Protein 3HTN (pdb70)

CATH classification: 3.30.1330.80

B-factor: mean 21.75, std 10.11, range [6.86, 90.1]

Solvent-accessible surface area: 17130 Å² total

Radius of gyration: 19.81 Å; Cα contacts (8 Å, |Δi|>4): 1306; chains: 3; bounding box: 54×44×51 Å

Structure (mmCIF, N/CA/C/O backbone):
data_3HTN
#
_entry.id   3HTN
#
_cell.length_a   90.688
_cell.length_b   90.688
_cell.length_c   53.888
_cell.angle_alpha   90.00
_cell.angle_beta   90.00
_cell.angle_gamma   120.00
#
_symmetry.space_group_name_H-M   'P 32'
#
loop_
_entity.id
_entity.type
_entity.pdbx_description
1 polymer 'Putative DNA binding protein'
2 non-polymer 'NICKEL (II) ION'
3 non-polymer 'SULFATE ION'
4 non-polymer 'PENTAETHYLENE GLYCOL'
5 non-polymer 'FE (III) ION'
6 water water
#
loop_
_atom_site.group_PDB
_atom_site.id
_atom_site.type_symbol
_atom_site.label_atom_id
_atom_site.label_alt_id
_atom_site.label_comp_id
_atom_site.label_asym_id
_atom_site.label_entity_id
_atom_site.label_seq_id
_atom_site.pdbx_PDB_ins_code
_atom_site.Cartn_x
_atom_site.Cartn_y
_atom_site.Cartn_z
_atom_site.occupancy
_atom_site.B_iso_or_equiv
_atom_site.auth_seq_id
_atom_site.auth_comp_id
_atom_site.auth_asym_id
_atom_site.auth_atom_id
_atom_site.pdbx_PDB_model_num
ATOM 1 N N . ASN A 1 7 ? 33.214 24.542 0.024 1.00 42.24 43 ASN A N 1
ATOM 2 C CA . ASN A 1 7 ? 32.335 23.730 0.916 1.00 39.35 43 ASN A CA 1
ATOM 3 C C . ASN A 1 7 ? 31.423 24.664 1.708 1.00 33.60 43 ASN A C 1
ATOM 4 O O . ASN A 1 7 ? 31.909 25.592 2.367 1.00 37.53 43 ASN A O 1
ATOM 25 N N . TYR A 1 9 ? 28.310 23.252 3.427 1.00 18.51 45 TYR A N 1
ATOM 26 C CA . TYR A 1 9 ? 27.440 22.526 4.340 1.00 19.49 45 TYR A CA 1
ATOM 27 C C . TYR A 1 9 ? 27.897 21.095 4.516 1.00 18.48 45 TYR A C 1
ATOM 28 O O . TYR A 1 9 ? 28.710 20.582 3.728 1.00 18.04 45 TYR A O 1
ATOM 37 N N A SER A 1 10 ? 27.385 20.463 5.570 0.50 18.60 46 SER A N 1
ATOM 38 N N B SER A 1 10 ? 27.358 20.483 5.569 0.50 18.55 46 SER A N 1
ATOM 39 C CA A SER A 1 10 ? 27.505 19.024 5.792 0.50 17.90 46 SER A CA 1
ATOM 40 C CA B SER A 1 10 ? 27.456 19.062 5.854 0.50 18.06 46 SER A CA 1
ATOM 41 C C A SER A 1 10 ? 26.072 18.535 5.975 0.50 17.41 46 SER A C 1
ATOM 42 C C B SER A 1 10 ? 26.019 18.571 5.828 0.50 17.46 46 SER A C 1
ATOM 43 O O A SER A 1 10 ? 25.198 19.297 6.413 0.50 16.06 46 SER A O 1
ATOM 44 O O B SER A 1 10 ? 25.076 19.372 5.948 0.50 17.34 46 SER A O 1
ATOM 49 N N . TYR A 1 11 ? 25.823 17.270 5.660 1.00 18.46 47 TYR A N 1
ATOM 50 C CA . TYR A 1 11 ? 24.475 16.734 5.692 1.00 16.87 47 TYR A CA 1
ATOM 51 C C . TYR A 1 11 ? 24.415 15.260 6.067 1.00 16.83 47 TYR A C 1
ATOM 52 O O . TYR A 1 11 ? 25.4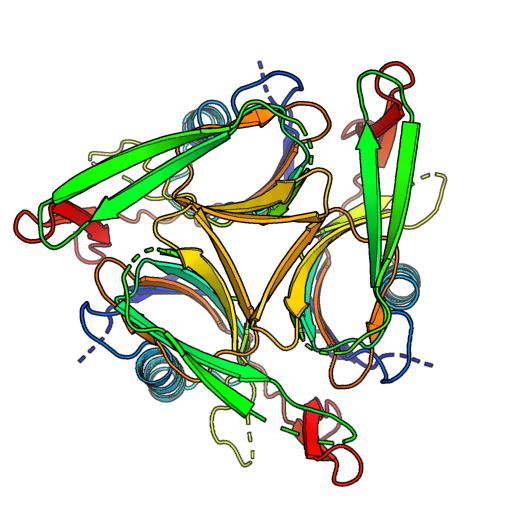24 14.564 6.031 1.00 17.56 47 TYR A O 1
ATOM 61 N N . LYS A 1 12 ? 23.210 14.816 6.423 1.00 17.09 48 LYS A N 1
ATOM 62 C CA . LYS A 1 12 ? 22.918 13.417 6.670 1.00 16.23 48 LYS A CA 1
ATOM 63 C C . LYS A 1 12 ? 21.617 13.049 5.979 1.00 16.18 48 LYS A C 1
ATOM 64 O O . LYS A 1 12 ? 20.601 13.673 6.206 1.00 19.56 48 LYS A O 1
ATOM 70 N N A LYS A 1 13 ? 21.653 12.016 5.150 0.70 15.80 49 LYS A N 1
ATOM 71 N N B LYS A 1 13 ? 21.669 12.024 5.136 0.30 16.72 49 LYS A N 1
ATOM 72 C CA A LYS A 1 13 ? 20.454 11.548 4.479 0.70 18.42 49 LYS A CA 1
ATOM 73 C CA B LYS A 1 13 ? 20.479 11.506 4.484 0.30 17.94 49 LYS A CA 1
ATOM 74 C C A LYS A 1 13 ? 19.695 10.584 5.364 0.70 19.38 49 LYS A C 1
ATOM 75 C C B LYS A 1 13 ? 19.714 10.639 5.464 0.30 19.01 49 LYS A C 1
ATOM 76 O O A LYS A 1 13 ? 20.271 9.605 5.852 0.70 18.93 49 LYS A O 1
ATOM 77 O O B LYS A 1 13 ? 20.312 9.831 6.177 0.30 19.37 49 LYS A O 1
ATOM 88 N N . ILE A 1 14 ? 18.400 10.831 5.533 1.00 19.26 50 ILE A N 1
ATOM 89 C CA . ILE A 1 14 ? 17.526 9.953 6.328 1.00 22.23 50 ILE A CA 1
ATOM 90 C C . ILE A 1 14 ? 16.247 9.744 5.533 1.00 20.15 50 ILE A C 1
ATOM 91 O O . ILE A 1 14 ? 15.350 10.574 5.571 1.00 20.71 50 ILE A O 1
ATOM 96 N N . GLY A 1 15 ? 16.191 8.640 4.801 1.00 21.29 51 GLY A N 1
ATOM 97 C CA . GLY A 1 15 ? 15.052 8.347 3.962 1.00 22.14 51 GLY A CA 1
ATOM 98 C C . GLY A 1 15 ? 14.876 9.411 2.895 1.00 22.04 51 GLY A C 1
ATOM 99 O O . GLY A 1 15 ? 15.823 9.718 2.176 1.00 22.56 51 GLY A O 1
ATOM 100 N N . ASN A 1 16 ? 13.687 10.015 2.867 1.00 23.49 52 ASN A N 1
ATOM 101 C CA . ASN A 1 16 ? 13.332 11.042 1.888 1.00 23.02 52 ASN A CA 1
ATOM 102 C C . ASN A 1 16 ? 13.752 12.455 2.315 1.00 22.14 52 ASN A C 1
ATOM 103 O O . ASN A 1 16 ? 13.433 13.417 1.619 1.00 22.45 52 ASN A O 1
ATOM 108 N N . LYS A 1 17 ? 14.463 12.566 3.440 1.00 19.48 53 LYS A N 1
ATOM 109 C CA . LYS A 1 17 ? 14.902 13.838 3.966 1.00 19.68 53 LYS A CA 1
ATOM 110 C C . LYS A 1 17 ? 16.408 13.903 4.110 1.00 16.98 53 LYS A C 1
ATOM 111 O O . LYS A 1 17 ? 17.103 12.881 4.122 1.00 17.82 53 LYS A O 1
ATOM 117 N N . TYR A 1 18 ? 16.893 15.129 4.225 1.00 16.74 54 TYR A N 1
ATOM 118 C CA . TYR A 1 18 ? 18.272 15.405 4.524 1.00 16.09 54 TYR A CA 1
ATOM 119 C C . TYR A 1 18 ? 18.314 16.400 5.662 1.00 16.69 54 TYR A C 1
ATOM 120 O O . TYR A 1 18 ? 17.581 17.368 5.661 1.00 16.98 54 TYR A O 1
ATOM 129 N N . ILE A 1 19 ? 19.177 16.146 6.628 1.00 16.49 55 ILE A N 1
ATOM 130 C CA . ILE A 1 19 ? 19.447 17.099 7.680 1.00 15.86 55 ILE A CA 1
ATOM 131 C C . ILE A 1 19 ? 20.670 17.847 7.193 1.00 16.35 55 ILE A C 1
ATOM 132 O O . ILE A 1 19 ? 21.727 17.234 7.007 1.00 17.96 55 ILE A O 1
ATOM 137 N N . VAL A 1 20 ? 20.525 19.155 6.997 1.00 17.05 56 VAL A N 1
ATOM 138 C CA . VAL A 1 20 ? 21.598 19.975 6.455 1.00 16.23 56 VAL A CA 1
ATOM 139 C C . VAL A 1 20 ? 22.087 20.945 7.509 1.00 16.33 56 VAL A C 1
ATOM 140 O O . VAL A 1 20 ? 21.292 21.686 8.082 1.00 20.65 56 VAL A O 1
ATOM 144 N N . SER A 1 21 ? 23.392 20.890 7.776 1.00 16.01 57 SER A N 1
ATOM 145 C CA . SER A 1 21 ? 24.069 21.788 8.683 1.00 16.63 57 SER A CA 1
ATOM 146 C C . SER A 1 21 ? 24.929 22.726 7.864 1.00 17.46 57 SER A C 1
ATOM 147 O O . SER A 1 21 ? 25.945 22.326 7.315 1.00 17.12 57 SER A O 1
ATOM 150 N N . ILE A 1 22 ? 24.502 23.974 7.760 1.00 16.82 58 ILE A N 1
ATOM 151 C CA . ILE A 1 22 ? 25.206 24.933 6.926 1.00 18.13 58 ILE A CA 1
ATOM 152 C C . ILE A 1 22 ? 26.442 25.413 7.686 1.00 17.09 58 ILE A C 1
ATOM 153 O O . ILE A 1 22 ? 26.431 25.508 8.925 1.00 17.09 58 ILE A O 1
ATOM 158 N N . ASN A 1 23 ? 27.540 25.651 6.951 1.00 16.70 59 ASN A N 1
ATOM 159 C CA . ASN A 1 23 ? 28.777 26.128 7.548 1.00 18.64 59 ASN A CA 1
ATOM 160 C C . ASN A 1 23 ? 28.579 27.517 8.116 1.00 16.54 59 ASN A C 1
ATOM 161 O O . ASN A 1 23 ? 27.811 28.317 7.581 1.00 16.23 59 ASN A O 1
ATOM 166 N N . ASN A 1 24 ? 29.302 27.840 9.171 1.00 15.84 60 ASN A N 1
ATOM 167 C CA . ASN A 1 24 ? 29.205 29.155 9.743 1.00 16.08 60 ASN A CA 1
ATOM 168 C C . ASN A 1 24 ? 29.717 30.191 8.738 1.00 16.65 60 ASN A C 1
ATOM 169 O O . ASN A 1 24 ? 30.517 29.882 7.831 1.00 18.07 60 ASN A O 1
ATOM 174 N N . HIS A 1 25 ? 29.242 31.421 8.881 1.00 17.09 61 HIS A N 1
ATOM 175 C CA . HIS A 1 25 ? 29.664 32.546 8.043 1.00 17.18 61 HIS A CA 1
ATOM 176 C C . HIS A 1 25 ? 29.355 32.363 6.565 1.00 18.35 61 HIS A C 1
ATOM 177 O O . HIS A 1 25 ? 30.011 32.958 5.706 1.00 22.68 61 HIS A O 1
ATOM 184 N N . THR A 1 26 ? 28.344 31.559 6.270 1.00 16.79 62 THR A N 1
ATOM 185 C CA . THR A 1 26 ? 27.961 31.228 4.919 1.00 16.51 62 THR A CA 1
ATOM 186 C C . THR A 1 26 ? 26.578 31.783 4.647 1.00 16.22 62 THR A C 1
ATOM 187 O O . THR A 1 26 ? 25.744 31.810 5.558 1.00 15.50 62 THR A O 1
ATOM 191 N N . GLU A 1 27 ? 26.339 32.234 3.417 1.00 15.75 63 GLU A N 1
ATOM 192 C CA . GLU A 1 27 ? 25.045 32.754 3.019 1.00 15.98 63 GLU A CA 1
ATOM 193 C C . GLU A 1 27 ? 24.122 31.546 2.804 1.00 16.48 63 GLU A C 1
ATOM 194 O O . GLU A 1 27 ? 24.369 30.693 1.939 1.00 15.80 63 GLU A O 1
ATOM 200 N N A ILE A 1 28 ? 23.059 31.513 3.596 0.70 15.01 64 ILE A N 1
ATOM 201 N N B ILE A 1 28 ? 23.077 31.449 3.627 0.30 14.59 64 ILE A N 1
ATOM 202 C CA A ILE A 1 28 ? 22.195 30.323 3.716 0.70 17.55 64 ILE A CA 1
ATOM 203 C CA B ILE A 1 28 ? 22.246 30.222 3.657 0.30 14.58 64 ILE A CA 1
ATOM 204 C C A ILE A 1 28 ? 21.406 29.975 2.452 0.70 16.34 64 ILE A C 1
ATOM 205 C C B ILE A 1 28 ? 21.412 29.950 2.413 0.30 14.89 64 ILE A C 1
ATOM 206 O O A ILE A 1 28 ? 21.218 28.794 2.121 0.70 16.76 64 ILE A O 1
ATOM 207 O O B ILE A 1 28 ? 21.180 28.785 2.074 0.30 15.19 64 ILE A O 1
ATOM 216 N N . VAL A 1 29 ? 20.937 30.998 1.743 1.00 15.54 65 VAL A N 1
ATOM 217 C CA . VAL A 1 29 ? 20.118 30.779 0.557 1.00 15.42 65 VAL A CA 1
ATOM 218 C C . VAL A 1 29 ? 20.966 30.183 -0.565 1.00 15.67 65 VAL A C 1
ATOM 219 O O . VAL A 1 29 ? 20.578 29.185 -1.169 1.00 17.64 65 VAL A O 1
ATOM 223 N N . LYS A 1 30 ? 22.158 30.744 -0.774 1.00 15.10 66 LYS A N 1
ATOM 224 C CA . LYS A 1 30 ? 23.129 30.213 -1.718 1.00 17.66 66 LYS A CA 1
ATOM 225 C C . LYS A 1 30 ? 23.456 28.752 -1.377 1.00 15.01 66 LYS A C 1
ATOM 226 O O . LYS A 1 30 ? 23.503 27.897 -2.254 1.00 17.56 66 LYS A O 1
ATOM 232 N N . ALA A 1 31 ? 23.697 28.483 -0.101 1.00 15.34 67 ALA A N 1
ATOM 233 C CA . ALA A 1 31 ? 24.033 27.139 0.336 1.00 14.05 67 ALA A CA 1
ATOM 234 C C . ALA A 1 31 ? 22.894 26.159 0.097 1.00 16.55 67 ALA A C 1
ATOM 235 O O . ALA A 1 31 ? 23.103 25.047 -0.387 1.00 15.77 67 ALA A O 1
ATOM 237 N N . LEU A 1 32 ? 21.684 26.555 0.448 1.00 15.88 68 LEU A N 1
ATOM 238 C CA . LEU A 1 32 ? 20.533 25.663 0.223 1.00 15.76 68 LEU A CA 1
ATOM 239 C C . LEU A 1 32 ? 20.307 25.401 -1.247 1.00 16.09 68 LEU A C 1
ATOM 240 O O . LEU A 1 32 ? 19.975 24.267 -1.631 1.00 16.92 68 LEU A O 1
ATOM 245 N N A ASN A 1 33 ? 20.465 26.427 -2.080 0.50 16.84 69 ASN A N 1
ATOM 246 N N B ASN A 1 33 ? 20.507 26.414 -2.075 0.50 17.26 69 ASN A N 1
ATOM 247 C CA A ASN A 1 33 ? 20.359 26.246 -3.530 0.50 16.88 69 ASN A CA 1
ATOM 248 C CA B ASN A 1 33 ? 20.333 26.252 -3.508 0.50 17.92 69 ASN A CA 1
ATOM 249 C C A ASN A 1 33 ? 21.366 25.212 -3.994 0.50 15.54 69 ASN A C 1
ATOM 250 C C B ASN A 1 33 ? 21.387 25.290 -4.073 0.50 17.20 69 ASN A C 1
ATOM 251 O O A ASN A 1 33 ? 21.011 24.241 -4.669 0.50 13.86 69 ASN A O 1
ATOM 252 O O B ASN A 1 33 ? 21.090 24.473 -4.944 0.50 19.34 69 ASN A O 1
ATOM 261 N N . ALA A 1 34 ? 22.611 25.395 -3.566 1.00 15.36 70 ALA A N 1
ATOM 262 C CA . ALA A 1 34 ? 23.712 24.508 -3.950 1.00 15.35 70 ALA A CA 1
ATOM 263 C C . ALA A 1 34 ? 23.462 23.061 -3.500 1.00 17.53 70 ALA A C 1
ATOM 264 O O . ALA A 1 34 ? 23.746 22.111 -4.250 1.00 17.04 70 ALA A O 1
ATOM 266 N N . PHE A 1 35 ? 22.910 22.902 -2.297 1.00 15.37 71 PHE A N 1
ATOM 267 C CA . PHE A 1 35 ? 22.563 21.593 -1.799 1.00 14.74 71 PHE A CA 1
ATOM 268 C C . PHE A 1 35 ? 21.537 20.887 -2.680 1.00 14.01 71 PHE A C 1
ATOM 269 O O . PHE A 1 35 ? 21.714 19.748 -3.055 1.00 16.39 71 PHE A O 1
ATOM 277 N N . CYS A 1 36 ? 20.449 21.581 -2.976 1.00 15.03 72 CYS A N 1
ATOM 278 C CA . CYS A 1 36 ? 19.390 21.028 -3.797 1.00 16.30 72 CYS A CA 1
ATOM 279 C C . CYS A 1 36 ? 19.899 20.693 -5.189 1.00 16.11 72 CYS A C 1
ATOM 280 O O . CYS A 1 36 ? 19.514 19.677 -5.770 1.00 16.78 72 CYS A O 1
ATOM 283 N N . LYS A 1 37 ? 20.748 21.560 -5.724 1.00 18.26 73 LYS A N 1
ATOM 284 C CA . LYS A 1 37 ? 21.346 21.306 -7.026 1.00 19.53 73 LYS A CA 1
ATOM 285 C C . LYS A 1 37 ? 22.215 20.046 -6.962 1.00 20.80 73 LYS A C 1
ATOM 286 O O . LYS A 1 37 ? 22.095 19.154 -7.810 1.00 21.26 73 LYS A O 1
ATOM 292 N N . GLU A 1 38 ? 23.085 19.962 -5.955 1.00 19.88 74 GLU A N 1
ATOM 293 C CA . GLU A 1 38 ? 23.964 18.799 -5.791 1.00 18.54 74 GLU A CA 1
ATOM 294 C C . GLU A 1 38 ? 23.170 17.493 -5.721 1.00 19.43 74 GLU A C 1
ATOM 295 O O . GLU A 1 38 ? 23.573 16.479 -6.313 1.00 20.52 74 GLU A O 1
ATOM 301 N N . LYS A 1 39 ? 22.060 17.514 -4.994 1.00 18.33 75 LYS A N 1
ATOM 302 C CA . LYS A 1 39 ? 21.249 16.319 -4.778 1.00 16.82 75 LYS A CA 1
ATOM 303 C C . LYS A 1 39 ? 20.158 16.124 -5.823 1.00 18.43 75 LYS A C 1
ATOM 304 O O . LYS A 1 39 ? 19.435 15.131 -5.765 1.00 20.90 75 LYS A O 1
ATOM 310 N N . GLY A 1 40 ? 20.091 17.006 -6.814 1.00 17.44 76 GLY A N 1
ATOM 311 C CA . GLY A 1 40 ? 19.120 16.884 -7.897 1.00 18.94 76 GLY A CA 1
ATOM 312 C C . GLY A 1 40 ? 17.684 16.936 -7.422 1.00 20.05 76 GLY A C 1
ATOM 313 O O . GLY A 1 40 ? 16.829 16.252 -7.978 1.00 20.22 76 GLY A O 1
ATOM 314 N N . ILE A 1 41 ? 17.409 17.758 -6.406 1.00 17.31 77 ILE A N 1
ATOM 315 C CA . ILE A 1 41 ? 16.076 17.799 -5.819 1.00 17.56 77 ILE A CA 1
ATOM 316 C C . ILE A 1 41 ? 15.185 18.642 -6.725 1.00 18.93 77 ILE A C 1
ATOM 317 O O . ILE A 1 41 ? 15.463 19.804 -6.975 1.00 19.72 77 ILE A O 1
ATOM 322 N N . LEU A 1 42 ? 14.130 18.020 -7.226 1.00 19.66 78 LEU A N 1
ATOM 323 C CA . LEU A 1 42 ? 13.230 18.666 -8.177 1.00 18.22 78 LEU A CA 1
ATOM 324 C C . LEU A 1 42 ? 12.146 19.480 -7.490 1.00 16.61 78 LEU A C 1
ATOM 325 O O . LEU A 1 42 ? 11.713 20.508 -8.012 1.00 16.88 78 LEU A O 1
ATOM 330 N N . SER A 1 43 ? 11.675 18.967 -6.355 1.00 16.89 79 SER A N 1
ATOM 331 C CA . SER A 1 43 ? 10.702 19.648 -5.525 1.00 18.11 79 SER A CA 1
ATOM 332 C C . SER A 1 43 ? 10.813 19.097 -4.120 1.00 18.45 79 SER A C 1
ATOM 333 O O . SER A 1 43 ? 11.403 18.024 -3.898 1.00 16.56 79 SER A O 1
ATOM 336 N N . GLY A 1 44 ? 10.272 19.855 -3.169 1.00 17.31 80 GLY A N 1
ATOM 337 C CA . GLY A 1 44 ? 10.426 19.489 -1.779 1.00 16.63 80 GLY A CA 1
ATOM 338 C C . GLY A 1 44 ? 10.148 20.640 -0.859 1.00 16.01 80 GLY A C 1
ATOM 339 O O . GLY A 1 44 ? 9.610 21.654 -1.263 1.00 15.19 80 GLY A O 1
ATOM 340 N N . SER A 1 45 ? 10.568 20.491 0.388 1.00 15.07 81 SER A N 1
ATOM 341 C CA . SER A 1 45 ? 10.360 21.512 1.397 1.00 16.47 81 SER A CA 1
ATOM 342 C C . SER A 1 45 ? 11.623 21.727 2.176 1.00 18.00 81 SER A C 1
ATOM 343 O O . SER A 1 45 ? 12.495 20.863 2.216 1.00 16.77 81 SER A O 1
ATOM 346 N N . ILE A 1 46 ? 11.731 22.910 2.780 1.00 16.48 82 ILE A N 1
ATOM 347 C CA . ILE A 1 46 ? 12.870 23.255 3.611 1.00 15.34 82 ILE A CA 1
ATOM 348 C C . ILE A 1 46 ? 12.317 23.931 4.847 1.00 17.15 82 ILE A C 1
ATOM 349 O O . ILE A 1 46 ? 11.450 24.785 4.738 1.00 16.94 82 ILE A O 1
ATOM 354 N N . ASN A 1 47 ? 12.828 23.545 6.006 1.00 16.81 83 ASN A N 1
ATOM 355 C CA . ASN A 1 47 ? 12.414 24.085 7.284 1.00 17.31 83 ASN A CA 1
ATOM 356 C C . ASN A 1 47 ? 13.596 24.050 8.215 1.00 17.58 83 ASN A C 1
ATOM 357 O O . ASN A 1 47 ? 14.332 23.085 8.232 1.00 21.12 83 ASN A O 1
ATOM 362 N N . GLY A 1 48 ? 13.791 25.092 9.005 1.00 17.09 84 GLY A N 1
ATOM 363 C CA . GLY A 1 48 ? 14.794 25.034 10.031 1.00 17.23 84 GLY A CA 1
ATOM 364 C C . GLY A 1 48 ? 15.006 26.264 10.864 1.00 17.43 84 GLY A C 1
ATOM 365 O O . GLY A 1 48 ? 14.173 27.185 10.864 1.00 16.11 84 GLY A O 1
ATOM 366 N N . ILE A 1 49 ? 16.116 26.241 11.602 1.00 15.94 85 ILE A N 1
ATOM 367 C CA . ILE A 1 49 ? 16.442 27.239 12.613 1.00 16.31 85 ILE A CA 1
ATOM 368 C C . ILE A 1 49 ? 17.943 27.471 12.606 1.00 15.97 85 ILE A C 1
ATOM 369 O O . ILE A 1 49 ? 18.727 26.694 12.023 1.00 17.03 85 ILE A O 1
ATOM 374 N N . GLY A 1 50 ? 18.375 28.537 13.278 1.00 14.98 86 GLY A N 1
ATOM 375 C CA . GLY A 1 50 ? 19.770 28.880 13.324 1.00 17.29 86 GLY A CA 1
ATOM 376 C C . GLY A 1 50 ? 19.909 30.327 13.769 1.00 15.98 86 GLY A C 1
ATOM 377 O O . GLY A 1 50 ? 18.954 30.914 14.274 1.00 17.95 86 GLY A O 1
ATOM 378 N N . ALA A 1 51 ? 21.111 30.859 13.619 1.00 15.32 87 ALA A N 1
ATOM 379 C CA . ALA A 1 51 ? 21.428 32.235 13.980 1.00 15.47 87 ALA A CA 1
ATOM 380 C C . ALA A 1 51 ? 22.243 32.860 12.870 1.00 15.22 87 ALA A C 1
ATOM 381 O O . ALA A 1 51 ? 22.997 32.177 12.145 1.00 15.75 87 ALA A O 1
ATOM 383 N N . ILE A 1 52 ? 22.032 34.166 12.707 1.00 14.90 88 ILE A N 1
ATOM 384 C CA . ILE A 1 52 ? 22.566 34.929 11.589 1.00 14.26 88 ILE A CA 1
ATOM 385 C C . ILE A 1 52 ? 23.057 36.299 12.038 1.00 14.65 88 ILE A C 1
ATOM 386 O O . ILE A 1 52 ? 22.672 36.810 13.080 1.00 15.88 88 ILE A O 1
ATOM 391 N N . GLY A 1 53 ? 23.951 36.857 11.234 1.00 13.72 8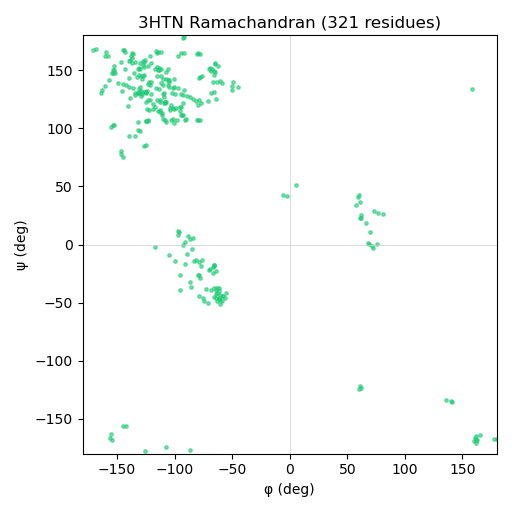9 GLY A N 1
ATOM 392 C CA . GLY A 1 53 ? 24.496 38.203 11.428 1.00 15.55 89 GLY A CA 1
ATOM 393 C C . GLY A 1 53 ? 24.120 39.228 10.386 1.00 14.70 89 GLY A C 1
ATOM 394 O O . GLY A 1 53 ? 24.479 40.417 10.516 1.00 16.70 89 GLY A O 1
ATOM 395 N N A GLU A 1 54 ? 23.375 38.789 9.370 0.70 16.88 90 GLU A N 1
ATOM 396 N N B GLU A 1 54 ? 23.430 38.778 9.334 0.30 15.15 90 GLU A N 1
ATOM 397 C CA A GLU A 1 54 ? 22.900 39.670 8.312 0.70 17.31 90 GLU A CA 1
ATOM 398 C CA B GLU A 1 54 ? 22.925 39.644 8.271 0.30 14.80 90 GLU A CA 1
ATOM 399 C C A GLU A 1 54 ? 21.694 38.999 7.669 0.70 15.81 90 GLU A C 1
ATOM 400 C C B GLU A 1 54 ? 21.665 38.982 7.714 0.30 14.40 90 GLU A C 1
ATOM 401 O O A GLU A 1 54 ? 21.671 37.782 7.520 0.70 15.99 90 GLU A O 1
ATOM 402 O O B GLU A 1 54 ? 21.576 37.753 7.674 0.30 14.55 90 GLU A O 1
ATOM 413 N N . LEU A 1 55 ? 20.689 39.796 7.315 1.00 13.74 91 LEU A N 1
ATOM 414 C CA . LEU A 1 55 ? 19.454 39.310 6.719 1.00 13.89 91 LEU A CA 1
ATOM 415 C C . LEU A 1 55 ? 18.968 40.267 5.677 1.00 15.62 91 LEU A C 1
ATOM 416 O O . LEU A 1 55 ? 18.971 41.465 5.929 1.00 15.67 91 LEU A O 1
ATOM 421 N N . THR A 1 56 ? 18.522 39.747 4.540 1.00 13.57 92 THR A N 1
ATOM 422 C CA . THR A 1 56 ? 17.866 40.584 3.547 1.00 12.67 92 THR A CA 1
ATOM 423 C C . THR A 1 56 ? 16.484 39.996 3.276 1.00 13.89 92 THR A C 1
ATOM 424 O O . THR A 1 56 ? 16.360 38.828 2.885 1.00 14.88 92 THR A O 1
ATOM 428 N N . LEU A 1 57 ? 15.464 40.839 3.455 1.00 15.47 93 LEU A N 1
ATOM 429 C CA . LEU A 1 57 ? 14.071 40.525 3.151 1.00 14.90 93 LEU A CA 1
ATOM 430 C C . LEU A 1 57 ? 13.582 41.377 2.019 1.00 15.85 93 LEU A C 1
ATOM 431 O O . LEU A 1 57 ? 14.086 42.481 1.823 1.00 15.77 93 LEU A O 1
ATOM 436 N N . ARG A 1 58 ? 12.609 40.875 1.264 1.00 13.95 94 ARG A N 1
ATOM 437 C CA . ARG A 1 58 ? 11.953 41.633 0.203 1.00 14.90 94 ARG A CA 1
ATOM 438 C C . ARG A 1 58 ? 10.493 41.841 0.523 1.00 14.58 94 ARG A C 1
ATOM 439 O O . ARG A 1 58 ? 9.796 40.883 0.873 1.00 15.79 94 ARG A O 1
ATOM 447 N N . PHE A 1 59 ? 10.021 43.071 0.329 1.00 14.92 95 PHE A N 1
ATOM 448 C CA . PHE A 1 59 ? 8.587 43.374 0.397 1.00 15.37 95 PHE A CA 1
ATOM 449 C C . PHE A 1 59 ? 8.143 43.870 -0.977 1.00 14.31 95 PHE A C 1
ATOM 450 O O . PHE A 1 59 ? 8.615 44.857 -1.478 1.00 16.17 95 PHE A O 1
ATOM 458 N N . PHE A 1 60 ? 7.216 43.126 -1.572 1.00 15.76 96 PHE A N 1
ATOM 459 C CA . PHE A 1 60 ? 6.664 43.425 -2.889 1.00 15.80 96 PHE A CA 1
ATOM 460 C C . PHE A 1 60 ? 5.314 44.115 -2.771 1.00 19.49 96 PHE A C 1
ATOM 461 O O . PHE A 1 60 ? 4.455 43.642 -2.046 1.00 18.80 96 PHE A O 1
ATOM 469 N N . ASN A 1 61 ? 5.155 45.241 -3.477 1.00 17.08 97 ASN A N 1
ATOM 470 C CA . ASN A 1 61 ? 3.910 45.977 -3.488 1.00 18.45 97 ASN A CA 1
ATOM 471 C C . ASN A 1 61 ? 3.156 45.571 -4.734 1.00 19.03 97 ASN A C 1
ATOM 472 O O . ASN A 1 61 ? 3.537 45.970 -5.835 1.00 18.91 97 ASN A O 1
ATOM 477 N N . PRO A 1 62 ? 2.080 44.788 -4.591 1.00 17.60 98 PRO A N 1
ATOM 478 C CA . PRO A 1 62 ? 1.330 44.331 -5.770 1.00 19.66 98 PRO A CA 1
ATOM 479 C C . PRO A 1 62 ? 0.625 45.414 -6.533 1.00 21.49 98 PRO A C 1
ATOM 480 O O . PRO A 1 62 ? 0.340 45.209 -7.699 1.00 25.14 98 PRO A O 1
ATOM 484 N N . LYS A 1 63 ? 0.313 46.521 -5.888 1.00 20.61 99 LYS A N 1
ATOM 485 C CA . LYS A 1 63 ? -0.416 47.595 -6.539 1.00 24.02 99 LYS A CA 1
ATOM 486 C C . LYS A 1 63 ? 0.483 48.357 -7.502 1.00 24.15 99 LYS A C 1
ATOM 487 O O . LYS A 1 63 ? 0.126 48.541 -8.662 1.00 26.26 99 LYS A O 1
ATOM 490 N N . THR A 1 64 ? 1.670 48.739 -7.054 1.00 21.15 100 THR A N 1
ATOM 491 C CA . THR A 1 64 ? 2.568 49.541 -7.903 1.00 19.46 100 THR A CA 1
ATOM 492 C C . THR A 1 64 ? 3.698 48.753 -8.574 1.00 17.93 100 THR A C 1
ATOM 493 O O . THR A 1 64 ? 4.407 49.289 -9.430 1.00 18.89 100 THR A O 1
ATOM 497 N N A LYS A 1 65 ? 3.848 47.498 -8.174 0.50 19.22 101 LYS A N 1
ATOM 498 N N B LYS A 1 65 ? 3.862 47.495 -8.167 0.50 18.60 101 LYS A N 1
ATOM 499 C CA A LYS A 1 65 ? 4.936 46.653 -8.616 0.50 19.92 101 LYS A CA 1
ATOM 500 C CA B LYS A 1 65 ? 4.967 46.625 -8.583 0.50 18.81 101 LYS A CA 1
ATOM 501 C C A LYS A 1 65 ? 6.303 47.180 -8.182 0.50 17.47 101 LYS A C 1
ATOM 502 C C B LYS A 1 65 ? 6.324 47.065 -8.045 0.50 15.80 101 LYS A C 1
ATOM 503 O O A LYS A 1 65 ? 7.290 46.789 -8.763 0.50 16.66 101 LYS A O 1
ATOM 504 O O B LYS A 1 65 ? 7.340 46.451 -8.344 0.50 11.73 101 LYS A O 1
ATOM 515 N N . ALA A 1 66 ? 6.351 48.094 -7.206 1.00 16.10 102 ALA A N 1
ATOM 516 C CA . ALA A 1 66 ? 7.586 48.440 -6.518 1.00 14.38 102 ALA A CA 1
ATOM 517 C C . ALA A 1 66 ? 7.942 47.293 -5.581 1.00 15.59 102 ALA A C 1
ATOM 518 O O . ALA A 1 66 ? 7.066 46.528 -5.153 1.00 16.21 102 ALA A O 1
ATOM 520 N N . TYR A 1 67 ? 9.222 47.152 -5.278 1.00 14.37 103 TYR A N 1
ATOM 521 C CA . TYR A 1 67 ? 9.654 46.200 -4.285 1.00 14.66 103 TYR A CA 1
ATOM 522 C C . TYR A 1 67 ? 10.801 46.797 -3.525 1.00 14.87 103 TYR A C 1
ATOM 523 O O . TYR A 1 67 ? 11.534 47.621 -4.051 1.00 15.55 103 TYR A O 1
ATOM 532 N N . ASP A 1 68 ? 10.959 46.410 -2.272 1.00 14.23 104 ASP A N 1
ATOM 533 C CA . ASP A 1 68 ? 12.113 46.861 -1.540 1.00 14.91 104 ASP A CA 1
ATOM 534 C C . ASP A 1 68 ? 12.772 45.725 -0.832 1.00 14.05 104 ASP A C 1
ATOM 535 O O . ASP A 1 68 ? 12.118 44.805 -0.342 1.00 15.24 104 ASP A O 1
ATOM 540 N N . ASP A 1 69 ? 14.089 45.830 -0.792 1.00 12.95 105 ASP A N 1
ATOM 541 C CA . ASP A 1 69 ? 14.938 44.856 -0.174 1.00 13.54 105 ASP A CA 1
ATOM 542 C C . ASP A 1 69 ? 15.607 45.501 1.021 1.00 14.08 105 ASP A C 1
ATOM 543 O O . ASP A 1 69 ? 16.394 46.442 0.866 1.00 14.66 105 ASP A O 1
ATOM 548 N N . LYS A 1 70 ? 15.284 45.003 2.213 1.00 14.61 106 LYS A N 1
ATOM 549 C CA . LYS A 1 70 ? 15.861 45.567 3.426 1.00 14.68 106 LYS A CA 1
ATOM 550 C C . LYS A 1 70 ? 16.869 44.613 4.053 1.00 13.46 106 LYS A C 1
ATOM 551 O O . LYS A 1 70 ? 16.546 43.448 4.310 1.00 14.26 106 LYS A O 1
ATOM 557 N N . THR A 1 71 ? 18.065 45.133 4.305 1.00 13.84 107 THR A N 1
ATOM 558 C CA . THR A 1 71 ? 19.156 44.374 4.877 1.00 14.36 107 THR A CA 1
ATOM 559 C C . THR A 1 71 ? 19.374 44.835 6.293 1.00 16.58 107 THR A C 1
ATOM 560 O O . THR A 1 71 ? 19.611 45.999 6.550 1.00 16.10 107 THR A O 1
ATOM 564 N N . PHE A 1 72 ? 19.280 43.883 7.216 1.00 15.77 108 PHE A N 1
ATOM 565 C CA . PHE A 1 72 ? 19.568 44.103 8.629 1.00 16.52 108 PHE A CA 1
ATOM 566 C C . PHE A 1 72 ? 20.941 43.577 8.927 1.00 17.25 108 PHE A C 1
ATOM 567 O O . PHE A 1 72 ? 21.295 42.502 8.469 1.00 17.07 108 PHE A O 1
ATOM 575 N N . ARG A 1 73 ? 21.732 44.343 9.675 1.00 14.37 109 ARG A N 1
ATOM 576 C CA . ARG A 1 73 ? 23.101 44.004 9.998 1.00 15.72 109 ARG A CA 1
ATOM 577 C C . ARG A 1 73 ? 23.267 44.010 11.502 1.00 15.87 109 ARG A C 1
ATOM 578 O O . ARG A 1 73 ? 23.637 45.003 12.111 1.00 16.50 109 ARG A O 1
ATOM 586 N N . GLU A 1 74 ? 22.930 42.868 12.081 1.00 16.10 110 GLU A N 1
ATOM 587 C CA . GLU A 1 74 ? 22.874 42.657 13.519 1.00 14.18 110 GLU A CA 1
ATOM 588 C C . GLU A 1 74 ? 22.728 41.170 13.781 1.00 15.12 110 GLU A C 1
ATOM 589 O O . GLU A 1 74 ? 22.391 40.413 12.868 1.00 15.36 110 GLU A O 1
ATOM 595 N N . GLN A 1 75 ? 22.894 40.764 15.024 1.00 15.84 111 GLN A N 1
ATOM 596 C CA . GLN A 1 75 ? 22.746 39.372 15.384 1.00 14.56 111 GLN A CA 1
ATOM 597 C C . GLN A 1 75 ? 21.251 39.065 15.507 1.00 14.06 111 GLN A C 1
ATOM 598 O O . GLN A 1 75 ? 20.492 39.838 16.110 1.00 16.22 111 GLN A O 1
ATOM 612 N N . GLU A 1 77 ? 18.271 35.597 15.724 1.00 15.47 113 GLU A N 1
ATOM 613 C CA . GLU A 1 77 ? 17.936 34.179 15.767 1.00 16.67 113 GLU A CA 1
ATOM 614 C C . GLU A 1 77 ? 16.886 33.884 14.722 1.00 16.78 113 GLU A C 1
ATOM 615 O O . GLU A 1 77 ? 15.908 34.639 14.626 1.00 17.61 113 GLU A O 1
ATOM 621 N N . ILE A 1 78 ? 17.064 32.850 13.914 1.00 15.27 114 ILE A N 1
ATOM 622 C CA . ILE A 1 78 ? 16.029 32.414 13.013 1.00 15.55 114 ILE A CA 1
ATOM 623 C C . ILE A 1 78 ? 15.050 31.565 13.813 1.00 14.99 114 ILE A C 1
ATOM 624 O O . ILE A 1 78 ? 15.376 30.414 14.197 1.00 14.63 114 ILE A O 1
ATOM 629 N N . SER A 1 79 ? 13.861 32.079 14.111 1.00 16.10 115 SER A N 1
ATOM 630 C CA . SER A 1 79 ? 12.890 31.272 14.858 1.00 14.58 115 SER A CA 1
ATOM 631 C C . SER A 1 79 ? 12.208 30.275 13.944 1.00 14.22 115 SER A C 1
ATOM 632 O O . SER A 1 79 ? 11.843 29.182 14.395 1.00 15.48 115 SER A O 1
ATOM 635 N N . ASN A 1 80 ? 12.133 30.579 12.653 1.00 14.56 116 ASN A N 1
ATOM 636 C CA . ASN A 1 80 ? 11.591 29.659 11.687 1.00 13.88 116 ASN A CA 1
ATOM 637 C C . ASN A 1 80 ? 11.981 30.104 10.306 1.00 14.67 116 ASN A C 1
ATOM 638 O O . ASN A 1 80 ? 11.833 31.267 9.978 1.00 16.39 116 ASN A O 1
ATOM 643 N N . LEU A 1 81 ? 12.513 29.190 9.525 1.00 15.92 117 LEU A N 1
ATOM 644 C CA . LEU A 1 81 ? 12.695 29.391 8.096 1.00 15.31 117 LEU A CA 1
ATOM 645 C C . LEU A 1 81 ? 11.802 28.321 7.487 1.00 17.25 117 LEU A C 1
ATOM 646 O O . LEU A 1 81 ? 11.895 27.139 7.870 1.00 18.47 117 LEU A O 1
ATOM 651 N N A THR A 1 82 ? 10.879 28.731 6.602 0.34 16.62 118 THR A N 1
ATOM 652 N N B THR A 1 82 ? 10.903 28.725 6.585 0.33 18.94 118 THR A N 1
ATOM 653 N N C THR A 1 82 ? 11.032 28.681 6.485 0.33 14.67 118 THR A N 1
ATOM 654 C CA A THR A 1 82 ? 9.894 27.864 5.930 0.34 16.45 118 THR A CA 1
ATOM 655 C CA B THR A 1 82 ? 9.955 27.835 5.909 0.33 20.30 118 THR A CA 1
ATOM 656 C CA C THR A 1 82 ? 10.215 27.689 5.872 0.33 13.36 118 THR A CA 1
ATOM 657 C C A THR A 1 82 ? 9.963 28.093 4.425 0.34 15.82 118 THR A C 1
ATOM 658 C C B THR A 1 82 ? 9.972 28.091 4.420 0.33 17.82 118 THR A C 1
ATOM 659 C C C THR A 1 82 ? 9.912 28.059 4.442 0.33 13.54 118 THR A C 1
ATOM 660 O O A THR A 1 82 ? 10.029 29.236 3.981 0.34 18.19 118 THR A O 1
ATOM 661 O O B THR A 1 82 ? 10.001 29.240 3.984 0.33 19.57 118 THR A O 1
ATOM 662 O O C THR A 1 82 ? 9.660 29.212 4.086 0.33 14.25 118 THR A O 1
ATOM 672 N N . GLY A 1 83 ? 9.909 27.032 3.629 1.00 15.46 119 GLY A N 1
ATOM 673 C CA . GLY A 1 83 ? 9.825 27.228 2.231 1.00 18.29 119 GLY A CA 1
ATOM 674 C C . GLY A 1 83 ? 9.735 25.980 1.439 1.00 16.42 119 GLY A C 1
ATOM 675 O O . GLY A 1 83 ? 9.613 24.878 1.971 1.00 16.91 119 GLY A O 1
ATOM 676 N N . ASN A 1 84 ? 9.784 26.196 0.135 1.00 16.03 120 ASN A N 1
ATOM 677 C CA . ASN A 1 84 ? 9.602 25.101 -0.785 1.00 15.30 120 ASN A CA 1
ATOM 678 C C . ASN A 1 84 ? 10.598 25.115 -1.932 1.00 17.32 120 ASN A C 1
ATOM 679 O O . ASN A 1 84 ? 11.261 26.117 -2.177 1.00 16.26 120 ASN A O 1
ATOM 684 N N . ILE A 1 85 ? 10.693 23.971 -2.609 1.00 15.59 121 ILE A N 1
ATOM 685 C CA . ILE A 1 85 ? 11.625 23.746 -3.674 1.00 15.62 121 ILE A CA 1
ATOM 686 C C . ILE A 1 85 ? 10.796 23.364 -4.869 1.00 15.57 121 ILE A C 1
ATOM 687 O O . ILE A 1 85 ? 9.819 22.603 -4.761 1.00 16.86 121 ILE A O 1
ATOM 692 N N . SER A 1 86 ? 11.200 23.888 -6.022 1.00 14.18 122 SER A N 1
ATOM 693 C CA . SER A 1 86 ? 10.573 23.576 -7.297 1.00 17.01 122 SER A CA 1
ATOM 694 C C . SER A 1 86 ? 11.645 23.814 -8.350 1.00 16.54 122 SER A C 1
ATOM 695 O O . SER A 1 86 ? 12.820 23.977 -8.000 1.00 17.39 122 SER A O 1
ATOM 698 N N . SER A 1 87 ? 11.275 23.827 -9.630 1.00 19.57 123 SER A N 1
ATOM 699 C CA . SER A 1 87 ? 12.225 24.193 -10.676 1.00 18.45 123 SER A CA 1
ATOM 700 C C . SER A 1 87 ? 11.666 25.318 -11.536 1.00 20.49 123 SER A C 1
ATOM 701 O O . SER A 1 87 ? 10.450 25.484 -11.668 1.00 19.51 123 SER A O 1
ATOM 712 N N . ASN A 1 89 ? 13.190 27.532 -15.248 1.00 30.91 125 ASN A N 1
ATOM 713 C CA . ASN A 1 89 ? 14.237 27.847 -16.241 1.00 33.86 125 ASN A CA 1
ATOM 714 C C . ASN A 1 89 ? 15.496 26.995 -16.075 1.00 34.60 125 ASN A C 1
ATOM 715 O O . ASN A 1 89 ? 16.608 27.531 -15.953 1.00 36.48 125 ASN A O 1
ATOM 717 N N . GLU A 1 90 ? 15.288 25.676 -16.009 1.00 31.58 126 GLU A N 1
ATOM 718 C CA . GLU A 1 90 ? 16.347 24.688 -15.860 1.00 31.40 126 GLU A CA 1
ATOM 719 C C . GLU A 1 90 ? 17.197 24.804 -14.565 1.00 30.20 126 GLU A C 1
ATOM 720 O O . GLU A 1 90 ? 18.330 24.314 -14.521 1.00 31.08 126 GLU A O 1
ATOM 722 N N . GLN A 1 91 ? 16.663 25.424 -13.511 1.00 26.08 127 GLN A N 1
ATOM 723 C CA . GLN A 1 91 ? 17.437 25.621 -12.307 1.00 22.64 127 GLN A CA 1
ATOM 724 C C . GLN A 1 91 ? 16.548 25.345 -11.106 1.00 22.37 127 GLN A C 1
ATOM 725 O O . GLN A 1 91 ? 15.314 25.359 -11.223 1.00 19.49 127 GLN A O 1
ATOM 728 N N . VAL A 1 92 ? 17.189 25.051 -9.981 1.00 20.73 128 VAL A N 1
ATOM 729 C CA . VAL A 1 92 ? 16.481 24.951 -8.713 1.00 19.33 128 VAL A CA 1
ATOM 730 C C . VAL A 1 92 ? 15.816 26.302 -8.454 1.00 20.72 128 VAL A C 1
ATOM 731 O O . VAL A 1 92 ? 16.422 27.352 -8.681 1.00 21.00 128 VAL A O 1
ATOM 735 N N . TYR A 1 93 ? 14.576 26.280 -7.948 1.00 18.44 129 TYR A N 1
ATOM 736 C CA . TYR A 1 93 ? 13.871 27.487 -7.546 1.00 17.66 129 TYR A CA 1
ATOM 737 C C . TYR A 1 93 ? 13.465 27.311 -6.090 1.00 16.73 129 TYR A C 1
ATOM 738 O O . TYR A 1 93 ? 12.733 26.385 -5.765 1.00 16.21 129 TYR A O 1
ATOM 747 N N . LEU A 1 94 ? 14.000 28.163 -5.220 1.00 17.87 130 LEU A N 1
ATOM 748 C CA . LEU A 1 94 ? 13.645 28.157 -3.819 1.00 17.79 130 LEU A CA 1
ATOM 749 C C . LEU A 1 94 ? 12.733 29.333 -3.516 1.00 16.25 130 LEU A C 1
ATOM 750 O O . LEU A 1 94 ? 12.976 30.430 -3.971 1.00 17.92 130 LEU A O 1
ATOM 755 N N . HIS A 1 95 ? 11.667 29.093 -2.752 1.00 17.16 131 HIS A N 1
ATOM 756 C CA . HIS A 1 95 ? 10.799 30.130 -2.245 1.00 16.67 131 HIS A CA 1
ATOM 757 C C . HIS A 1 95 ? 10.795 29.969 -0.736 1.00 15.63 131 HIS A C 1
ATOM 758 O O . HIS A 1 95 ? 10.234 29.016 -0.234 1.00 16.66 131 HIS A O 1
ATOM 765 N N . LEU A 1 96 ? 11.470 30.891 -0.059 1.00 14.80 132 LEU A N 1
ATOM 766 C CA . LEU A 1 96 ? 11.733 30.798 1.362 1.00 16.46 132 LEU A CA 1
ATOM 767 C C . LEU A 1 96 ? 11.261 32.046 2.055 1.00 15.42 132 LEU A C 1
ATOM 768 O O . LEU A 1 96 ? 11.549 33.151 1.614 1.00 14.37 132 LEU A O 1
ATOM 773 N N . HIS A 1 97 ? 10.511 31.867 3.132 1.00 15.55 133 HIS A N 1
ATOM 774 C CA . HIS A 1 97 ? 10.166 32.932 4.032 1.00 14.96 133 HIS A CA 1
ATOM 775 C C . HIS A 1 97 ? 10.812 32.670 5.392 1.00 15.19 133 HIS A C 1
ATOM 776 O O . HIS A 1 97 ? 11.295 31.568 5.671 1.00 14.96 133 HIS A O 1
ATOM 783 N N . ILE A 1 98 ? 10.845 33.677 6.245 1.00 14.46 134 ILE A N 1
ATOM 784 C CA . ILE A 1 98 ? 11.577 33.557 7.474 1.00 13.96 134 ILE A CA 1
ATOM 785 C C . ILE A 1 98 ? 10.982 34.457 8.527 1.00 14.46 134 ILE A C 1
ATOM 786 O O . ILE A 1 98 ? 10.392 35.494 8.211 1.00 14.75 134 ILE A O 1
ATOM 791 N N . THR A 1 99 ? 11.193 34.049 9.785 1.00 14.27 135 THR A N 1
ATOM 792 C CA . THR A 1 99 ? 10.863 34.777 10.965 1.00 13.95 135 THR A CA 1
ATOM 793 C C . THR A 1 99 ? 12.114 34.787 11.802 1.00 14.50 135 THR A C 1
ATOM 794 O O . THR A 1 99 ? 12.732 33.716 12.023 1.00 14.47 135 THR A O 1
ATOM 798 N N . VAL A 1 100 ? 12.516 35.972 12.221 1.00 14.88 136 VAL A N 1
ATOM 799 C CA . VAL A 1 100 ? 13.691 36.144 13.049 1.00 14.12 136 VAL A CA 1
ATOM 800 C C . VAL A 1 100 ? 13.388 36.936 14.320 1.00 13.47 136 VAL A C 1
ATOM 801 O O . VAL A 1 100 ? 12.452 37.716 14.352 1.00 14.36 136 VAL A O 1
ATOM 805 N N . GLY A 1 101 ? 14.180 36.682 15.366 1.00 14.25 137 GLY A N 1
ATOM 806 C CA . GLY A 1 101 ? 14.196 37.454 16.600 1.00 14.38 137 GLY A CA 1
ATOM 807 C C . GLY A 1 101 ? 15.411 38.325 16.685 1.00 14.03 137 GLY A C 1
ATOM 808 O O . GLY A 1 101 ? 16.531 37.894 16.389 1.00 15.02 137 GLY A O 1
ATOM 809 N N . ARG A 1 102 ? 15.195 39.552 17.123 1.00 14.62 138 ARG A N 1
ATOM 810 C CA . ARG A 1 102 ? 16.284 40.505 17.356 1.00 14.72 138 ARG A CA 1
ATOM 811 C C . ARG A 1 102 ? 16.738 40.395 18.796 1.00 14.90 138 ARG A C 1
ATOM 812 O O . ARG A 1 102 ? 16.188 39.613 19.574 1.00 15.50 138 ARG A O 1
ATOM 820 N N . SER A 1 103 ? 17.750 41.173 19.170 1.00 14.54 139 SER A N 1
ATOM 821 C CA . SER A 1 103 ? 18.303 41.092 20.520 1.00 15.54 139 SER A CA 1
ATOM 822 C C . SER A 1 103 ? 17.318 41.538 21.596 1.00 16.07 139 SER A C 1
ATOM 823 O O . SER A 1 103 ? 17.509 41.217 22.762 1.00 17.71 139 SER A O 1
ATOM 826 N N . ASP A 1 104 ? 16.271 42.265 21.209 1.00 16.33 140 ASP A N 1
ATOM 827 C CA . ASP A 1 104 ? 15.204 42.661 22.143 1.00 15.80 140 ASP A CA 1
ATOM 828 C C .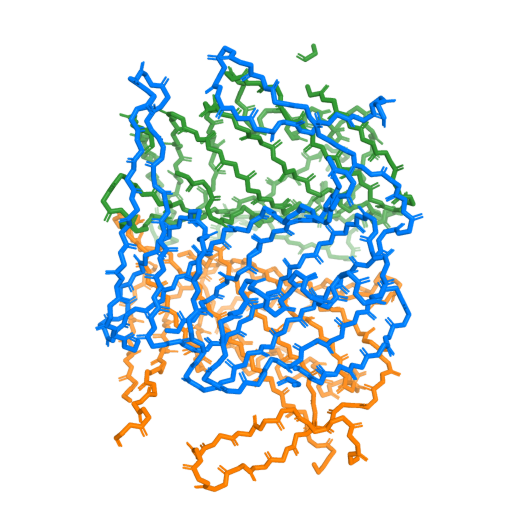 ASP A 1 104 ? 14.000 41.729 22.090 1.00 15.60 140 ASP A C 1
ATOM 829 O O . ASP A 1 104 ? 12.952 42.034 22.659 1.00 17.85 140 ASP A O 1
ATOM 834 N N . TYR A 1 105 ? 14.165 40.626 21.354 1.00 14.89 141 TYR A N 1
ATOM 835 C CA . TYR A 1 105 ? 13.182 39.533 21.207 1.00 16.15 141 TYR A CA 1
ATOM 836 C C . TYR A 1 105 ? 12.038 39.919 20.288 1.00 15.81 141 TYR A C 1
ATOM 837 O O . TYR A 1 105 ? 11.194 39.071 19.988 1.00 15.71 141 TYR A O 1
ATOM 846 N N . SER A 1 106 ? 12.057 41.132 19.731 1.00 16.28 142 SER A N 1
ATOM 847 C CA . SER A 1 106 ? 11.058 41.495 18.746 1.00 14.76 142 SER A CA 1
ATOM 848 C C . SER A 1 106 ? 11.289 40.678 17.488 1.00 14.99 142 SER A C 1
ATOM 849 O O . SER A 1 106 ? 12.418 40.275 17.210 1.00 15.12 142 SER A O 1
ATOM 852 N N . ALA A 1 107 ? 10.215 40.382 16.764 1.00 15.14 143 ALA A N 1
ATOM 853 C CA . ALA A 1 107 ? 10.289 39.570 15.593 1.00 14.64 143 ALA A CA 1
ATOM 854 C C . ALA A 1 107 ? 10.155 40.365 14.305 1.00 16.58 143 ALA A C 1
ATOM 855 O O . ALA A 1 107 ? 9.329 41.278 14.231 1.00 16.29 143 ALA A O 1
ATOM 857 N N . LEU A 1 108 ? 10.930 39.958 13.299 1.00 15.36 144 LEU A N 1
ATOM 858 C CA . LEU A 1 108 ? 10.796 40.433 11.922 1.00 14.94 144 LEU A CA 1
ATOM 859 C C . LEU A 1 108 ? 10.394 39.234 11.068 1.00 15.20 144 LEU A C 1
ATOM 860 O O . LEU A 1 108 ? 10.746 38.085 11.380 1.00 15.37 144 LEU A O 1
ATOM 865 N N . ALA A 1 109 ? 9.704 39.478 9.976 1.00 13.77 145 ALA A N 1
ATOM 866 C CA . ALA A 1 109 ? 9.205 38.402 9.145 1.00 14.88 145 ALA A CA 1
ATOM 867 C C . ALA A 1 109 ? 9.041 38.861 7.719 1.00 13.70 145 ALA A C 1
ATOM 868 O O . ALA A 1 109 ? 8.673 40.014 7.456 1.00 15.65 145 ALA A O 1
ATOM 870 N N . GLY A 1 110 ? 9.261 37.928 6.796 1.00 14.32 146 GLY A N 1
ATOM 871 C CA . GLY A 1 110 ? 9.048 38.207 5.408 1.00 14.28 146 GLY A CA 1
ATOM 872 C C . GLY A 1 110 ? 9.653 37.226 4.447 1.00 15.89 146 GLY A C 1
ATOM 873 O O . GLY A 1 110 ? 10.087 36.161 4.824 1.00 16.02 146 GLY A O 1
ATOM 874 N N A HIS A 1 111 ? 9.696 37.633 3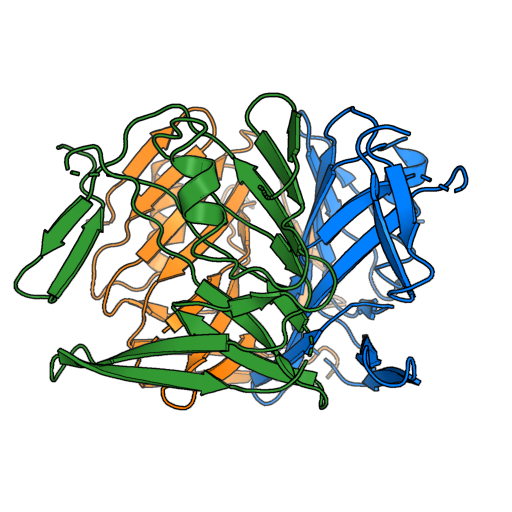.181 0.50 14.27 147 HIS A N 1
ATOM 875 N N B HIS A 1 111 ? 9.683 37.637 3.186 0.50 14.53 147 HIS A N 1
ATOM 876 C CA A HIS A 1 111 ? 10.267 36.845 2.098 0.50 13.76 147 HIS A CA 1
ATOM 877 C CA B HIS A 1 111 ? 10.246 36.862 2.106 0.50 14.07 147 HIS A CA 1
ATOM 878 C C A HIS A 1 111 ? 11.775 36.980 2.140 0.50 14.49 147 HIS A C 1
ATOM 879 C C B HIS A 1 111 ? 11.765 36.982 2.164 0.50 14.69 147 HIS A C 1
ATOM 880 O O A HIS A 1 111 ? 12.304 38.072 2.075 0.50 15.86 147 HIS A O 1
ATOM 881 O O B HIS A 1 111 ? 12.292 38.075 2.126 0.50 15.48 147 HIS A O 1
ATOM 894 N N . LEU A 1 112 ? 12.452 35.845 2.290 1.00 14.36 148 LEU A N 1
ATOM 895 C CA . LEU A 1 112 ? 13.887 35.797 2.441 1.00 15.35 148 LEU A CA 1
ATOM 896 C C . LEU A 1 112 ? 14.637 35.853 1.128 1.00 14.42 148 LEU A C 1
ATOM 897 O O . LEU A 1 112 ? 14.395 35.031 0.237 1.00 15.13 148 LEU A O 1
ATOM 902 N N . LEU A 1 113 ? 15.561 36.802 1.007 1.00 13.11 149 LEU A N 1
ATOM 903 C CA . LEU A 1 113 ? 16.510 36.836 -0.120 1.00 14.15 149 LEU A CA 1
ATOM 904 C C . LEU A 1 113 ? 17.870 36.265 0.221 1.00 15.37 149 LEU A C 1
ATOM 905 O O . LEU A 1 113 ? 18.474 35.570 -0.591 1.00 16.30 149 LEU A O 1
ATOM 910 N N A SER A 1 114 ? 18.350 36.572 1.415 0.50 14.75 150 SER A N 1
ATOM 911 N N B SER A 1 114 ? 18.357 36.569 1.419 0.50 14.27 150 SER A N 1
ATOM 912 C CA A SER A 1 114 ? 19.646 36.095 1.854 0.50 15.13 150 SER A CA 1
ATOM 913 C CA B SER A 1 114 ? 19.730 36.260 1.808 0.50 14.42 150 SER A CA 1
ATOM 914 C C A SER A 1 114 ? 19.805 36.256 3.343 0.50 15.66 150 SER A C 1
ATOM 915 C C B SER A 1 114 ? 19.898 36.353 3.314 0.50 14.98 150 SER A C 1
ATOM 916 O O A SER A 1 114 ? 19.095 37.032 3.976 0.50 15.76 150 SER A O 1
ATOM 917 O O B SER A 1 114 ? 19.266 37.194 3.939 0.50 14.45 150 SER A O 1
ATOM 922 N N . ALA A 1 115 ? 20.733 35.493 3.901 1.00 15.47 151 ALA A N 1
ATOM 923 C CA . ALA A 1 115 ? 21.056 35.582 5.313 1.00 15.25 151 ALA A CA 1
ATOM 924 C C . ALA A 1 115 ? 22.422 34.960 5.520 1.00 15.89 151 ALA A C 1
ATOM 925 O O . ALA A 1 115 ? 22.664 33.882 5.008 1.00 17.66 151 ALA A O 1
ATOM 927 N N . ILE A 1 116 ? 23.284 35.620 6.283 1.00 17.75 152 ILE A N 1
ATOM 928 C CA . ILE A 1 116 ? 24.629 35.115 6.568 1.00 16.60 152 ILE A CA 1
ATOM 929 C C . ILE A 1 116 ? 24.649 34.503 7.959 1.00 15.59 152 ILE A C 1
ATOM 930 O O . ILE A 1 116 ? 24.431 35.203 8.952 1.00 14.60 152 ILE A O 1
ATOM 935 N N . GLN A 1 117 ? 24.917 33.201 8.027 1.00 14.68 153 GLN A N 1
ATOM 936 C CA . GLN A 1 117 ? 24.981 32.509 9.289 1.00 15.06 153 GLN A CA 1
ATOM 937 C C . GLN A 1 117 ? 26.061 33.050 10.215 1.00 16.02 153 GLN A C 1
ATOM 938 O O . GLN A 1 117 ? 27.154 33.402 9.789 1.00 15.35 153 GLN A O 1
ATOM 944 N N . ASN A 1 118 ? 25.720 33.105 11.489 1.00 16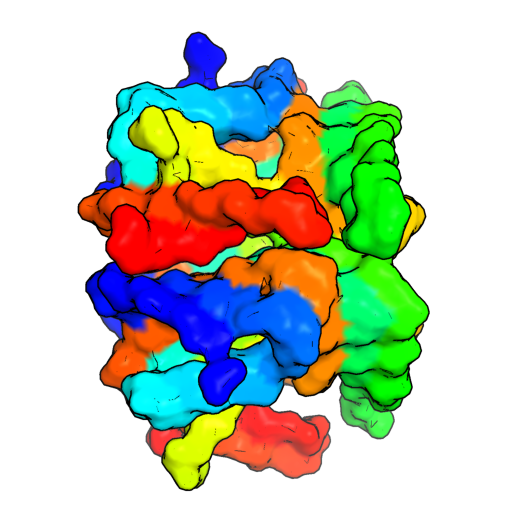.99 154 ASN A N 1
ATOM 945 C CA . ASN A 1 118 ? 26.650 33.470 12.552 1.00 15.01 154 ASN A CA 1
ATOM 946 C C . ASN A 1 118 ? 26.245 32.674 13.790 1.00 15.43 154 ASN A C 1
ATOM 947 O O . ASN A 1 118 ? 25.571 33.170 14.699 1.00 16.91 154 ASN A O 1
ATOM 952 N N . GLY A 1 119 ? 26.673 31.414 13.799 1.00 16.05 155 GLY A N 1
ATOM 953 C CA . GLY A 1 119 ? 26.267 30.426 14.801 1.00 16.41 155 GLY A CA 1
ATOM 954 C C . GLY A 1 119 ? 25.950 29.146 14.046 1.00 16.88 155 GLY A C 1
ATOM 955 O O . GLY A 1 119 ? 26.705 28.751 13.148 1.00 18.49 155 GLY A O 1
ATOM 956 N N . ALA A 1 120 ? 24.825 28.521 14.382 1.00 16.48 156 ALA A N 1
ATOM 957 C CA . ALA A 1 120 ? 24.374 27.266 13.804 1.00 17.78 156 ALA A CA 1
ATOM 958 C C . ALA A 1 120 ? 23.386 27.506 12.701 1.00 16.68 156 ALA A C 1
ATOM 959 O O . ALA A 1 120 ? 22.774 28.585 12.609 1.00 17.70 156 ALA A O 1
ATOM 961 N N . GLY A 1 121 ? 23.191 26.486 11.880 1.00 16.69 157 GLY A N 1
ATOM 962 C CA . GLY A 1 121 ? 22.237 26.523 10.784 1.00 15.51 157 GLY A CA 1
ATOM 963 C C . GLY A 1 121 ? 21.767 25.115 10.497 1.00 16.14 157 GLY A C 1
ATOM 964 O O . GLY A 1 121 ? 22.505 24.325 9.894 1.00 16.29 157 GLY A O 1
ATOM 965 N N . GLU A 1 122 ? 20.563 24.796 10.958 1.00 16.07 158 GLU A N 1
ATOM 966 C CA . GLU A 1 122 ? 20.076 23.411 11.067 1.00 16.24 158 GLU A CA 1
ATOM 967 C C . GLU A 1 122 ? 18.776 23.299 10.319 1.00 14.33 158 GLU A C 1
ATOM 968 O O . GLU A 1 122 ? 17.769 23.824 10.763 1.00 14.56 158 GLU A O 1
ATOM 974 N N . PHE A 1 123 ? 18.809 22.656 9.155 1.00 16.80 159 PHE A N 1
ATOM 975 C CA . PHE A 1 123 ? 17.682 22.633 8.238 1.00 16.41 159 PHE A CA 1
ATOM 976 C C . PHE A 1 123 ? 17.320 21.230 7.837 1.00 20.02 159 PHE A C 1
ATOM 977 O O . PHE A 1 123 ? 18.196 20.366 7.773 1.00 23.54 159 PHE A O 1
ATOM 985 N N . VAL A 1 124 ? 16.030 20.988 7.659 1.00 15.74 160 VAL A N 1
ATOM 986 C CA . VAL A 1 124 ? 15.533 19.711 7.174 1.00 17.18 160 VAL A CA 1
ATOM 987 C C . VAL A 1 124 ? 15.037 19.956 5.748 1.00 17.15 160 VAL A C 1
ATOM 988 O O . VAL A 1 124 ? 14.176 20.831 5.523 1.00 16.62 160 VAL A O 1
ATOM 992 N N . VAL A 1 125 ? 15.595 19.217 4.798 1.00 15.66 161 VAL A N 1
ATOM 993 C CA . VAL A 1 125 ? 15.218 19.329 3.374 1.00 15.95 161 VAL A CA 1
ATOM 994 C C . VAL A 1 125 ? 14.545 18.029 2.990 1.00 16.56 161 VAL A C 1
ATOM 995 O O . VAL A 1 125 ? 15.184 16.976 3.093 1.00 17.61 161 VAL A O 1
ATOM 999 N N . GLU A 1 126 ? 13.267 18.083 2.632 1.00 16.70 162 GLU A N 1
ATOM 1000 C CA . GLU A 1 126 ? 12.549 16.911 2.164 1.00 18.22 162 GLU A CA 1
ATOM 1001 C C . GLU A 1 126 ? 12.557 16.920 0.650 1.00 18.22 162 GLU A C 1
ATOM 1002 O O . GLU A 1 126 ? 12.278 17.941 0.038 1.00 16.81 162 GLU A O 1
ATOM 1008 N N . ASP A 1 127 ? 12.839 15.761 0.080 1.00 16.86 163 ASP A N 1
ATOM 1009 C CA . ASP A 1 127 ? 12.871 15.550 -1.360 1.00 16.61 163 ASP A CA 1
ATOM 1010 C C . ASP A 1 127 ? 11.593 14.809 -1.762 1.00 16.96 163 ASP A C 1
ATOM 1011 O O . ASP A 1 127 ? 11.354 13.694 -1.308 1.00 18.80 163 ASP A O 1
ATOM 1016 N N . TYR A 1 128 ? 10.755 15.462 -2.569 1.00 16.23 164 TYR A N 1
ATOM 1017 C CA . TYR A 1 128 ? 9.530 14.846 -3.060 1.00 16.42 164 TYR A CA 1
ATOM 1018 C C . TYR A 1 128 ? 9.743 13.888 -4.224 1.00 18.31 164 TYR A C 1
ATOM 1019 O O . TYR A 1 128 ? 8.834 13.144 -4.535 1.00 19.75 164 TYR A O 1
ATOM 1028 N N . SER A 1 129 ? 10.907 13.922 -4.871 1.00 19.14 165 SER A N 1
ATOM 1029 C CA . SER A 1 129 ? 11.182 13.060 -6.023 1.00 18.13 165 SER A CA 1
ATOM 1030 C C . SER A 1 129 ? 10.168 13.226 -7.154 1.00 19.42 165 SER A C 1
ATOM 1031 O O . SER A 1 129 ? 9.860 12.262 -7.859 1.00 20.41 165 SER A O 1
ATOM 1034 N N A GLU A 1 130 ? 9.652 14.433 -7.328 0.80 20.37 166 GLU A N 1
ATOM 1035 N N B GLU A 1 130 ? 9.677 14.448 -7.336 0.20 19.88 166 GLU A N 1
ATOM 1036 C CA A GLU A 1 130 ? 8.672 14.733 -8.374 0.80 21.91 166 GLU A CA 1
ATOM 1037 C CA B GLU A 1 130 ? 8.660 14.767 -8.334 0.20 20.46 166 GLU A CA 1
ATOM 1038 C C A GLU A 1 130 ? 8.924 16.137 -8.895 0.80 21.83 166 GLU A C 1
ATOM 1039 C C B GLU A 1 130 ? 8.909 16.162 -8.885 0.20 20.31 166 GLU A C 1
ATOM 1040 O O A GLU A 1 130 ? 9.360 17.006 -8.157 0.80 21.19 166 GLU A O 1
ATOM 1041 O O B GLU A 1 130 ? 9.370 17.041 -8.160 0.20 20.18 166 GLU A O 1
ATOM 1052 N N . ARG A 1 131 ? 8.596 16.366 -10.161 1.00 19.35 167 ARG A N 1
ATOM 1053 C CA . ARG A 1 131 ? 8.750 17.685 -10.778 1.00 19.21 167 ARG A CA 1
ATOM 1054 C C . ARG A 1 131 ? 7.633 18.619 -10.338 1.00 19.72 167 ARG A C 1
ATOM 1055 O O . ARG A 1 131 ? 6.482 18.214 -10.297 1.00 19.63 167 ARG A O 1
ATOM 1063 N N . ILE A 1 132 ? 7.987 19.849 -9.971 1.00 19.54 168 ILE A N 1
ATOM 1064 C CA . ILE A 1 132 ? 7.008 20.940 -9.768 1.00 18.72 168 ILE A CA 1
ATOM 1065 C C . ILE A 1 132 ? 7.681 22.166 -10.343 1.00 19.17 168 ILE A C 1
ATOM 1066 O O . ILE A 1 132 ? 8.767 22.537 -9.909 1.00 17.83 168 ILE A O 1
ATOM 1071 N N . SER A 1 133 ? 7.066 22.765 -11.353 1.00 18.92 169 SER A N 1
ATOM 1072 C CA . SER A 1 133 ? 7.611 23.932 -12.029 1.00 19.92 169 SER A CA 1
ATOM 1073 C C . SER A 1 133 ? 6.811 25.164 -11.659 1.00 20.00 169 SER A C 1
ATOM 1074 O O . SER A 1 133 ? 5.953 25.146 -10.759 1.00 20.70 169 SER A O 1
ATOM 1077 N N . ARG A 1 134 ? 7.152 26.256 -12.326 1.00 19.86 170 ARG A N 1
ATOM 1078 C CA . ARG A 1 134 ? 6.529 27.530 -12.104 1.00 21.62 170 ARG A CA 1
ATOM 1079 C C . ARG A 1 134 ? 6.460 28.315 -13.373 1.00 19.90 170 ARG A C 1
ATOM 1080 O O . ARG A 1 134 ? 7.261 28.123 -14.284 1.00 18.98 170 ARG A O 1
ATOM 1088 N N . THR A 1 135 ? 5.520 29.249 -13.395 1.00 18.43 171 THR A N 1
ATOM 1089 C CA . THR A 1 135 ? 5.336 30.127 -14.531 1.00 17.60 171 THR A CA 1
ATOM 1090 C C . THR A 1 135 ? 5.178 31.530 -14.016 1.00 16.42 171 THR A C 1
ATOM 1091 O O . THR A 1 135 ? 4.371 31.779 -13.099 1.00 17.75 171 THR A O 1
ATOM 1095 N N . TYR A 1 136 ? 5.938 32.456 -14.583 1.00 15.98 172 TYR A N 1
ATOM 1096 C CA . TYR A 1 136 ? 5.832 33.863 -14.220 1.00 15.90 172 TYR A CA 1
ATOM 1097 C C . TYR A 1 136 ? 4.514 34.395 -14.762 1.00 17.77 172 TYR A C 1
ATOM 1098 O O . TYR A 1 136 ? 4.227 34.284 -15.948 1.00 18.38 172 TYR A O 1
ATOM 1107 N N . ASN A 1 137 ? 3.699 34.928 -13.872 1.00 18.08 173 ASN A N 1
ATOM 1108 C CA . ASN A 1 137 ? 2.439 35.568 -14.195 1.00 19.54 173 ASN A CA 1
ATOM 1109 C C . ASN A 1 137 ? 2.742 37.044 -14.406 1.00 20.03 173 ASN A C 1
ATOM 1110 O O . ASN A 1 137 ? 3.010 37.748 -13.438 1.00 19.80 173 ASN A O 1
ATOM 1115 N N . PRO A 1 138 ? 2.710 37.536 -15.659 1.00 20.12 174 PRO A N 1
ATOM 1116 C CA . PRO A 1 138 ? 3.109 38.907 -15.902 1.00 22.21 174 PRO A CA 1
ATOM 1117 C C . PRO A 1 138 ? 2.143 39.937 -15.346 1.00 23.91 174 PRO A C 1
ATOM 1118 O O . PRO A 1 138 ? 2.552 41.081 -15.110 1.00 28.78 174 PRO A O 1
ATOM 1122 N N . ASP A 1 139 ? 0.903 39.542 -15.107 1.00 22.03 175 ASP A N 1
ATOM 1123 C CA . ASP A 1 139 ? -0.067 40.456 -14.498 1.00 25.63 175 ASP A CA 1
ATOM 1124 C C . ASP A 1 139 ? 0.223 40.684 -13.020 1.00 25.58 175 ASP A C 1
ATOM 1125 O O . ASP A 1 139 ? 0.063 41.791 -12.547 1.00 27.40 175 ASP A O 1
ATOM 1130 N N . LEU A 1 140 ? 0.635 39.646 -12.300 1.00 21.87 176 LEU A N 1
ATOM 1131 C CA . LEU A 1 140 ? 1.017 39.793 -10.904 1.00 20.94 176 LEU A CA 1
ATOM 1132 C C . LEU A 1 140 ? 2.477 40.179 -10.699 1.00 21.96 176 LEU A C 1
ATOM 1133 O O . LEU A 1 140 ? 2.820 40.828 -9.710 1.00 22.60 176 LEU A O 1
ATOM 1138 N N . GLY A 1 141 ? 3.350 39.735 -11.580 1.00 19.53 177 GLY A N 1
ATOM 1139 C CA . GLY A 1 141 ? 4.778 39.908 -11.386 1.00 19.91 177 GLY A CA 1
ATOM 1140 C C . GLY A 1 141 ? 5.386 38.887 -10.453 1.00 19.94 177 GLY A C 1
ATOM 1141 O O . GLY A 1 141 ? 6.390 39.183 -9.801 1.00 21.72 177 GLY A O 1
ATOM 1142 N N . LEU A 1 142 ? 4.761 37.704 -10.364 1.00 17.23 178 LEU A N 1
ATOM 1143 C CA . LEU A 1 142 ? 5.180 36.637 -9.471 1.00 17.70 178 LEU A CA 1
ATOM 1144 C C . LEU A 1 142 ? 5.310 35.297 -10.188 1.00 17.38 178 LEU A C 1
ATOM 1145 O O . LEU A 1 142 ? 4.615 35.020 -11.164 1.00 16.99 178 LEU A O 1
ATOM 1150 N N . ASN A 1 143 ? 6.200 34.467 -9.671 1.00 17.31 179 ASN A N 1
ATOM 1151 C CA . ASN A 1 143 ? 6.408 33.123 -10.169 1.00 16.55 179 ASN A CA 1
ATOM 1152 C C . ASN A 1 143 ? 5.482 32.175 -9.414 1.00 17.93 179 ASN A C 1
ATOM 1153 O O . ASN A 1 143 ? 5.711 31.854 -8.258 1.00 17.99 179 ASN A O 1
ATOM 1158 N N . ILE A 1 144 ? 4.456 31.701 -10.102 1.00 15.50 180 ILE A N 1
ATOM 1159 C CA . ILE A 1 144 ? 3.380 30.921 -9.488 1.00 17.44 180 ILE A CA 1
ATOM 1160 C C . ILE A 1 144 ? 3.513 29.445 -9.820 1.00 17.38 180 ILE A C 1
ATOM 1161 O O . ILE A 1 144 ? 3.884 29.085 -10.933 1.00 17.86 180 ILE A O 1
ATOM 1166 N N . TYR A 1 145 ? 3.254 28.576 -8.852 1.00 16.46 181 TYR A N 1
ATOM 1167 C CA . TYR A 1 145 ? 3.273 27.150 -9.100 1.00 18.37 181 TYR A CA 1
ATOM 1168 C C . TYR A 1 145 ? 2.540 26.811 -10.401 1.00 18.58 181 TYR A C 1
ATOM 1169 O O . TYR A 1 145 ? 1.446 27.315 -10.663 1.00 16.74 181 TYR A O 1
ATOM 1178 N N . ASP A 1 146 ? 3.149 25.939 -11.195 1.00 19.09 182 ASP A N 1
ATOM 1179 C CA . ASP A 1 146 ? 2.552 25.446 -12.430 1.00 21.01 182 ASP A CA 1
ATOM 1180 C C . ASP A 1 146 ? 2.706 23.933 -12.402 1.00 21.86 182 ASP A C 1
ATOM 1181 O O . ASP A 1 146 ? 3.825 23.416 -12.559 1.00 23.54 182 ASP A O 1
ATOM 1186 N N . PHE A 1 147 ? 1.601 23.238 -12.137 1.00 20.57 183 PHE A N 1
ATOM 1187 C CA . PHE A 1 147 ? 1.626 21.792 -12.000 1.00 20.93 183 PHE A CA 1
ATOM 1188 C C . PHE A 1 147 ? 1.516 21.089 -13.361 1.00 20.48 183 PHE A C 1
ATOM 1189 O O . PHE A 1 147 ? 1.614 19.875 -13.428 1.00 21.18 183 PHE A O 1
ATOM 1197 N N . GLU A 1 148 ? 1.342 21.844 -14.441 1.00 20.44 184 GLU A N 1
ATOM 1198 C CA . GLU A 1 148 ? 1.231 21.285 -15.793 1.00 19.71 184 GLU A CA 1
ATOM 1199 C C . GLU A 1 148 ? 2.520 21.244 -16.587 1.00 23.26 184 GLU A C 1
ATOM 1200 O O . GLU A 1 148 ? 2.745 20.290 -17.351 1.00 23.92 184 GLU A O 1
ATOM 1206 N N . ARG A 1 149 ? 3.349 22.276 -16.470 1.00 21.79 185 ARG A N 1
ATOM 1207 C CA . ARG A 1 149 ? 4.506 22.374 -17.351 1.00 24.30 185 ARG A CA 1
ATOM 1208 C C . ARG A 1 149 ? 5.650 21.456 -16.906 1.00 24.90 185 ARG A C 1
ATOM 1209 O O . ARG A 1 149 ? 5.729 20.937 -15.787 1.00 25.76 185 ARG A O 1
ATOM 1218 N N . ASN B 1 7 ? 2.782 12.515 34.985 1.00 40.49 43 ASN B N 1
ATOM 1219 C CA . ASN B 1 7 ? 2.078 12.657 33.671 1.00 38.72 43 ASN B CA 1
ATOM 1220 C C . ASN B 1 7 ? 2.102 14.094 33.133 1.00 33.44 43 ASN B C 1
ATOM 1221 O O . ASN B 1 7 ? 1.606 15.019 33.790 1.00 36.87 43 ASN B O 1
ATOM 1242 N N . TYR B 1 9 ? 1.704 14.598 29.366 1.00 16.95 45 TYR B N 1
ATOM 1243 C CA . TYR B 1 9 ? 1.167 14.615 28.016 1.00 16.60 45 TYR B CA 1
ATOM 1244 C C . TYR B 1 9 ? 0.389 13.362 27.685 1.00 16.80 45 TYR B C 1
ATOM 1245 O O . TYR B 1 9 ? 0.409 12.371 28.434 1.00 16.58 45 TYR B O 1
ATOM 1254 N N A SER B 1 10 ? -0.307 13.421 26.555 0.50 16.87 46 SER B N 1
ATOM 1255 N N B SER B 1 10 ? -0.287 13.441 26.543 0.50 17.36 46 SER B N 1
ATOM 1256 C CA A SER B 1 10 ? -0.942 12.265 25.932 0.50 17.61 46 SER B CA 1
ATOM 1257 C CA B SER B 1 10 ? -0.949 12.325 25.893 0.50 18.54 46 SER B CA 1
ATOM 1258 C C A SER B 1 10 ? -0.507 12.318 24.475 0.50 17.44 46 SER B C 1
ATOM 1259 C C B SER B 1 10 ? -0.385 12.304 24.481 0.50 17.66 46 SER B C 1
ATOM 1260 O O A SER B 1 10 ? -0.177 13.386 23.957 0.50 16.66 46 SER B O 1
ATOM 1261 O O B SER B 1 10 ? 0.183 13.301 23.993 0.50 16.26 46 SER B O 1
ATOM 1266 N N . TYR B 1 11 ? -0.525 11.172 23.807 1.00 17.00 47 TYR B N 1
ATOM 1267 C CA . TYR B 1 11 ? -0.030 11.078 22.443 1.00 16.51 47 TYR B CA 1
ATOM 1268 C C . TYR B 1 11 ? -0.715 9.996 21.635 1.00 19.65 47 TYR B C 1
ATOM 1269 O O . TYR B 1 11 ? -1.401 9.097 22.163 1.00 19.00 47 TYR B O 1
ATOM 1278 N N . LYS B 1 12 ? -0.502 10.106 20.332 1.00 19.56 48 LYS B N 1
ATOM 1279 C CA . LYS B 1 12 ? -0.994 9.160 19.369 1.00 17.25 48 LYS B CA 1
ATOM 1280 C C . LYS B 1 12 ? 0.121 8.952 18.359 1.00 17.08 48 LYS B C 1
ATOM 1281 O O . LYS B 1 12 ? 0.636 9.906 17.784 1.00 17.99 48 LYS B O 1
ATOM 1287 N N . LYS B 1 13 ? 0.491 7.698 18.165 1.00 16.73 49 LYS B N 1
ATOM 1288 C CA . LYS B 1 13 ? 1.517 7.324 17.203 1.00 17.98 49 LYS B CA 1
ATOM 1289 C C . LYS B 1 13 ? 0.879 7.130 15.837 1.00 19.52 49 LYS B C 1
ATOM 1290 O O . LYS B 1 13 ? -0.108 6.377 15.708 1.00 21.15 49 LYS B O 1
ATOM 1296 N N . ILE B 1 14 ? 1.417 7.799 14.826 1.00 19.01 50 ILE B N 1
ATOM 1297 C CA . ILE B 1 14 ? 0.988 7.607 13.451 1.00 20.82 50 ILE B CA 1
ATOM 1298 C C . ILE B 1 14 ? 2.236 7.379 12.614 1.00 19.48 50 ILE B C 1
ATOM 1299 O O . ILE B 1 14 ? 2.910 8.320 12.216 1.00 20.48 50 ILE B O 1
ATOM 1304 N N . GLY B 1 15 ? 2.535 6.114 12.352 1.00 21.42 51 GLY B N 1
ATOM 1305 C CA . GLY B 1 15 ? 3.708 5.761 11.588 1.00 21.47 51 GLY B CA 1
ATOM 1306 C C . GLY B 1 15 ? 4.949 6.268 12.288 1.00 21.08 51 GLY B C 1
ATOM 1307 O O . GLY B 1 15 ? 5.148 5.970 13.462 1.00 22.03 51 GLY B O 1
ATOM 1308 N N . ASN B 1 16 ? 5.743 7.058 11.566 1.00 22.58 52 ASN B N 1
ATOM 1309 C CA . ASN B 1 16 ? 6.993 7.640 12.072 1.00 24.09 52 ASN B CA 1
ATOM 1310 C C . ASN B 1 16 ? 6.807 8.927 12.869 1.00 22.83 52 ASN B C 1
ATOM 1311 O O . ASN B 1 16 ? 7.786 9.549 13.240 1.00 22.09 52 ASN B O 1
ATOM 1316 N N . LYS B 1 17 ? 5.567 9.319 13.126 1.00 19.33 53 LYS B N 1
ATOM 1317 C CA . LYS B 1 17 ? 5.271 10.553 13.831 1.00 20.45 53 LYS B CA 1
ATOM 1318 C C . LYS B 1 17 ? 4.488 10.269 15.091 1.00 19.77 53 LYS B C 1
ATOM 1319 O O . LYS B 1 17 ? 3.841 9.231 15.218 1.00 18.86 53 LYS B O 1
ATOM 1325 N N . TYR B 1 18 ? 4.577 11.194 16.031 1.00 15.55 54 TYR B N 1
ATOM 1326 C CA . TYR B 1 18 ? 3.749 11.197 17.220 1.00 16.12 54 TYR B CA 1
ATOM 1327 C C . TYR B 1 18 ? 3.034 12.530 17.296 1.00 16.51 54 TYR B C 1
ATOM 1328 O O . TYR B 1 18 ? 3.660 13.578 17.143 1.00 18.40 54 TYR B O 1
ATOM 1337 N N . ILE B 1 19 ? 1.736 12.489 17.530 1.00 16.56 55 ILE B N 1
ATOM 1338 C CA . ILE B 1 19 ? 0.974 13.686 17.776 1.00 16.24 55 ILE B CA 1
ATOM 1339 C C . ILE B 1 19 ? 0.935 13.778 19.306 1.00 16.92 55 ILE B C 1
ATOM 1340 O O . ILE B 1 19 ? 0.429 12.863 19.969 1.00 18.12 55 ILE B O 1
ATOM 1345 N N . VAL B 1 20 ? 1.500 14.856 19.855 1.00 17.55 56 VAL B N 1
ATOM 1346 C CA . VAL B 1 20 ? 1.662 15.010 21.290 1.00 16.27 56 VAL B CA 1
ATOM 1347 C C . VAL B 1 20 ? 0.825 16.170 21.791 1.00 16.24 56 VAL B C 1
ATOM 1348 O O . VAL B 1 20 ? 0.979 17.289 21.311 1.00 18.18 56 VAL B O 1
ATOM 1352 N N . SER B 1 21 ? -0.042 15.905 22.752 1.00 14.89 57 SER B N 1
ATOM 1353 C CA . SER B 1 21 ? -0.873 16.892 23.360 1.00 16.02 57 SER B CA 1
ATOM 1354 C C . SER B 1 21 ? -0.362 17.074 24.770 1.00 15.92 57 SER B C 1
ATOM 1355 O O . SER B 1 21 ? -0.493 16.214 25.616 1.00 16.40 57 SER B O 1
ATOM 1358 N N . ILE B 1 22 ? 0.280 18.200 25.016 1.00 14.81 58 ILE B N 1
ATOM 1359 C CA . ILE B 1 22 ? 0.880 18.447 26.322 1.00 16.70 58 ILE B CA 1
ATOM 1360 C C . ILE B 1 22 ? -0.213 18.860 27.280 1.00 15.02 58 ILE B C 1
ATOM 1361 O O . ILE B 1 22 ? -1.192 19.503 26.862 1.00 15.89 58 ILE B O 1
ATOM 1366 N N . ASN B 1 23 ? -0.107 18.421 28.536 1.00 15.97 59 ASN B N 1
ATOM 1367 C CA . ASN B 1 23 ? -1.093 18.773 29.537 1.00 16.33 59 ASN B CA 1
ATOM 1368 C C . ASN B 1 23 ? -1.092 20.240 29.808 1.00 16.11 59 ASN B C 1
ATOM 1369 O O . ASN B 1 23 ? -0.058 20.886 29.759 1.00 14.71 59 ASN B O 1
ATOM 1374 N N . ASN B 1 24 ? -2.246 20.792 30.149 1.00 15.36 60 ASN B N 1
ATOM 1375 C CA . ASN B 1 24 ? -2.300 22.189 30.511 1.00 15.02 60 ASN B CA 1
ATOM 1376 C C . ASN B 1 24 ? -1.453 22.447 31.753 1.00 14.17 60 ASN B C 1
ATOM 1377 O O . ASN B 1 24 ? -1.192 21.545 32.551 1.00 15.58 60 ASN B O 1
ATOM 1382 N N . HIS B 1 25 ? -0.976 23.690 31.866 1.00 15.49 61 HIS B N 1
ATOM 1383 C CA . HIS B 1 25 ? -0.205 24.163 33.028 1.00 14.26 61 HIS B CA 1
ATOM 1384 C C . HIS B 1 25 ? 1.159 23.509 33.215 1.00 17.31 61 HIS B C 1
ATOM 1385 O O . HIS B 1 25 ? 1.754 23.597 34.270 1.00 19.96 61 HIS B O 1
ATOM 1392 N N . THR B 1 26 ? 1.664 22.894 32.167 1.00 15.27 62 THR B N 1
ATOM 1393 C CA . THR B 1 26 ? 2.908 22.161 32.147 1.00 15.23 62 THR B CA 1
ATOM 1394 C C . THR B 1 26 ? 3.963 22.958 31.417 1.00 14.79 62 THR B C 1
ATOM 1395 O O . THR B 1 26 ? 3.645 23.691 30.491 1.00 16.07 62 THR B O 1
ATOM 1399 N N . GLU B 1 27 ? 5.222 22.749 31.796 1.00 14.49 63 GLU B N 1
ATOM 1400 C CA . GLU B 1 27 ? 6.328 23.386 31.129 1.00 16.05 63 GLU B CA 1
ATOM 1401 C C . GLU B 1 27 ? 6.633 22.527 29.907 1.00 15.86 63 GLU B C 1
ATOM 1402 O O . GLU B 1 27 ? 7.020 21.362 30.009 1.00 17.19 63 GLU B O 1
ATOM 1408 N N A ILE B 1 28 ? 6.487 23.143 28.748 0.70 15.13 64 ILE B N 1
ATOM 1409 N N B ILE B 1 28 ? 6.457 23.117 28.730 0.30 14.58 64 ILE B N 1
ATOM 1410 C CA A ILE B 1 28 ? 6.537 22.456 27.470 0.70 15.44 64 ILE B CA 1
ATOM 1411 C CA B ILE B 1 28 ? 6.521 22.352 27.480 0.30 13.63 64 ILE B CA 1
ATOM 1412 C C A ILE B 1 28 ? 7.886 21.860 27.112 0.70 15.84 64 ILE B C 1
ATOM 1413 C C B ILE B 1 28 ? 7.903 21.825 27.105 0.30 14.87 64 ILE B C 1
ATOM 1414 O O A ILE B 1 28 ? 7.935 20.781 26.536 0.70 16.14 64 ILE B O 1
ATOM 1415 O O B ILE B 1 28 ? 7.987 20.762 26.500 0.30 15.16 64 ILE B O 1
ATOM 1424 N N . VAL B 1 29 ? 8.972 22.564 27.409 1.00 15.79 65 VAL B N 1
ATOM 1425 C CA . VAL B 1 29 ? 10.331 22.052 27.099 1.00 15.20 65 VAL B CA 1
ATOM 1426 C C . VAL B 1 29 ? 10.625 20.812 27.945 1.00 16.32 65 VAL B C 1
ATOM 1427 O O . VAL B 1 29 ? 11.037 19.801 27.417 1.00 15.76 65 VAL B O 1
ATOM 1431 N N . LYS B 1 30 ? 10.340 20.891 29.237 1.00 14.81 66 LYS B N 1
ATOM 1432 C CA . LYS B 1 30 ? 10.478 19.727 30.102 1.00 15.20 66 LYS B CA 1
ATOM 1433 C C . LYS B 1 30 ? 9.606 18.560 29.591 1.00 16.32 66 LYS B C 1
ATOM 1434 O O . LYS B 1 30 ? 10.043 17.423 29.570 1.00 16.20 66 LYS B O 1
ATOM 1440 N N . ALA B 1 31 ? 8.357 18.838 29.201 1.00 14.90 67 ALA B N 1
ATOM 1441 C CA . ALA B 1 31 ? 7.474 17.803 28.679 1.00 14.38 67 ALA B CA 1
ATOM 1442 C C . ALA B 1 31 ? 8.007 17.150 27.394 1.00 15.06 67 ALA B C 1
ATOM 1443 O O . ALA B 1 31 ? 7.943 15.937 27.249 1.00 15.81 67 ALA B O 1
ATOM 1445 N N . LEU B 1 32 ? 8.458 17.971 26.457 1.00 14.50 68 LEU B N 1
ATOM 1446 C CA . LEU B 1 32 ? 8.994 17.464 25.202 1.00 13.97 68 LEU B CA 1
ATOM 1447 C C . LEU B 1 32 ? 10.257 16.626 25.433 1.00 17.20 68 LEU B C 1
ATOM 1448 O O . LEU B 1 32 ? 10.397 15.565 24.845 1.00 16.15 68 LEU B O 1
ATOM 1453 N N . ASN B 1 33 ? 11.140 17.084 26.319 1.00 16.29 69 ASN B N 1
ATOM 1454 C CA . ASN B 1 33 ? 12.318 16.305 26.685 1.00 18.66 69 ASN B CA 1
ATOM 1455 C C . ASN B 1 33 ? 11.877 14.983 27.295 1.00 16.88 69 ASN B C 1
ATOM 1456 O O . ASN B 1 33 ? 12.395 13.932 26.947 1.00 17.12 69 ASN B O 1
ATOM 1461 N N . ALA B 1 34 ? 10.870 15.015 28.171 1.00 16.78 70 ALA B N 1
ATOM 1462 C CA . ALA B 1 34 ? 10.393 13.793 28.833 1.00 15.56 70 ALA B CA 1
ATOM 1463 C C . ALA B 1 34 ? 9.809 12.831 27.802 1.00 16.42 70 ALA B C 1
ATOM 1464 O O . ALA B 1 34 ? 10.026 11.623 27.871 1.00 17.14 70 ALA B O 1
ATOM 1466 N N . PHE B 1 35 ? 9.039 13.358 26.856 1.00 15.65 71 PHE B N 1
ATOM 1467 C CA . PHE B 1 35 ? 8.472 12.540 25.793 1.00 15.57 71 PHE B CA 1
ATOM 1468 C C . PHE B 1 35 ? 9.555 11.837 24.994 1.00 15.06 71 PHE B C 1
ATOM 1469 O O . PHE B 1 35 ? 9.465 10.634 24.756 1.00 15.66 71 PHE B O 1
ATOM 1477 N N . CYS B 1 36 ? 10.562 12.589 24.581 1.00 16.28 72 CYS B N 1
ATOM 1478 C CA . CYS B 1 36 ? 11.655 12.021 23.781 1.00 17.56 72 CYS B CA 1
ATOM 1479 C C . CYS B 1 36 ? 12.452 10.963 24.547 1.00 18.26 72 CYS B C 1
ATOM 1480 O O . CYS B 1 36 ? 12.855 9.946 23.973 1.00 19.91 72 CYS B O 1
ATOM 1483 N N . LYS B 1 37 ? 12.682 11.190 25.831 1.00 17.14 73 LYS B N 1
ATOM 1484 C CA . LYS B 1 37 ? 13.321 10.172 26.664 1.00 17.23 73 LYS B CA 1
ATOM 1485 C C . LYS B 1 37 ? 12.420 8.941 26.816 1.00 18.34 73 LYS B C 1
ATOM 1486 O O . LYS B 1 37 ? 12.914 7.798 26.794 1.00 18.74 73 LYS B O 1
ATOM 1492 N N . GLU B 1 38 ? 11.120 9.119 27.079 1.00 17.29 74 GLU B N 1
ATOM 1493 C CA . GLU B 1 38 ? 10.215 7.969 27.269 1.00 17.42 74 GLU B CA 1
ATOM 1494 C C . GLU B 1 38 ? 10.121 7.074 26.041 1.00 15.24 74 GLU B C 1
ATOM 1495 O O . GLU B 1 38 ? 9.966 5.837 26.172 1.00 15.99 74 GLU B O 1
ATOM 1501 N N . LYS B 1 39 ? 10.133 7.704 24.869 1.00 14.98 75 LYS B N 1
ATOM 1502 C CA . LYS B 1 39 ? 9.987 7.002 23.593 1.00 16.56 75 LYS B CA 1
ATOM 1503 C C . LYS B 1 39 ? 11.320 6.634 22.988 1.00 18.65 75 LYS B C 1
ATOM 1504 O O . LYS B 1 39 ? 11.368 6.006 21.938 1.00 20.56 75 LYS B O 1
ATOM 1510 N N . GLY B 1 40 ? 12.397 6.991 23.662 1.00 16.95 76 GLY B N 1
ATOM 1511 C CA . GLY B 1 40 ? 13.725 6.660 23.164 1.00 18.37 76 GLY B CA 1
ATOM 1512 C C . GLY B 1 40 ? 14.025 7.223 21.802 1.00 17.88 76 GLY B C 1
ATOM 1513 O O . GLY B 1 40 ? 14.647 6.572 20.989 1.00 18.30 76 GLY B O 1
ATOM 1514 N N . ILE B 1 41 ? 13.622 8.462 21.543 1.00 15.89 77 ILE B N 1
ATOM 1515 C CA . ILE B 1 41 ? 13.808 9.043 20.222 1.00 16.72 77 ILE B CA 1
ATOM 1516 C C . ILE B 1 41 ? 15.250 9.502 20.080 1.00 17.57 77 ILE B C 1
ATOM 1517 O O . ILE B 1 41 ? 15.732 10.286 20.885 1.00 19.82 77 ILE B O 1
ATOM 1522 N N . LEU B 1 42 ? 15.928 9.002 19.044 1.00 16.45 78 LEU B N 1
ATOM 1523 C CA . LEU B 1 42 ? 17.311 9.335 18.776 1.00 15.58 78 LEU B CA 1
ATOM 1524 C C . LEU B 1 42 ? 17.490 10.700 18.113 1.00 16.73 78 LEU B C 1
ATOM 1525 O O . LEU B 1 42 ? 18.371 11.503 18.497 1.00 15.81 78 LEU B O 1
ATOM 1530 N N . SER B 1 43 ? 16.642 10.955 17.121 1.00 15.18 79 SER B N 1
ATOM 1531 C CA . SER B 1 43 ? 16.637 12.206 16.407 1.00 15.58 79 SER B CA 1
ATOM 1532 C C . SER B 1 43 ? 15.304 12.373 15.728 1.00 15.26 79 SER B C 1
ATOM 1533 O O . SER B 1 43 ? 14.512 11.428 15.609 1.00 15.27 79 SER B O 1
ATOM 1536 N N . GLY B 1 44 ? 15.060 13.590 15.298 1.00 14.93 80 GLY B N 1
ATOM 1537 C CA . GLY B 1 44 ? 13.768 13.946 14.764 1.00 15.29 80 GLY B CA 1
ATOM 1538 C C . GLY B 1 44 ? 13.514 15.430 14.775 1.00 15.86 80 GLY B C 1
ATOM 1539 O O . GLY B 1 44 ? 14.418 16.233 15.000 1.00 15.33 80 GLY B O 1
ATOM 1540 N N . SER B 1 45 ? 12.257 15.755 14.515 1.00 17.10 81 SER B N 1
ATOM 1541 C CA . SER B 1 45 ? 11.817 17.130 14.476 1.00 15.37 81 SER B CA 1
ATOM 1542 C C . SER B 1 45 ? 10.620 17.323 15.370 1.00 16.64 81 SER B C 1
ATOM 1543 O O . SER B 1 45 ? 9.888 16.380 15.651 1.00 15.73 81 SER B O 1
ATOM 1546 N N . ILE B 1 46 ? 10.452 18.551 15.834 1.00 15.86 82 ILE B N 1
ATOM 1547 C CA . ILE B 1 46 ? 9.314 18.921 16.650 1.00 15.21 82 ILE B CA 1
ATOM 1548 C C . ILE B 1 46 ? 8.733 20.193 16.054 1.00 16.33 82 ILE B C 1
ATOM 1549 O O . ILE B 1 46 ? 9.454 21.147 15.785 1.00 16.62 82 ILE B O 1
ATOM 1554 N N . ASN B 1 47 ? 7.422 20.196 15.855 1.00 17.27 83 ASN B N 1
ATOM 1555 C CA . ASN B 1 47 ? 6.724 21.375 15.342 1.00 16.47 83 ASN B CA 1
ATOM 1556 C C . ASN B 1 47 ? 5.371 21.463 15.984 1.00 19.04 83 ASN B C 1
ATOM 1557 O O . ASN B 1 47 ? 4.697 20.469 16.109 1.00 21.51 83 ASN B O 1
ATOM 1562 N N . GLY B 1 48 ? 4.941 22.650 16.371 1.00 15.83 84 GLY B N 1
ATOM 1563 C CA . GLY B 1 48 ? 3.553 22.770 16.814 1.00 16.76 84 GLY B CA 1
ATOM 1564 C C . GLY B 1 48 ? 3.124 24.127 17.244 1.00 16.73 84 GLY B C 1
ATOM 1565 O O . GLY B 1 48 ? 3.829 25.106 17.044 1.00 16.71 84 GLY B O 1
ATOM 1566 N N . ILE B 1 49 ? 1.965 24.160 17.889 1.00 15.83 85 ILE B N 1
ATOM 1567 C CA . ILE B 1 49 ? 1.264 25.389 18.241 1.00 16.43 85 ILE B CA 1
ATOM 1568 C C . ILE B 1 49 ? 0.575 25.176 19.598 1.00 16.69 85 ILE B C 1
ATOM 1569 O O . ILE B 1 49 ? 0.440 24.033 20.080 1.00 16.08 85 ILE B O 1
ATOM 1574 N N . GLY B 1 50 ? 0.100 26.252 20.201 1.00 15.00 86 GLY B N 1
ATOM 1575 C CA . GLY B 1 50 ? -0.573 26.187 21.492 1.00 15.44 86 GLY B CA 1
ATOM 1576 C C . GLY B 1 50 ? -0.592 27.550 22.119 1.00 15.76 86 GLY B C 1
ATOM 1577 O O . GLY B 1 50 ? -0.252 28.506 21.460 1.00 16.95 86 GLY B O 1
ATOM 1578 N N . ALA B 1 51 ? -1.001 27.618 23.376 1.00 14.27 87 ALA B N 1
ATOM 1579 C CA . ALA B 1 51 ? -1.113 28.857 24.108 1.00 14.27 87 ALA B CA 1
ATOM 1580 C C . ALA B 1 51 ? -0.392 28.699 25.422 1.00 15.07 87 ALA B C 1
ATOM 1581 O O . ALA B 1 51 ? -0.380 27.609 26.021 1.00 14.69 87 ALA B O 1
ATOM 1583 N N . ILE B 1 52 ? 0.231 29.799 25.860 1.00 14.36 88 ILE B N 1
ATOM 1584 C CA . ILE B 1 52 ? 1.092 29.824 27.024 1.00 13.46 88 ILE B CA 1
ATOM 1585 C C . ILE B 1 52 ? 0.864 31.035 27.898 1.00 14.66 88 ILE B C 1
ATOM 1586 O O . ILE B 1 52 ? 0.288 32.028 27.440 1.00 15.43 88 ILE B O 1
ATOM 1591 N N . GLY B 1 53 ? 1.302 30.941 29.166 1.00 14.80 89 GLY B N 1
ATOM 1592 C CA . GLY B 1 53 ? 1.213 32.041 30.137 1.00 14.46 89 GLY B CA 1
ATOM 1593 C C . GLY B 1 53 ? 2.538 32.574 30.663 1.00 15.69 89 GLY B C 1
ATOM 1594 O O . GLY B 1 53 ? 2.564 33.528 31.443 1.00 14.64 89 GLY B O 1
ATOM 1595 N N . GLU B 1 54 ? 3.630 31.949 30.221 1.00 14.08 90 GLU B N 1
ATOM 1596 C CA . GLU B 1 54 ? 4.998 32.303 30.607 1.00 14.89 90 GLU B CA 1
ATOM 1597 C C . GLU B 1 54 ? 5.920 31.780 29.509 1.00 15.13 90 GLU B C 1
ATOM 1598 O O . GLU B 1 54 ? 5.688 30.695 28.971 1.00 14.67 90 GLU B O 1
ATOM 1604 N N . LEU B 1 55 ? 6.949 32.559 29.182 1.00 13.79 91 LEU B N 1
ATOM 1605 C CA . LEU B 1 55 ? 7.903 32.233 28.142 1.00 14.82 91 LEU B CA 1
ATOM 1606 C C . LEU B 1 55 ? 9.253 32.754 28.543 1.00 13.61 91 LEU B C 1
ATOM 1607 O O . LEU B 1 55 ? 9.382 33.917 28.937 1.00 14.22 91 LEU B O 1
ATOM 1612 N N . THR B 1 56 ? 10.284 31.920 28.430 1.00 14.75 92 THR B N 1
ATOM 1613 C CA . THR B 1 56 ? 11.674 32.351 28.614 1.00 13.84 92 THR B CA 1
ATOM 1614 C C . THR B 1 56 ? 12.437 32.114 27.316 1.00 15.22 92 THR B C 1
ATOM 1615 O O . THR B 1 56 ? 12.477 30.991 26.799 1.00 14.54 92 THR B O 1
ATOM 1619 N N . LEU B 1 57 ? 12.986 33.205 26.784 1.00 15.99 93 LEU B N 1
ATOM 1620 C CA . LEU B 1 57 ? 13.783 33.202 25.552 1.00 16.31 93 LEU B CA 1
ATOM 1621 C C . LEU B 1 57 ? 15.218 33.529 25.890 1.00 17.86 93 LEU B C 1
ATOM 1622 O O . LEU B 1 57 ? 15.469 34.245 26.845 1.00 17.11 93 LEU B O 1
ATOM 1627 N N . ARG B 1 58 ? 16.155 33.019 25.083 1.00 19.25 94 ARG B N 1
ATOM 1628 C CA . ARG B 1 58 ? 17.572 33.300 25.251 1.00 21.20 94 ARG B CA 1
ATOM 1629 C C . ARG B 1 58 ? 18.107 33.961 23.994 1.00 20.70 94 ARG B C 1
ATOM 1630 O O . ARG B 1 58 ? 17.712 33.611 22.915 1.00 23.25 94 ARG B O 1
ATOM 1638 N N . PHE B 1 59 ? 18.963 34.954 24.191 1.00 21.39 95 PHE B N 1
ATOM 1639 C CA . PHE B 1 59 ? 19.658 35.592 23.089 1.00 22.37 95 PHE B CA 1
ATOM 1640 C C . PHE B 1 59 ? 21.154 35.472 23.339 1.00 17.54 95 PHE B C 1
ATOM 1641 O O . PHE B 1 59 ? 21.692 36.057 24.291 1.00 25.48 95 PHE B O 1
ATOM 1649 N N . PHE B 1 60 ? 21.782 34.735 22.442 1.00 25.12 96 PHE B N 1
ATOM 1650 C CA . PHE B 1 60 ? 23.201 34.427 22.500 1.00 25.95 96 PHE B CA 1
ATOM 1651 C C . PHE B 1 60 ? 23.956 35.453 21.712 1.00 23.41 96 PHE B C 1
ATOM 1652 O O . PHE B 1 60 ? 23.677 35.653 20.513 1.00 21.87 96 PHE B O 1
ATOM 1660 N N . ASN B 1 61 ? 24.872 36.112 22.408 1.00 27.17 97 ASN B N 1
ATOM 1661 C CA . ASN B 1 61 ? 25.792 37.078 21.858 1.00 30.70 97 ASN B CA 1
ATOM 1662 C C . ASN B 1 61 ? 27.082 36.328 21.476 1.00 30.10 97 ASN B C 1
ATOM 1663 O O . ASN B 1 61 ? 27.785 35.822 22.353 1.00 29.62 97 ASN B O 1
ATOM 1668 N N . PRO B 1 62 ? 27.383 36.207 20.173 1.00 29.88 98 PRO B N 1
ATOM 1669 C CA . PRO B 1 62 ? 28.613 35.517 19.790 1.00 33.47 98 PRO B CA 1
ATOM 1670 C C . PRO B 1 62 ? 29.912 36.227 20.212 1.00 36.45 98 PRO B C 1
ATOM 1671 O O . PRO B 1 62 ? 30.953 35.584 20.220 1.00 38.23 98 PRO B O 1
ATOM 1675 N N . LYS B 1 63 ? 29.844 37.521 20.524 1.00 38.34 99 LYS B N 1
ATOM 1676 C CA . LYS B 1 63 ? 30.982 38.271 21.080 1.00 38.77 99 LYS B CA 1
ATOM 1677 C C . LYS B 1 63 ? 30.757 38.517 22.576 1.00 39.58 99 LYS B C 1
ATOM 1678 O O . LYS B 1 63 ? 31.150 37.703 23.424 1.00 39.92 99 LYS B O 1
ATOM 1680 N N . ASP B 1 68 ? 21.772 36.406 27.090 1.00 31.31 104 ASP B N 1
ATOM 1681 C CA . ASP B 1 68 ? 20.797 37.066 27.910 1.00 29.76 104 ASP B CA 1
ATOM 1682 C C . ASP B 1 68 ? 19.476 36.323 27.759 1.00 25.72 104 ASP B C 1
ATOM 1683 O O . ASP B 1 68 ? 19.052 36.026 26.643 1.00 26.43 104 ASP B O 1
ATOM 1685 N N . ASP B 1 69 ? 18.849 36.066 28.899 1.00 24.38 105 ASP B N 1
ATOM 1686 C CA . ASP B 1 69 ? 17.542 35.445 28.978 1.00 23.32 105 ASP B CA 1
ATOM 1687 C C . ASP B 1 69 ? 16.534 36.484 29.387 1.00 23.18 105 ASP B C 1
ATOM 1688 O O . ASP B 1 69 ? 16.860 37.438 30.097 1.00 24.27 105 ASP B O 1
ATOM 1693 N N . LYS B 1 70 ? 15.307 36.324 28.915 1.00 18.65 106 LYS B N 1
ATOM 1694 C CA . LYS B 1 70 ? 14.222 37.174 29.337 1.00 17.07 106 LYS B CA 1
ATOM 1695 C C . LYS B 1 70 ? 12.968 36.344 29.456 1.00 16.24 106 LYS B C 1
ATOM 1696 O O . LYS B 1 70 ? 12.665 35.540 28.561 1.00 15.48 106 LYS B O 1
ATOM 1702 N N . THR B 1 71 ? 12.223 36.595 30.529 1.00 16.58 107 THR B N 1
ATOM 1703 C CA . THR B 1 71 ? 10.978 35.921 30.774 1.00 14.68 107 THR B CA 1
ATOM 1704 C C . THR B 1 71 ? 9.810 36.893 30.609 1.00 16.93 107 THR B C 1
ATOM 1705 O O . THR B 1 71 ? 9.813 37.989 31.184 1.00 19.25 107 THR B O 1
ATOM 1709 N N . PHE B 1 72 ? 8.840 36.469 29.814 1.00 14.79 108 PHE B N 1
ATOM 1710 C CA . PHE B 1 72 ? 7.593 37.185 29.560 1.00 14.75 108 PHE B CA 1
ATOM 1711 C C . PHE B 1 72 ? 6.498 36.453 30.343 1.00 15.88 108 PHE B C 1
ATOM 1712 O O . PHE B 1 72 ? 6.414 35.229 30.314 1.00 16.11 108 PHE B O 1
ATOM 1720 N N A ARG B 1 73 ? 5.660 37.239 31.019 0.50 17.53 109 ARG B N 1
ATOM 1721 N N B ARG B 1 73 ? 5.685 37.209 31.076 0.50 17.47 109 ARG B N 1
ATOM 1722 C CA A ARG B 1 73 ? 4.696 36.749 31.996 0.50 17.22 109 ARG B CA 1
ATOM 1723 C CA B ARG B 1 73 ? 4.660 36.640 31.954 0.50 16.91 109 ARG B CA 1
ATOM 1724 C C A ARG B 1 73 ? 3.313 37.320 31.633 0.50 16.97 109 ARG B C 1
ATOM 1725 C C B ARG B 1 73 ? 3.332 37.300 31.618 0.50 17.03 109 ARG B C 1
ATOM 1726 O O A ARG B 1 73 ? 2.880 38.342 32.169 0.50 17.33 109 ARG B O 1
ATOM 1727 O O B ARG B 1 73 ? 2.971 38.356 32.138 0.50 17.53 109 ARG B O 1
ATOM 1742 N N . GLU B 1 74 ? 2.637 36.651 30.690 1.00 17.25 110 GLU B N 1
ATOM 1743 C CA . GLU B 1 74 ? 1.422 37.157 30.086 1.00 16.58 110 GLU B CA 1
ATOM 1744 C C . GLU B 1 74 ? 0.863 36.079 29.183 1.00 14.81 110 GLU B C 1
ATOM 1745 O O . GLU B 1 74 ? 1.545 35.113 28.873 1.00 16.17 110 GLU B O 1
ATOM 1751 N N . GLN B 1 75 ? -0.365 36.234 28.741 1.00 16.35 111 GLN B N 1
ATOM 1752 C CA . GLN B 1 75 ? -0.937 35.244 27.859 1.00 14.59 111 GLN B CA 1
ATOM 1753 C C . GLN B 1 75 ? -0.384 35.445 26.443 1.00 15.39 111 GLN B C 1
ATOM 1754 O O . GLN B 1 75 ? -0.355 36.564 25.938 1.00 14.41 111 GLN B O 1
ATOM 1768 N N . GLU B 1 77 ? 0.055 33.353 22.364 1.00 15.59 113 GLU B N 1
ATOM 1769 C CA . GLU B 1 77 ? -0.191 32.235 21.457 1.00 15.25 113 GLU B CA 1
ATOM 1770 C C . GLU B 1 77 ? 1.101 31.817 20.791 1.00 14.44 113 GLU B C 1
ATOM 1771 O O . GLU B 1 77 ? 1.827 32.672 20.244 1.00 16.47 113 GLU B O 1
ATOM 1777 N N . ILE B 1 78 ? 1.408 30.534 20.799 1.00 14.91 114 ILE B N 1
ATOM 1778 C CA . ILE B 1 78 ? 2.579 30.043 20.098 1.00 13.56 114 ILE B CA 1
ATOM 1779 C C . ILE B 1 78 ? 2.193 29.932 18.629 1.00 13.64 114 ILE B C 1
ATOM 1780 O O . ILE B 1 78 ? 1.410 29.052 18.257 1.00 15.20 114 ILE B O 1
ATOM 1785 N N . SER B 1 79 ? 2.686 30.828 17.787 1.00 13.97 115 SER B N 1
ATOM 1786 C CA . SER B 1 79 ? 2.352 30.745 16.373 1.00 13.89 115 SER B CA 1
ATOM 1787 C C . SER B 1 79 ? 3.151 29.667 15.664 1.00 14.97 115 SER B C 1
ATOM 1788 O O . SER B 1 79 ? 2.686 29.077 14.694 1.00 15.11 115 SER B O 1
ATOM 1791 N N . ASN B 1 80 ? 4.346 29.395 16.149 1.00 13.47 116 ASN B N 1
ATOM 1792 C CA . ASN B 1 80 ? 5.138 28.313 15.684 1.00 15.09 116 ASN B CA 1
ATOM 1793 C C . ASN B 1 80 ? 6.203 27.962 16.705 1.00 15.25 116 ASN B C 1
ATOM 1794 O O . ASN B 1 80 ? 6.887 28.843 17.225 1.00 15.45 116 ASN B O 1
ATOM 1799 N N . LEU B 1 81 ? 6.381 26.670 16.931 1.00 16.58 117 LEU B N 1
ATOM 1800 C CA . LEU B 1 81 ? 7.506 26.131 17.697 1.00 16.74 117 LEU B CA 1
ATOM 1801 C C . LEU B 1 81 ? 8.168 25.193 16.753 1.00 17.83 117 LEU B C 1
ATOM 1802 O O . LEU B 1 81 ? 7.491 24.311 16.218 1.00 19.02 117 LEU B O 1
ATOM 1807 N N A THR B 1 82 ? 9.458 25.430 16.443 0.50 15.80 118 THR B N 1
ATOM 1808 N N B THR B 1 82 ? 9.460 25.348 16.532 0.50 19.22 118 THR B N 1
ATOM 1809 C CA A THR B 1 82 ? 10.259 24.660 15.457 0.50 14.32 118 THR B CA 1
ATOM 1810 C CA B THR B 1 82 ? 10.116 24.437 15.631 0.50 19.57 118 THR B CA 1
ATOM 1811 C C A THR B 1 82 ? 11.519 24.143 16.153 0.50 15.29 118 THR B C 1
ATOM 1812 C C B THR B 1 82 ? 11.510 24.129 16.128 0.50 18.25 118 THR B C 1
ATOM 1813 O O A THR B 1 82 ? 12.205 24.917 16.799 0.50 14.59 118 THR B O 1
ATOM 1814 O O B THR B 1 82 ? 12.255 24.997 16.586 0.50 17.69 118 THR B O 1
ATOM 1821 N N . GLY B 1 83 ? 11.836 22.866 16.036 1.00 15.76 119 GLY B N 1
ATOM 1822 C CA . GLY B 1 83 ? 13.068 22.411 16.558 1.00 18.13 119 GLY B CA 1
ATOM 1823 C C . GLY B 1 83 ? 13.433 21.029 16.129 1.00 15.25 119 GLY B C 1
ATOM 1824 O O . GLY B 1 83 ? 12.762 20.397 15.311 1.00 15.74 119 GLY B O 1
ATOM 1825 N N . ASN B 1 84 ? 14.534 20.588 16.688 1.00 15.80 120 ASN B N 1
ATOM 1826 C CA . ASN B 1 84 ? 15.028 19.287 16.345 1.00 15.58 120 ASN B CA 1
ATOM 1827 C C . ASN B 1 84 ? 15.498 18.542 17.562 1.00 15.84 120 ASN B C 1
ATOM 1828 O O . ASN B 1 84 ? 15.664 19.083 18.652 1.00 16.19 120 ASN B O 1
ATOM 1833 N N . ILE B 1 85 ? 15.673 17.234 17.363 1.00 13.87 121 ILE B N 1
ATOM 1834 C CA . ILE B 1 85 ? 16.077 16.285 18.394 1.00 14.10 121 ILE B CA 1
ATOM 1835 C C . ILE B 1 85 ? 17.353 15.605 17.905 1.00 14.66 121 ILE B C 1
ATOM 1836 O O . ILE B 1 85 ? 17.442 15.218 16.736 1.00 15.44 121 ILE B O 1
ATOM 1841 N N . SER B 1 86 ? 18.304 15.432 18.814 1.00 14.67 122 SER B N 1
ATOM 1842 C CA . SER B 1 86 ? 19.578 14.753 18.568 1.00 14.96 122 SER B CA 1
ATOM 1843 C C . SER B 1 86 ? 20.055 14.231 19.921 1.00 13.54 122 SER B C 1
ATOM 1844 O O . SER B 1 86 ? 19.260 14.107 20.843 1.00 16.24 122 SER B O 1
ATOM 1847 N N . SER B 1 87 ? 21.327 13.879 20.050 1.00 15.30 123 SER B N 1
ATOM 1848 C CA . SER B 1 87 ? 21.842 13.424 21.330 1.00 14.26 123 SER B CA 1
ATOM 1849 C C . SER B 1 87 ? 23.256 13.882 21.511 1.00 15.00 123 SER B C 1
ATOM 1850 O O . SER B 1 87 ? 23.950 14.199 20.528 1.00 17.21 123 SER B O 1
ATOM 1861 N N . ASN B 1 89 ? 26.351 12.202 23.995 1.00 18.15 125 ASN B N 1
ATOM 1862 C CA . ASN B 1 89 ? 26.645 11.171 24.987 1.00 19.40 125 ASN B CA 1
ATOM 1863 C C . ASN B 1 89 ? 25.380 10.368 25.350 1.00 18.60 125 ASN B C 1
ATOM 1864 O O . ASN B 1 89 ? 25.134 10.045 26.525 1.00 18.94 125 ASN B O 1
ATOM 1869 N N . GLU B 1 90 ? 24.607 10.063 24.313 1.00 17.12 126 GLU B N 1
ATOM 1870 C CA . GLU B 1 90 ? 23.328 9.330 24.383 1.00 17.94 126 GLU B CA 1
ATOM 1871 C C . GLU B 1 90 ? 22.164 10.051 25.053 1.00 19.48 126 GLU B C 1
ATOM 1872 O O . GLU B 1 90 ? 21.057 9.488 25.129 1.00 19.24 126 GLU B O 1
ATOM 1878 N N . GLN B 1 91 ? 22.377 11.278 25.511 1.00 17.20 127 GLN B N 1
ATOM 1879 C CA . GLN B 1 91 ? 21.347 12.036 26.199 1.00 16.26 127 GLN B CA 1
ATOM 1880 C C . GLN B 1 91 ? 20.579 12.872 25.211 1.00 14.90 127 GLN B C 1
ATOM 1881 O O . GLN B 1 91 ? 21.173 13.549 24.400 1.00 15.83 127 GLN B O 1
ATOM 1887 N N . VAL B 1 92 ? 19.253 12.816 25.317 1.00 15.21 128 VAL B N 1
ATOM 1888 C CA . VAL B 1 92 ? 18.379 13.595 24.463 1.00 16.39 128 VAL B CA 1
ATOM 1889 C C . VAL B 1 92 ? 18.806 15.064 24.455 1.00 14.96 128 VAL B C 1
ATOM 1890 O O . VAL B 1 92 ? 19.095 15.636 25.519 1.00 18.43 128 VAL B O 1
ATOM 1894 N N . TYR B 1 93 ? 18.879 15.646 23.256 1.00 14.93 129 TYR B N 1
ATOM 1895 C CA . TYR B 1 93 ? 19.247 17.050 23.077 1.00 15.54 129 TYR B CA 1
ATOM 1896 C C . TYR B 1 93 ? 18.216 17.704 22.207 1.00 16.32 129 TYR B C 1
ATOM 1897 O O . TYR B 1 93 ? 18.090 17.347 21.059 1.00 16.47 129 TYR B O 1
ATOM 1906 N N A LEU B 1 94 ? 17.442 18.640 22.765 0.60 17.28 130 LEU B N 1
ATOM 1907 N N B LEU B 1 94 ? 17.495 18.665 22.783 0.40 15.48 130 LEU B N 1
ATOM 1908 C CA A LEU B 1 94 ? 16.388 19.333 22.015 0.60 16.91 130 LEU B CA 1
ATOM 1909 C CA B LEU B 1 94 ? 16.525 19.429 22.038 0.40 14.15 130 LEU B CA 1
ATOM 1910 C C A LEU B 1 94 ? 16.821 20.775 21.769 0.60 17.12 130 LEU B C 1
ATOM 1911 C C B LEU B 1 94 ? 17.114 20.774 21.715 0.40 14.41 130 LEU B C 1
ATOM 1912 O O A LEU B 1 94 ? 17.128 21.480 22.716 0.60 20.32 130 LEU B O 1
ATOM 1913 O O B LEU B 1 94 ? 17.858 21.385 22.497 0.40 12.74 130 LEU B O 1
ATOM 1922 N N . HIS B 1 95 ? 16.837 21.195 20.499 1.00 15.67 131 HIS B N 1
ATOM 1923 C CA . HIS B 1 95 ? 17.130 22.554 20.100 1.00 16.11 131 HIS B CA 1
ATOM 1924 C C . HIS B 1 95 ? 15.822 23.134 19.557 1.00 15.33 131 HIS B C 1
ATOM 1925 O O . HIS B 1 95 ? 15.372 22.718 18.498 1.00 15.12 131 HIS B O 1
ATOM 1932 N N . LEU B 1 96 ? 15.199 24.031 20.307 1.00 15.56 132 LEU B N 1
ATOM 1933 C CA . LEU B 1 96 ? 13.878 24.542 20.003 1.00 14.94 132 LEU B CA 1
ATOM 1934 C C . LEU B 1 96 ? 13.876 26.060 19.928 1.00 13.48 132 LEU B C 1
ATOM 1935 O O . LEU B 1 96 ? 14.426 26.749 20.800 1.00 14.38 132 LEU B O 1
ATOM 1940 N N . HIS B 1 97 ? 13.298 26.572 18.855 1.00 13.70 133 HIS B N 1
ATOM 1941 C CA . HIS B 1 97 ? 13.039 28.010 18.683 1.00 15.03 133 HIS B CA 1
ATOM 1942 C C . HIS B 1 97 ? 11.525 28.191 18.646 1.00 14.87 133 HIS B C 1
ATOM 1943 O O . HIS B 1 97 ? 10.767 27.233 18.481 1.00 14.59 133 HIS B O 1
ATOM 1950 N N . ILE B 1 98 ? 11.084 29.427 18.805 1.00 13.11 134 ILE B N 1
ATOM 1951 C CA . ILE B 1 98 ? 9.679 29.716 18.947 1.00 13.46 134 ILE B CA 1
ATOM 1952 C C . ILE B 1 98 ? 9.353 31.104 18.464 1.00 14.10 134 ILE B C 1
ATOM 1953 O O . ILE B 1 98 ? 10.189 32.016 18.536 1.00 13.43 134 ILE B O 1
ATOM 1958 N N . THR B 1 99 ? 8.128 31.250 17.986 1.00 14.56 135 THR B N 1
ATOM 1959 C CA . THR B 1 99 ? 7.538 32.539 17.649 1.00 12.85 135 THR B CA 1
ATOM 1960 C C . THR B 1 99 ? 6.195 32.589 18.375 1.00 13.84 135 THR B C 1
ATOM 1961 O O . THR B 1 99 ? 5.423 31.646 18.313 1.00 13.18 135 THR B O 1
ATOM 1965 N N . VAL B 1 100 ? 5.941 33.663 19.108 1.00 13.63 136 VAL B N 1
ATOM 1966 C CA . VAL B 1 100 ? 4.705 33.829 19.827 1.00 12.55 136 VAL B CA 1
ATOM 1967 C C . VAL B 1 100 ? 4.040 35.161 19.472 1.00 13.87 136 VAL B C 1
ATOM 1968 O O . VAL B 1 100 ? 4.727 36.114 19.053 1.00 15.05 136 VAL B O 1
ATOM 1972 N N . GLY B 1 101 ? 2.721 35.220 19.672 1.00 14.07 137 GLY B N 1
ATOM 1973 C CA . GLY B 1 101 ? 1.946 36.449 19.557 1.00 14.01 137 GLY B CA 1
ATOM 1974 C C . GLY B 1 101 ? 1.432 36.876 20.917 1.00 14.48 137 GLY B C 1
ATOM 1975 O O . GLY B 1 101 ? 1.015 36.062 21.731 1.00 15.21 137 GLY B O 1
ATOM 1976 N N . ARG B 1 102 ? 1.499 38.179 21.159 1.00 14.24 138 ARG B N 1
ATOM 1977 C CA . ARG B 1 102 ? 1.052 38.793 22.394 1.00 13.66 138 ARG B CA 1
ATOM 1978 C C . ARG B 1 102 ? -0.389 39.249 22.241 1.00 14.88 138 ARG B C 1
ATOM 1979 O O . ARG B 1 102 ? -0.994 39.120 21.162 1.00 14.66 138 ARG B O 1
ATOM 1987 N N . SER B 1 103 ? -0.972 39.806 23.313 1.00 15.02 139 SER B N 1
ATOM 1988 C CA . SER B 1 103 ? -2.337 40.257 23.269 1.00 14.81 139 SER B CA 1
ATOM 1989 C C . SER B 1 103 ? -2.559 41.424 22.320 1.00 14.53 139 SER B C 1
ATOM 1990 O O . SER B 1 103 ? -3.720 41.688 21.973 1.00 17.29 139 SER B O 1
ATOM 1993 N N . ASP B 1 104 ? -1.491 42.122 21.922 1.00 15.54 140 ASP B N 1
ATOM 1994 C CA . ASP B 1 104 ? -1.577 43.155 20.879 1.00 15.07 140 ASP B CA 1
ATOM 1995 C C . ASP B 1 104 ? -1.176 42.645 19.500 1.00 15.13 140 ASP B C 1
ATOM 1996 O O . ASP B 1 104 ? -1.027 43.421 18.563 1.00 15.64 140 ASP B O 1
ATOM 2001 N N . TYR B 1 105 ? -1.050 41.336 19.410 1.00 14.68 141 TYR B N 1
ATOM 2002 C CA . TYR B 1 105 ? -0.751 40.623 18.170 1.00 14.65 141 TYR B CA 1
ATOM 2003 C C . TYR B 1 105 ? 0.677 40.786 17.688 1.00 15.45 141 TYR B C 1
ATOM 2004 O O . TYR B 1 105 ? 1.035 40.204 16.686 1.00 15.77 141 TYR B O 1
ATOM 2013 N N . SER B 1 106 ? 1.496 41.579 18.373 1.00 14.87 142 SER B N 1
ATOM 2014 C CA . SER B 1 106 ? 2.902 41.648 18.032 1.00 13.18 142 SER B CA 1
ATOM 2015 C C . SER B 1 106 ? 3.574 40.334 18.337 1.00 14.94 142 SER B C 1
ATOM 2016 O O . SER B 1 106 ? 3.119 39.582 19.209 1.00 15.48 142 SER B O 1
ATOM 2019 N N . ALA B 1 107 ? 4.624 40.029 17.580 1.00 14.71 143 ALA B N 1
ATOM 2020 C CA . ALA B 1 107 ? 5.332 38.772 17.707 1.00 13.69 143 ALA B CA 1
ATOM 2021 C C . ALA B 1 107 ? 6.653 38.939 18.420 1.00 14.69 143 ALA B C 1
ATOM 2022 O O . ALA B 1 107 ? 7.376 39.941 18.202 1.00 16.29 143 ALA B O 1
ATOM 2024 N N . LEU B 1 108 ? 6.971 37.946 19.252 1.00 14.01 144 LEU B N 1
ATOM 2025 C CA . LEU B 1 108 ? 8.283 37.760 19.847 1.00 13.84 144 LEU B CA 1
ATOM 2026 C C . LEU B 1 108 ? 8.865 36.478 19.284 1.00 13.49 144 LEU B C 1
ATOM 2027 O O . LEU B 1 108 ? 8.140 35.569 18.929 1.00 14.59 144 LEU B O 1
ATOM 2032 N N . ALA B 1 109 ? 10.178 36.397 19.168 1.00 13.63 145 ALA B N 1
ATOM 2033 C CA . ALA B 1 109 ? 10.811 35.222 18.590 1.00 14.59 145 ALA B CA 1
ATOM 2034 C C . ALA B 1 109 ? 12.190 35.014 19.145 1.00 14.78 145 ALA B C 1
ATOM 2035 O O . ALA B 1 109 ? 12.918 35.975 19.443 1.00 14.48 145 ALA B O 1
ATOM 2037 N N . GLY B 1 110 ? 12.580 33.762 19.250 1.00 14.13 146 GLY B N 1
ATOM 2038 C CA . GLY B 1 110 ? 13.920 33.448 19.661 1.00 15.74 146 GLY B CA 1
ATOM 2039 C C . GLY B 1 110 ? 14.157 32.022 20.028 1.00 14.10 146 GLY B C 1
ATOM 2040 O O . GLY B 1 110 ? 13.371 31.145 19.712 1.00 14.38 146 GLY B O 1
ATOM 2041 N N A HIS B 1 111 ? 15.295 31.793 20.665 0.50 14.20 147 HIS B N 1
ATOM 2042 N N B HIS B 1 111 ? 15.269 31.792 20.709 0.50 15.33 147 HIS B N 1
ATOM 2043 C CA A HIS B 1 111 ? 15.654 30.485 21.188 0.50 13.97 147 HIS B CA 1
ATOM 2044 C CA B HIS B 1 111 ? 15.641 30.454 21.166 0.50 15.89 147 HIS B CA 1
ATOM 2045 C C A HIS B 1 111 ? 14.788 30.250 22.416 0.50 12.01 147 HIS B C 1
ATOM 2046 C C B HIS B 1 111 ? 14.930 30.153 22.480 0.50 15.63 147 HIS B C 1
ATOM 2047 O O A HIS B 1 111 ? 14.723 31.112 23.304 0.50 11.73 147 HIS B O 1
ATOM 2048 O O B HIS B 1 111 ? 15.151 30.830 23.490 0.50 17.39 147 HIS B O 1
ATOM 2061 N N . LEU B 1 112 ? 14.118 29.098 22.452 1.00 15.43 148 LEU B N 1
ATOM 2062 C CA . LEU B 1 112 ? 13.243 28.719 23.576 1.00 14.69 148 LEU B CA 1
ATOM 2063 C C . LEU B 1 112 ? 13.953 28.000 24.695 1.00 15.48 148 LEU B C 1
ATOM 2064 O O . LEU B 1 112 ? 14.580 26.968 24.466 1.00 16.11 148 LEU B O 1
ATOM 2069 N N A LEU B 1 113 ? 13.924 28.559 25.893 0.60 16.24 149 LEU B N 1
ATOM 2070 N N B LEU B 1 113 ? 13.767 28.539 25.909 0.40 13.52 149 LEU B N 1
ATOM 2071 C CA A LEU B 1 113 ? 14.462 27.854 27.060 0.60 15.72 149 LEU B CA 1
ATOM 2072 C CA B LEU B 1 113 ? 14.206 27.897 27.159 0.40 11.88 149 LEU B CA 1
ATOM 2073 C C A LEU B 1 113 ? 13.345 27.014 27.698 0.60 16.27 149 LEU B C 1
ATOM 2074 C C B LEU B 1 113 ? 13.029 27.311 27.958 0.40 13.28 149 LEU B C 1
ATOM 2075 O O A LEU B 1 113 ? 13.517 25.858 28.070 0.60 18.65 149 LEU B O 1
ATOM 2076 O O B LEU B 1 113 ? 13.165 26.206 28.473 0.40 10.75 149 LEU B O 1
ATOM 2085 N N A SER B 1 114 ? 12.191 27.691 27.888 0.50 14.72 150 SER B N 1
ATOM 2086 N N B SER B 1 114 ? 11.912 28.028 28.127 0.50 13.88 150 SER B N 1
ATOM 2087 C CA A SER B 1 114 ? 10.984 27.181 28.591 0.50 15.11 150 SER B CA 1
ATOM 2088 C CA B SER B 1 114 ? 10.855 27.476 28.915 0.50 13.36 150 SER B CA 1
ATOM 2089 C C A SER B 1 114 ? 9.679 27.980 28.315 0.50 14.38 150 SER B C 1
ATOM 2090 C C B SER B 1 114 ? 9.596 28.107 28.450 0.50 13.13 150 SER B C 1
ATOM 2091 O O A SER B 1 114 ? 9.730 29.131 27.918 0.50 15.26 150 SER B O 1
ATOM 2092 O O B SER B 1 114 ? 9.590 29.245 27.985 0.50 13.63 150 SER B O 1
ATOM 2097 N N . ALA B 1 115 ? 8.516 27.357 28.541 1.00 15.54 151 ALA B N 1
ATOM 2098 C CA . ALA B 1 115 ? 7.228 27.993 28.350 1.00 15.72 151 ALA B CA 1
ATOM 2099 C C . ALA B 1 115 ? 6.191 27.196 29.098 1.00 16.26 151 ALA B C 1
ATOM 2100 O O . ALA B 1 115 ? 6.206 25.974 29.054 1.00 16.47 151 ALA B O 1
ATOM 2102 N N . ILE B 1 116 ? 5.267 27.877 29.757 1.00 15.90 152 ILE B N 1
ATOM 2103 C CA . ILE B 1 116 ? 4.198 27.226 30.528 1.00 14.70 152 ILE B CA 1
ATOM 2104 C C . ILE B 1 116 ? 2.895 27.276 29.764 1.00 15.07 152 ILE B C 1
ATOM 2105 O O . ILE B 1 116 ? 2.407 28.364 29.471 1.00 15.26 152 ILE B O 1
ATOM 2110 N N . GLN B 1 117 ? 2.326 26.108 29.450 1.00 14.63 153 GLN B N 1
ATOM 2111 C CA . GLN B 1 117 ? 1.102 26.032 28.699 1.00 14.84 153 GLN B CA 1
ATOM 2112 C C . GLN B 1 117 ? -0.061 26.596 29.503 1.00 14.21 153 GLN B C 1
ATOM 2113 O O . GLN B 1 117 ? -0.126 26.393 30.715 1.00 14.40 153 GLN B O 1
ATOM 2119 N N . ASN B 1 118 ? -0.937 27.336 28.826 1.00 13.95 154 ASN B N 1
ATOM 2120 C CA . ASN B 1 118 ? -2.184 27.882 29.374 1.00 14.53 154 ASN B CA 1
ATOM 2121 C C . ASN B 1 118 ? -3.223 27.854 28.251 1.00 15.10 154 ASN B C 1
ATOM 2122 O O . ASN B 1 118 ? -3.542 28.855 27.635 1.00 16.07 154 ASN B O 1
ATOM 2127 N N . GLY B 1 119 ? -3.702 26.652 27.986 1.00 14.12 155 GLY B N 1
ATOM 2128 C CA . GLY B 1 119 ? -4.592 26.332 26.885 1.00 15.23 155 GLY B CA 1
ATOM 2129 C C . GLY B 1 119 ? -4.171 24.997 26.309 1.00 16.30 155 GLY B C 1
ATOM 2130 O O . GLY B 1 119 ? -3.927 24.032 27.065 1.00 17.05 155 GLY B O 1
ATOM 2131 N N . ALA B 1 120 ? -4.099 24.929 24.985 1.00 17.00 156 ALA B N 1
ATOM 2132 C CA . ALA B 1 120 ? -3.720 23.718 24.272 1.00 15.22 156 ALA B CA 1
ATOM 2133 C C . ALA B 1 120 ? -2.230 23.718 23.975 1.00 16.20 156 ALA B C 1
ATOM 2134 O O . ALA B 1 120 ? -1.537 24.740 24.045 1.00 16.52 156 ALA B O 1
ATOM 2136 N N . GLY B 1 121 ? -1.718 22.551 23.625 1.00 16.81 157 GLY B N 1
ATOM 2137 C CA . GLY B 1 121 ? -0.313 22.335 23.278 1.00 17.24 157 GLY B CA 1
ATOM 2138 C C . GLY B 1 121 ? -0.302 21.149 22.365 1.00 16.97 157 GLY B C 1
ATOM 2139 O O . GLY B 1 121 ? -0.429 20.015 22.807 1.00 17.04 157 GLY B O 1
ATOM 2140 N N . GLU B 1 122 ? -0.159 21.426 21.080 1.00 14.77 158 GLU B N 1
ATOM 2141 C CA . GLU B 1 122 ? -0.371 20.451 20.014 1.00 14.88 158 GLU B CA 1
ATOM 2142 C C . GLU B 1 122 ? 0.875 20.387 19.176 1.00 14.85 158 GLU B C 1
ATOM 2143 O O . GLU B 1 122 ? 1.154 21.295 18.392 1.00 15.65 158 GLU B O 1
ATOM 2149 N N . PHE B 1 123 ? 1.632 19.305 19.328 1.00 16.66 159 PHE B N 1
ATOM 2150 C CA . PHE B 1 123 ? 2.935 19.157 18.690 1.00 15.89 159 PHE B CA 1
ATOM 2151 C C . PHE B 1 123 ? 3.083 17.869 17.914 1.00 20.10 159 PHE B C 1
ATOM 2152 O O . PHE B 1 123 ? 2.593 16.838 18.340 1.00 22.04 159 PHE B O 1
ATOM 2160 N N . VAL B 1 124 ? 3.767 17.945 16.785 1.00 16.89 160 VAL B N 1
ATOM 2161 C CA . VAL B 1 124 ? 4.069 16.788 15.969 1.00 16.46 160 VAL B CA 1
ATOM 2162 C C . VAL B 1 124 ? 5.548 16.499 16.138 1.00 16.66 160 VAL B C 1
ATOM 2163 O O . VAL B 1 124 ? 6.369 17.376 15.928 1.00 16.18 160 VAL B O 1
ATOM 2167 N N . VAL B 1 125 ? 5.859 15.290 16.578 1.00 16.80 161 VAL B N 1
ATOM 2168 C CA . VAL B 1 125 ? 7.228 14.860 16.784 1.00 17.25 161 VAL B CA 1
ATOM 2169 C C . VAL B 1 125 ? 7.500 13.780 15.753 1.00 18.90 161 VAL B C 1
ATOM 2170 O O . VAL B 1 125 ? 6.865 12.708 15.789 1.00 22.06 161 VAL B O 1
ATOM 2174 N N . GLU B 1 126 ? 8.402 14.045 14.816 1.00 18.66 162 GLU B N 1
ATOM 2175 C CA . GLU B 1 126 ? 8.805 13.046 13.835 1.00 19.69 162 GLU B CA 1
ATOM 2176 C C . GLU B 1 126 ? 10.024 12.338 14.369 1.00 16.38 162 GLU B C 1
ATOM 2177 O O . GLU B 1 126 ? 10.962 12.986 14.768 1.00 18.57 162 GLU B O 1
ATOM 2183 N N . ASP B 1 127 ? 9.980 11.017 14.380 1.00 16.89 163 ASP B N 1
ATOM 2184 C CA . ASP B 1 127 ? 11.081 10.162 14.826 1.00 16.75 163 ASP B CA 1
ATOM 2185 C C . ASP B 1 127 ? 11.838 9.682 13.606 1.00 16.81 163 ASP B C 1
ATOM 2186 O O . ASP B 1 127 ? 11.261 8.977 12.769 1.00 18.28 163 ASP B O 1
ATOM 2191 N N . TYR B 1 128 ? 13.112 10.059 13.502 1.00 15.83 164 TYR B N 1
ATOM 2192 C CA . TYR B 1 128 ? 13.944 9.619 12.383 1.00 15.89 164 TYR B CA 1
ATOM 2193 C C . TYR B 1 128 ? 14.569 8.233 12.568 1.00 17.65 164 TYR B C 1
ATOM 2194 O O . TYR B 1 128 ? 15.119 7.704 11.605 1.00 18.39 164 TYR B O 1
ATOM 2203 N N . SER B 1 129 ? 14.554 7.686 13.793 1.00 16.77 165 SER B N 1
ATOM 2204 C CA . SER B 1 129 ? 15.128 6.357 14.075 1.00 15.85 165 SER B CA 1
ATOM 2205 C C . SER B 1 129 ? 16.617 6.251 13.699 1.00 17.67 165 SER B C 1
ATOM 2206 O O . SER B 1 129 ? 17.094 5.189 13.293 1.00 18.62 165 SER B O 1
ATOM 2209 N N . GLU B 1 130 ? 17.342 7.341 13.851 1.00 15.37 166 GLU B N 1
ATOM 2210 C CA . GLU B 1 130 ? 18.761 7.434 13.520 1.00 19.37 166 GLU B CA 1
ATOM 2211 C C . GLU B 1 130 ? 19.498 8.242 14.557 1.00 16.55 166 GLU B C 1
ATOM 2212 O O . GLU B 1 130 ? 19.064 9.322 14.950 1.00 16.97 166 GLU B O 1
ATOM 2218 N N . ARG B 1 131 ? 20.646 7.759 14.969 1.00 16.02 167 ARG B N 1
ATOM 2219 C CA . ARG B 1 131 ? 21.519 8.502 15.841 1.00 20.01 167 ARG B CA 1
ATOM 2220 C C . ARG B 1 131 ? 22.098 9.725 15.102 1.00 21.76 167 ARG B C 1
ATOM 2221 O O . ARG B 1 131 ? 22.606 9.607 13.964 1.00 22.32 167 ARG B O 1
ATOM 2229 N N . ILE B 1 132 ? 21.997 10.898 15.735 1.00 18.85 168 ILE B N 1
ATOM 2230 C CA . ILE B 1 132 ? 22.584 12.152 15.249 1.00 19.51 168 ILE B CA 1
ATOM 2231 C C . ILE B 1 132 ? 23.190 12.819 16.475 1.00 20.99 168 ILE B C 1
ATOM 2232 O O . ILE B 1 132 ? 22.483 13.111 17.427 1.00 17.84 168 ILE B O 1
ATOM 2237 N N A SER B 1 133 ? 24.502 13.021 16.460 0.50 19.85 169 SER B N 1
ATOM 2238 N N B SER B 1 133 ? 24.506 13.002 16.460 0.50 21.58 169 SER B N 1
ATOM 2239 C CA A SER B 1 133 ? 25.211 13.603 17.582 0.50 18.96 169 SER B CA 1
ATOM 2240 C CA B SER B 1 133 ? 25.235 13.584 17.575 0.50 22.38 169 SER B CA 1
ATOM 2241 C C A SER B 1 133 ? 25.636 15.024 17.274 0.50 18.30 169 SER B C 1
ATOM 2242 C C B SER B 1 133 ? 25.681 14.999 17.265 0.50 20.14 169 SER B C 1
ATOM 2243 O O A SER B 1 133 ? 25.461 15.529 16.153 0.50 18.60 169 SER B O 1
ATOM 2244 O O B SER B 1 133 ? 25.580 15.467 16.127 0.50 21.39 169 SER B O 1
ATOM 2249 N N . ARG B 1 134 ? 26.138 15.675 18.315 1.00 19.51 170 ARG B N 1
ATOM 2250 C CA . ARG B 1 134 ? 26.708 17.014 18.233 1.00 20.77 170 ARG B CA 1
ATOM 2251 C C . ARG B 1 134 ? 28.045 17.052 18.933 1.00 20.79 170 ARG B C 1
ATOM 2252 O O . ARG B 1 134 ? 28.347 16.202 19.771 1.00 22.02 170 ARG B O 1
ATOM 2260 N N . THR B 1 135 ? 28.854 18.034 18.587 1.00 20.92 171 THR B N 1
ATOM 2261 C CA . THR B 1 135 ? 30.157 18.241 19.224 1.00 22.18 171 THR B CA 1
ATOM 2262 C C . THR B 1 135 ? 30.254 19.686 19.634 1.00 21.49 171 THR B C 1
ATOM 2263 O O . THR B 1 135 ? 29.967 20.579 18.821 1.00 20.43 171 THR B O 1
ATOM 2267 N N . TYR B 1 136 ? 30.638 19.905 20.887 1.00 21.81 172 TYR B N 1
ATOM 2268 C CA . TYR B 1 136 ? 30.852 21.237 21.408 1.00 20.77 172 TYR B CA 1
ATOM 2269 C C . TYR B 1 136 ? 32.006 21.886 20.663 1.00 21.97 172 TYR B C 1
ATOM 2270 O O . TYR B 1 136 ? 33.081 21.317 20.558 1.00 23.08 172 TYR B O 1
ATOM 2279 N N . ASN B 1 137 ? 31.755 23.059 20.105 1.00 20.90 173 ASN B N 1
ATOM 2280 C CA . ASN B 1 137 ? 32.779 23.838 19.445 1.00 22.51 173 ASN B CA 1
ATOM 2281 C C . ASN B 1 137 ? 33.193 24.935 20.420 1.00 23.28 173 ASN B C 1
ATOM 2282 O O . ASN B 1 137 ? 32.438 25.864 20.664 1.00 21.54 173 ASN B O 1
ATOM 2287 N N . PRO B 1 138 ? 34.394 24.823 21.005 1.00 25.63 174 PRO B N 1
ATOM 2288 C CA . PRO B 1 138 ? 34.796 25.810 22.006 1.00 26.18 174 PRO B CA 1
ATOM 2289 C C . PRO B 1 138 ? 35.087 27.196 21.452 1.00 25.77 174 PRO B C 1
ATOM 2290 O O . PRO B 1 138 ? 35.004 28.153 22.209 1.00 28.70 174 PRO B O 1
ATOM 2294 N N . ASP B 1 139 ? 35.389 27.319 20.162 1.00 25.02 175 ASP B N 1
ATOM 2295 C CA . ASP B 1 139 ? 35.538 28.637 19.542 1.00 27.19 175 ASP B CA 1
ATOM 2296 C C . ASP B 1 139 ? 34.214 29.404 19.526 1.00 25.96 175 ASP B C 1
ATOM 2297 O O . ASP B 1 139 ? 34.198 30.619 19.701 1.00 26.14 175 ASP B O 1
ATOM 2302 N N . LEU B 1 140 ? 33.108 28.700 19.303 1.00 22.72 176 LEU B N 1
ATOM 2303 C CA . LEU B 1 140 ? 31.793 29.330 19.285 1.00 21.19 176 LEU B CA 1
ATOM 2304 C C . LEU B 1 140 ? 31.039 29.271 20.595 1.00 19.74 176 LEU B C 1
ATOM 2305 O O . LEU B 1 140 ? 30.166 30.103 20.820 1.00 21.02 176 LEU B O 1
ATOM 2310 N N . GLY B 1 141 ? 31.312 28.279 21.425 1.00 20.65 177 GLY B N 1
ATOM 2311 C CA . GLY B 1 141 ? 30.519 28.063 22.632 1.00 20.88 177 GLY B CA 1
ATOM 2312 C C . GLY B 1 141 ? 29.167 27.420 22.344 1.00 20.04 177 GLY B C 1
ATOM 2313 O O . GLY B 1 141 ? 28.235 27.565 23.125 1.00 21.49 177 GLY B O 1
ATOM 2314 N N . LEU B 1 142 ? 29.099 26.658 21.249 1.00 20.14 178 LEU B N 1
ATOM 2315 C CA . LEU B 1 142 ? 27.879 26.035 20.780 1.00 18.97 178 LEU B CA 1
ATOM 2316 C C . LEU B 1 142 ? 28.069 24.560 20.441 1.00 17.75 178 LEU B C 1
ATOM 2317 O O . LEU B 1 142 ? 29.140 24.126 20.048 1.00 20.21 178 LEU B O 1
ATOM 2322 N N . ASN B 1 143 ? 26.995 23.792 20.595 1.00 18.81 179 ASN B N 1
ATOM 2323 C CA . ASN B 1 143 ? 26.977 22.365 20.269 1.00 18.12 179 ASN B CA 1
ATOM 2324 C C . ASN B 1 143 ? 26.468 22.239 18.852 1.00 19.66 179 ASN B C 1
ATOM 2325 O O . ASN B 1 143 ? 25.303 22.511 18.572 1.00 20.30 179 ASN B O 1
ATOM 2330 N N . ILE B 1 144 ? 27.357 21.841 17.964 1.00 19.35 180 ILE B N 1
ATOM 2331 C CA . ILE B 1 144 ? 27.092 21.846 16.534 1.00 19.33 180 ILE B CA 1
ATOM 2332 C C . ILE B 1 144 ? 26.916 20.416 16.055 1.00 20.80 180 ILE B C 1
ATOM 2333 O O . ILE B 1 144 ? 27.603 19.524 16.519 1.00 19.88 180 ILE B O 1
ATOM 2338 N N . TYR B 1 145 ? 25.990 20.193 15.128 1.00 18.79 181 TYR B N 1
ATOM 2339 C CA . TYR B 1 145 ? 25.802 18.863 14.549 1.00 18.24 181 TYR B CA 1
ATOM 2340 C C . TYR B 1 145 ? 27.140 18.270 14.069 1.00 18.36 181 TYR B C 1
ATOM 2341 O O . TYR B 1 145 ? 27.952 18.975 13.472 1.00 21.05 181 TYR B O 1
ATOM 2350 N N . ASP B 1 146 ? 27.355 16.997 14.358 1.00 19.11 182 ASP B N 1
ATOM 2351 C CA . ASP B 1 146 ? 28.567 16.289 13.965 1.00 19.48 182 ASP B CA 1
ATOM 2352 C C . ASP B 1 146 ? 28.097 14.947 13.406 1.00 21.85 182 ASP B C 1
ATOM 2353 O O . ASP B 1 146 ? 27.888 13.985 14.134 1.00 23.57 182 ASP B O 1
ATOM 2358 N N . PHE B 1 147 ? 27.910 14.904 12.100 1.00 24.17 183 PHE B N 1
ATOM 2359 C CA . PHE B 1 147 ? 27.341 13.723 11.470 1.00 25.02 183 PHE B CA 1
ATOM 2360 C C . PHE B 1 147 ? 28.325 12.565 11.341 1.00 27.85 183 PHE B C 1
ATOM 2361 O O . PHE B 1 147 ? 27.894 11.446 11.085 1.00 29.83 183 PHE B O 1
ATOM 2369 N N . GLU B 1 148 ? 29.616 12.819 11.543 1.00 30.62 184 GLU B N 1
ATOM 2370 C CA . GLU B 1 148 ? 30.632 11.766 11.462 1.00 35.06 184 GLU B CA 1
ATOM 2371 C C . GLU B 1 148 ? 30.919 11.070 12.786 1.00 37.04 184 GLU B C 1
ATOM 2372 O O . GLU B 1 148 ? 31.504 9.985 12.780 1.00 38.01 184 GLU B O 1
ATOM 2378 N N . ARG B 1 149 ? 30.522 11.644 13.917 1.00 37.22 185 ARG B N 1
ATOM 2379 C CA . ARG B 1 149 ? 30.829 10.987 15.181 1.00 39.51 185 ARG B CA 1
ATOM 2380 C C . ARG B 1 149 ? 29.749 9.974 15.539 1.00 40.43 185 ARG B C 1
ATOM 2381 O O . ARG B 1 149 ? 28.595 10.026 15.090 1.00 38.04 185 ARG B O 1
ATOM 2390 N N . ASN C 1 7 ? -14.200 26.777 -7.456 1.00 41.97 43 ASN C N 1
ATOM 2391 C CA . ASN C 1 7 ? -12.734 26.535 -7.582 1.00 38.50 43 ASN C CA 1
ATOM 2392 C C . ASN C 1 7 ? -11.944 27.554 -6.770 1.00 32.92 43 ASN C C 1
ATOM 2393 O O . ASN C 1 7 ? -11.856 28.724 -7.139 1.00 36.80 43 ASN C O 1
ATOM 2414 N N . TYR C 1 9 ? -8.718 26.568 -5.404 1.00 18.92 45 TYR C N 1
ATOM 2415 C CA . TYR C 1 9 ? -7.334 26.134 -5.402 1.00 17.41 45 TYR C CA 1
ATOM 2416 C C . TYR C 1 9 ? -7.034 25.154 -6.521 1.00 16.03 45 TYR C C 1
ATOM 2417 O O . TYR C 1 9 ? -7.949 24.626 -7.200 1.00 17.70 45 TYR C O 1
ATOM 2426 N N A SER C 1 10 ? -5.746 24.916 -6.732 0.50 16.20 46 SER C N 1
ATOM 2427 N N B SER C 1 10 ? -5.734 24.942 -6.725 0.50 16.98 46 SER C N 1
ATOM 2428 C CA A SER C 1 10 ? -5.272 23.803 -7.554 0.50 14.87 46 SER C CA 1
ATOM 2429 C CA B SER C 1 10 ? -5.181 23.884 -7.573 0.50 16.86 46 SER C CA 1
ATOM 2430 C C A SER C 1 10 ? -4.273 23.060 -6.683 0.50 14.23 46 SER C C 1
ATOM 2431 C C B SER C 1 10 ? -4.303 23.049 -6.652 0.50 15.29 46 SER C C 1
ATOM 2432 O O A SER C 1 10 ? -3.782 23.604 -5.679 0.50 15.64 46 SER C O 1
ATOM 2433 O O B SER C 1 10 ? -3.924 23.524 -5.567 0.50 16.53 46 SER C O 1
ATOM 2438 N N . TYR C 1 11 ? -3.961 21.827 -7.047 1.00 15.68 47 TYR C N 1
ATOM 2439 C CA . TYR C 1 11 ? -3.113 21.018 -6.211 1.00 16.22 47 TYR C CA 1
ATOM 2440 C C . TYR C 1 11 ? -2.455 19.899 -6.974 1.00 15.57 47 TYR C C 1
ATOM 2441 O O . TYR C 1 11 ? -2.860 19.577 -8.093 1.00 16.46 47 TYR C O 1
ATOM 2450 N N . LYS C 1 12 ? -1.429 19.344 -6.343 1.00 17.84 48 LYS C N 1
ATOM 2451 C CA . LYS C 1 12 ? -0.710 18.178 -6.833 1.00 17.82 48 LYS C CA 1
ATOM 2452 C C . LYS C 1 12 ? -0.535 17.227 -5.666 1.00 17.66 48 LYS C C 1
ATOM 2453 O O . LYS C 1 12 ? -0.057 17.611 -4.607 1.00 17.16 48 LYS C O 1
ATOM 2459 N N . LYS C 1 13 ? -0.921 15.977 -5.865 1.00 18.12 49 LYS C N 1
ATOM 2460 C CA . LYS C 1 13 ? -0.775 14.939 -4.862 1.00 17.35 49 LYS C CA 1
ATOM 2461 C C . LYS C 1 13 ? 0.584 14.280 -5.033 1.00 19.24 49 LYS C C 1
ATOM 2462 O O . LYS C 1 13 ? 0.901 13.835 -6.145 1.00 20.08 49 LYS C O 1
ATOM 2468 N N . ILE C 1 14 ? 1.361 14.195 -3.953 1.00 19.49 50 ILE C N 1
ATOM 2469 C CA . ILE C 1 14 ? 2.637 13.489 -3.968 1.00 21.12 50 ILE C CA 1
ATOM 2470 C C . ILE C 1 14 ? 2.640 12.594 -2.749 1.00 21.86 50 ILE C C 1
ATOM 2471 O O . ILE C 1 14 ? 2.931 13.033 -1.642 1.00 20.43 50 ILE C O 1
ATOM 2476 N N . GLY C 1 15 ? 2.314 11.321 -2.970 1.00 23.61 51 GLY C N 1
ATOM 2477 C CA . GLY C 1 15 ? 2.253 10.365 -1.892 1.00 23.34 51 GLY C CA 1
ATOM 2478 C C . GLY C 1 15 ? 1.211 10.797 -0.879 1.00 23.17 51 GLY C C 1
ATOM 2479 O O . GLY C 1 15 ? 0.055 11.037 -1.240 1.00 25.07 51 GLY C O 1
ATOM 2480 N N . ASN C 1 16 ? 1.658 10.976 0.366 1.00 21.97 52 ASN C N 1
ATOM 2481 C CA . ASN C 1 16 ? 0.796 11.323 1.490 1.00 25.55 52 ASN C CA 1
ATOM 2482 C C . ASN C 1 16 ? 0.602 12.818 1.675 1.00 22.79 52 ASN C C 1
ATOM 2483 O O . ASN C 1 16 ? 0.013 13.244 2.653 1.00 23.69 52 ASN C O 1
ATOM 2488 N N . LYS C 1 17 ? 1.099 13.597 0.737 1.00 20.27 53 LYS C N 1
ATOM 2489 C CA . LYS C 1 17 ? 1.009 15.043 0.803 1.00 19.84 53 LYS C CA 1
ATOM 2490 C C . LYS C 1 17 ? 0.321 15.595 -0.424 1.00 18.92 53 LYS C C 1
ATOM 2491 O O . LYS C 1 17 ? 0.309 14.993 -1.501 1.00 18.47 53 LYS C O 1
ATOM 2497 N N . TYR C 1 18 ? -0.283 16.759 -0.220 1.00 16.35 54 TYR C N 1
ATOM 2498 C CA . TYR C 1 18 ? -0.841 17.556 -1.281 1.00 16.57 54 TYR C CA 1
ATOM 2499 C C . TYR C 1 18 ? -0.148 18.906 -1.259 1.00 15.99 54 TYR C C 1
ATOM 2500 O O . TYR C 1 18 ? -0.096 19.544 -0.196 1.00 15.49 54 TYR C O 1
ATOM 2509 N N . ILE C 1 19 ? 0.338 19.344 -2.425 1.00 14.88 55 ILE C N 1
ATOM 2510 C CA . ILE C 1 19 ? 0.916 20.651 -2.590 1.00 15.31 55 ILE C CA 1
ATOM 2511 C C . ILE C 1 19 ? -0.261 21.463 -3.115 1.00 15.94 55 ILE C C 1
ATOM 2512 O O . ILE C 1 19 ? -0.760 21.183 -4.230 1.00 16.80 55 ILE C O 1
ATOM 2517 N N . VAL C 1 20 ? -0.703 22.434 -2.321 1.00 16.30 56 VAL C N 1
ATOM 2518 C CA . VAL C 1 20 ? -1.911 23.195 -2.597 1.00 14.46 56 VAL C CA 1
ATOM 2519 C C . VAL C 1 20 ? -1.550 24.630 -2.917 1.00 15.10 56 VAL C C 1
ATOM 2520 O O . VAL C 1 20 ? -0.863 25.303 -2.125 1.00 16.34 56 VAL C O 1
ATOM 2524 N N . SER C 1 21 ? -1.963 25.080 -4.094 1.00 14.68 57 SER C N 1
ATOM 2525 C CA . SER C 1 21 ? -1.790 26.432 -4.555 1.00 16.25 57 SER C CA 1
ATOM 2526 C C . SER C 1 21 ? -3.169 27.108 -4.518 1.00 16.18 57 SER C C 1
ATOM 2527 O O . SER C 1 21 ? -4.015 26.835 -5.354 1.00 16.25 57 SER C O 1
ATOM 2530 N N . ILE C 1 22 ? -3.384 27.976 -3.533 1.00 14.36 58 ILE C N 1
ATOM 2531 C CA . ILE C 1 22 ? -4.685 28.615 -3.357 1.00 14.52 58 ILE C CA 1
ATOM 2532 C C . ILE C 1 22 ? -4.819 29.708 -4.405 1.00 15.00 58 ILE C C 1
ATOM 2533 O O . ILE C 1 22 ? -3.833 30.314 -4.803 1.00 15.41 58 ILE C O 1
ATOM 2538 N N . ASN C 1 23 ? -6.027 29.916 -4.922 1.00 15.24 59 ASN C N 1
ATOM 2539 C CA . ASN C 1 23 ? -6.238 30.917 -5.947 1.00 15.96 59 ASN C CA 1
ATOM 2540 C C . ASN C 1 23 ? -6.060 32.303 -5.335 1.00 15.35 59 ASN C C 1
ATOM 2541 O O . ASN C 1 23 ? -6.329 32.533 -4.146 1.00 16.62 59 ASN C O 1
ATOM 2546 N N . ASN C 1 24 ? -5.651 33.256 -6.154 1.00 15.73 60 ASN C N 1
ATOM 2547 C CA . ASN C 1 24 ? -5.517 34.599 -5.657 1.00 15.35 60 ASN C CA 1
ATOM 2548 C C . ASN C 1 24 ? -6.880 35.172 -5.247 1.00 13.69 60 ASN C C 1
ATOM 2549 O O . ASN C 1 24 ? -7.938 34.720 -5.728 1.00 15.76 60 ASN C O 1
ATOM 2554 N N . HIS C 1 25 ? -6.851 36.159 -4.346 1.00 14.62 61 HIS C N 1
ATOM 2555 C CA . HIS C 1 25 ? -8.067 36.865 -3.887 1.00 15.86 61 HIS C CA 1
ATOM 2556 C C . HIS C 1 25 ? -9.082 35.959 -3.179 1.00 16.88 61 HIS C C 1
ATOM 2557 O O . HIS C 1 25 ? -10.255 36.295 -3.073 1.00 21.15 61 HIS C O 1
ATOM 2564 N N . THR C 1 26 ? -8.606 34.842 -2.648 1.00 15.15 62 THR C N 1
ATOM 2565 C CA . THR C 1 26 ? -9.421 33.842 -1.980 1.00 14.39 62 THR C CA 1
ATOM 2566 C C . THR C 1 26 ? -9.098 33.823 -0.494 1.00 15.13 62 THR C C 1
ATOM 2567 O O . THR C 1 26 ? -7.936 34.034 -0.091 1.00 14.52 62 THR C O 1
ATOM 2571 N N . GLU C 1 27 ? -10.131 33.574 0.306 1.00 14.06 63 GLU C N 1
ATOM 2572 C CA . GLU C 1 27 ? -9.959 33.481 1.745 1.00 14.42 63 GLU C CA 1
ATOM 2573 C C . GLU C 1 27 ? -9.364 32.079 2.039 1.00 14.66 63 GLU C C 1
ATOM 2574 O O . GLU C 1 27 ? -9.982 31.029 1.762 1.00 13.81 63 GLU C O 1
ATOM 2580 N N A ILE C 1 28 ? -8.162 32.091 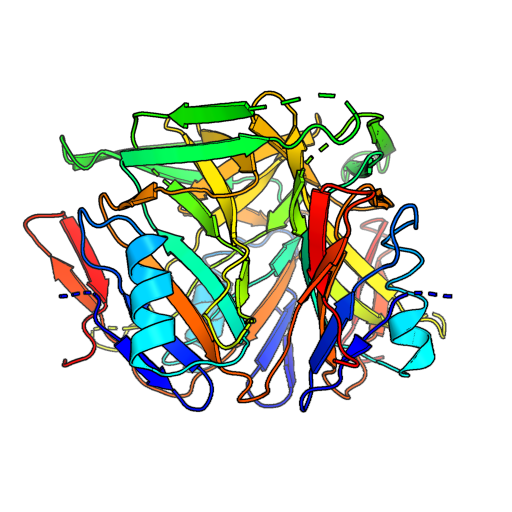2.581 0.70 14.07 64 ILE C N 1
ATOM 2581 N N B ILE C 1 28 ? -8.153 32.073 2.583 0.30 12.85 64 ILE C N 1
ATOM 2582 C CA A ILE C 1 28 ? -7.338 30.907 2.732 0.70 15.50 64 ILE C CA 1
ATOM 2583 C CA B ILE C 1 28 ? -7.354 30.849 2.671 0.30 12.28 64 ILE C CA 1
ATOM 2584 C C A ILE C 1 28 ? -7.903 29.877 3.673 0.70 14.62 64 ILE C C 1
ATOM 2585 C C B ILE C 1 28 ? -7.850 29.853 3.708 0.30 13.34 64 ILE C C 1
ATOM 2586 O O A ILE C 1 28 ? -7.809 28.675 3.398 0.70 15.58 64 ILE C O 1
ATOM 2587 O O B ILE C 1 28 ? -7.626 28.653 3.552 0.30 13.48 64 ILE C O 1
ATOM 2596 N N . VAL C 1 29 ? -8.491 30.327 4.773 1.00 14.81 65 VAL C N 1
ATOM 2597 C CA . VAL C 1 29 ? -9.027 29.399 5.777 1.00 13.85 65 VAL C CA 1
ATOM 2598 C C . VAL C 1 29 ? -10.232 28.636 5.187 1.00 13.63 65 VAL C C 1
ATOM 2599 O O . VAL C 1 29 ? -10.297 27.400 5.304 1.00 15.34 65 VAL C O 1
ATOM 2603 N N A LYS C 1 30 ? -11.141 29.364 4.549 0.50 14.42 66 LYS C N 1
ATOM 2604 N N B LYS C 1 30 ? -11.159 29.330 4.532 0.50 14.14 66 LYS C N 1
ATOM 2605 C CA A LYS C 1 30 ? -12.253 28.785 3.811 0.50 15.98 66 LYS C CA 1
ATOM 2606 C CA B LYS C 1 30 ? -12.272 28.641 3.884 0.50 15.05 66 LYS C CA 1
ATOM 2607 C C A LYS C 1 30 ? -11.742 27.761 2.808 0.50 16.18 66 LYS C C 1
ATOM 2608 C C B LYS C 1 30 ? -11.745 27.716 2.789 0.50 15.67 66 LYS C C 1
ATOM 2609 O O A LYS C 1 30 ? -12.249 26.645 2.748 0.50 15.25 66 LYS C O 1
ATOM 2610 O O B LYS C 1 30 ? -12.263 26.617 2.632 0.50 14.87 66 LYS C O 1
ATOM 2621 N N . ALA C 1 31 ? -10.732 28.145 2.033 1.00 14.86 67 ALA C N 1
ATOM 2622 C CA . ALA C 1 31 ? -10.159 27.281 0.989 1.00 14.59 67 ALA C CA 1
ATOM 2623 C C . ALA C 1 31 ? -9.509 26.020 1.548 1.00 13.31 67 ALA C C 1
ATOM 2624 O O . ALA C 1 31 ? -9.743 24.943 1.012 1.00 14.34 67 ALA C O 1
ATOM 2626 N N . LEU C 1 32 ? -8.780 26.154 2.652 1.00 14.13 68 LEU C N 1
ATOM 2627 C CA . LEU C 1 32 ? -8.123 24.988 3.256 1.00 14.76 68 LEU C CA 1
ATOM 2628 C C . LEU C 1 32 ? -9.162 24.047 3.840 1.00 15.89 68 LEU C C 1
ATOM 2629 O O . LEU C 1 32 ? -9.020 22.835 3.737 1.00 14.50 68 LEU C O 1
ATOM 2634 N N . ASN C 1 33 ? -10.199 24.597 4.456 1.00 14.77 69 ASN C N 1
ATOM 2635 C CA . ASN C 1 33 ? -11.295 23.777 4.947 1.00 14.90 69 ASN C CA 1
ATOM 2636 C C . ASN C 1 33 ? -11.959 23.043 3.793 1.00 15.30 69 ASN C C 1
ATOM 2637 O O . ASN C 1 33 ? -12.207 21.833 3.883 1.00 16.23 69 ASN C O 1
ATOM 2642 N N . ALA C 1 34 ? -12.225 23.767 2.713 1.00 15.24 70 ALA C N 1
ATOM 2643 C CA . ALA C 1 34 ? -12.838 23.178 1.513 1.00 14.68 70 ALA C CA 1
ATOM 2644 C C . ALA C 1 34 ? -11.970 22.062 0.976 1.00 15.66 70 ALA C C 1
ATOM 2645 O O . ALA C 1 34 ? -12.480 20.982 0.618 1.00 14.59 70 ALA C O 1
ATOM 2647 N N . PHE C 1 35 ? -10.668 22.287 0.916 1.00 15.68 71 PHE C N 1
ATOM 2648 C CA . PHE C 1 35 ? -9.759 21.284 0.402 1.00 14.53 71 PHE C CA 1
ATOM 2649 C C . PHE C 1 35 ? -9.815 20.007 1.225 1.00 14.49 71 PHE C C 1
ATOM 2650 O O . PHE C 1 35 ? -9.929 18.919 0.670 1.00 13.87 71 PHE C O 1
ATOM 2658 N N . CYS C 1 36 ? -9.755 20.145 2.540 1.00 15.76 72 CYS C N 1
ATOM 2659 C CA . CYS C 1 36 ? -9.823 18.995 3.414 1.00 15.32 72 CYS C CA 1
ATOM 2660 C C . CYS C 1 36 ? -11.160 18.261 3.314 1.00 15.20 72 CYS C C 1
ATOM 2661 O O . CYS C 1 36 ? -11.201 17.014 3.355 1.00 14.97 72 CYS C O 1
ATOM 2664 N N . LYS C 1 37 ? -12.253 19.008 3.154 1.00 14.66 73 LYS C N 1
ATOM 2665 C CA . LYS C 1 37 ? -13.560 18.387 2.957 1.00 16.80 73 LYS C CA 1
ATOM 2666 C C . LYS C 1 37 ? -13.630 17.656 1.602 1.00 15.33 73 LYS C C 1
ATOM 2667 O O . LYS C 1 37 ? -14.156 16.537 1.512 1.00 17.45 73 LYS C O 1
ATOM 2673 N N A GLU C 1 38 ? -13.106 18.277 0.550 0.50 14.88 74 GLU C N 1
ATOM 2674 N N B GLU C 1 38 ? -13.113 18.301 0.546 0.50 15.94 74 GLU C N 1
ATOM 2675 C CA A GLU C 1 38 ? -13.182 17.674 -0.776 0.50 14.52 74 GLU C CA 1
ATOM 2676 C CA B GLU C 1 38 ? -13.093 17.714 -0.808 0.50 16.27 74 GLU C CA 1
ATOM 2677 C C A GLU C 1 38 ? -12.256 16.452 -0.959 0.50 13.49 74 GLU C C 1
ATOM 2678 C C B GLU C 1 38 ? -12.287 16.422 -0.892 0.50 14.34 74 GLU C C 1
ATOM 2679 O O A GLU C 1 38 ? -12.567 15.583 -1.784 0.50 13.28 74 GLU C O 1
ATOM 2680 O O B GLU C 1 38 ? -12.697 15.487 -1.584 0.50 14.32 74 GLU C O 1
ATOM 2691 N N . LYS C 1 39 ? -11.145 16.393 -0.217 1.00 15.39 75 LYS C N 1
ATOM 2692 C CA . LYS C 1 39 ? -10.256 15.231 -0.225 1.00 15.56 75 LYS C CA 1
ATOM 2693 C C . LYS C 1 39 ? -10.550 14.261 0.911 1.00 17.72 75 LYS C C 1
ATOM 2694 O O . LYS C 1 39 ? -9.895 13.230 0.992 1.00 20.76 75 LYS C O 1
ATOM 2699 N N . GLY C 1 40 ? -11.515 14.573 1.773 1.00 16.23 76 GLY C N 1
ATOM 2700 C CA . GLY C 1 40 ? -11.872 13.684 2.873 1.00 17.24 76 GLY C CA 1
ATOM 2701 C C . GLY C 1 40 ? -10.733 13.413 3.826 1.00 18.31 76 GLY C C 1
ATOM 2702 O O . GLY C 1 40 ? -10.520 12.268 4.244 1.00 19.80 76 GLY C O 1
ATOM 2703 N N . ILE C 1 41 ? -9.973 14.446 4.172 1.00 16.72 77 ILE C N 1
ATOM 2704 C CA . ILE C 1 41 ? -8.794 14.261 4.997 1.00 15.73 77 ILE C CA 1
ATOM 2705 C C . ILE C 1 41 ? -9.251 14.183 6.437 1.00 18.07 77 ILE C C 1
ATOM 2706 O O . ILE C 1 41 ? -9.919 15.076 6.931 1.00 18.04 77 ILE C O 1
ATOM 2711 N N . LEU C 1 42 ? -8.880 13.081 7.085 1.00 15.56 78 LEU C N 1
ATOM 2712 C CA . LEU C 1 42 ? -9.255 12.813 8.467 1.00 16.29 78 LEU C CA 1
ATOM 2713 C C . LEU C 1 42 ? -8.446 13.641 9.481 1.00 17.03 78 LEU C C 1
ATOM 2714 O O . LEU C 1 42 ? -8.962 14.192 10.459 1.00 17.11 78 LEU C O 1
ATOM 2719 N N . SER C 1 43 ? -7.145 13.662 9.262 1.00 16.16 79 SER C N 1
ATOM 2720 C CA . SER C 1 43 ? -6.202 14.339 10.128 1.00 16.21 79 SER C CA 1
ATOM 2721 C C . SER C 1 43 ? -4.943 14.554 9.346 1.00 16.37 79 SER C C 1
ATOM 2722 O O . SER C 1 43 ? -4.724 13.933 8.323 1.00 15.26 79 SER C O 1
ATOM 2725 N N . GLY C 1 44 ? -4.118 15.467 9.837 1.00 14.94 80 GLY C N 1
ATOM 2726 C CA . GLY C 1 44 ? -2.915 15.840 9.129 1.00 15.03 80 GLY C CA 1
ATOM 2727 C C . GLY C 1 44 ? -2.397 17.170 9.597 1.00 13.83 80 GLY C C 1
ATOM 2728 O O . GLY C 1 44 ? -2.803 17.678 10.648 1.00 15.11 80 GLY C O 1
ATOM 2729 N N . SER C 1 45 ? -1.484 17.686 8.813 1.00 14.40 81 SER C N 1
ATOM 2730 C CA . SER C 1 45 ? -0.845 18.978 9.092 1.00 15.01 81 SER C CA 1
ATOM 2731 C C . SER C 1 45 ? -0.961 19.880 7.876 1.00 15.94 81 SER C C 1
ATOM 2732 O O . SER C 1 45 ? -1.104 19.422 6.740 1.00 15.40 81 SER C O 1
ATOM 2735 N N . ILE C 1 46 ? -0.855 21.180 8.140 1.00 14.90 82 ILE C N 1
ATOM 2736 C CA . ILE C 1 46 ? -0.866 22.193 7.099 1.00 16.18 82 ILE C CA 1
ATOM 2737 C C . ILE C 1 46 ? 0.258 23.155 7.406 1.00 14.93 82 ILE C C 1
ATOM 2738 O O . ILE C 1 46 ? 0.408 23.611 8.539 1.00 15.48 82 ILE C O 1
ATOM 2743 N N A ASN C 1 47 ? 1.057 23.444 6.394 0.60 14.96 83 ASN C N 1
ATOM 2744 N N B ASN C 1 47 ? 1.070 23.449 6.404 0.40 16.28 83 ASN C N 1
ATOM 2745 C CA A ASN C 1 47 ? 2.162 24.384 6.529 0.60 15.25 83 ASN C CA 1
ATOM 2746 C CA B ASN C 1 47 ? 2.077 24.486 6.576 0.40 17.44 83 ASN C CA 1
ATOM 2747 C C A ASN C 1 47 ? 2.230 25.202 5.262 0.60 13.99 83 ASN C C 1
ATOM 2748 C C B ASN C 1 47 ? 2.460 25.142 5.260 0.40 15.03 83 ASN C C 1
ATOM 2749 O O A ASN C 1 47 ? 1.817 24.742 4.237 0.60 15.82 83 ASN C O 1
ATOM 2750 O O B ASN C 1 47 ? 2.633 24.487 4.211 0.40 11.53 83 ASN C O 1
ATOM 2759 N N . GLY C 1 48 ? 2.657 26.445 5.335 1.00 14.61 84 GLY C N 1
ATOM 2760 C CA . GLY C 1 48 ? 2.910 27.182 4.114 1.00 16.46 84 GLY C CA 1
ATOM 2761 C C . GLY C 1 48 ? 3.180 28.652 4.247 1.00 14.77 84 GLY C C 1
ATOM 2762 O O . GLY C 1 48 ? 3.303 29.163 5.352 1.00 15.68 84 GLY C O 1
ATOM 2763 N N . ILE C 1 49 ? 3.260 29.281 3.080 1.00 15.57 85 ILE C N 1
ATOM 2764 C CA . ILE C 1 49 ? 3.666 30.647 2.923 1.00 14.15 85 ILE C CA 1
ATOM 2765 C C . ILE C 1 49 ? 2.864 31.270 1.820 1.00 14.92 85 ILE C C 1
ATOM 2766 O O . ILE C 1 49 ? 2.238 30.579 1.007 1.00 15.41 85 ILE C O 1
ATOM 2771 N N . GLY C 1 50 ? 2.910 32.572 1.751 1.00 14.86 86 GLY C N 1
ATOM 2772 C CA . GLY C 1 50 ? 2.191 33.319 0.738 1.00 14.91 86 GLY C CA 1
ATOM 2773 C C . GLY C 1 50 ? 2.047 34.761 1.108 1.00 14.61 86 GLY C C 1
ATOM 2774 O O . GLY C 1 50 ? 2.754 35.238 1.992 1.00 16.45 86 GLY C O 1
ATOM 2775 N N . ALA C 1 51 ? 1.207 35.492 0.379 1.00 12.95 87 ALA C N 1
ATOM 2776 C CA . ALA C 1 51 ? 0.981 36.919 0.637 1.00 14.05 87 ALA C CA 1
ATOM 2777 C C . ALA C 1 51 ? -0.491 37.187 0.683 1.00 13.82 87 ALA C C 1
ATOM 2778 O O . ALA C 1 51 ? -1.265 36.563 -0.028 1.00 15.10 87 ALA C O 1
ATOM 2780 N N . ILE C 1 52 ? -0.856 38.135 1.537 1.00 13.55 88 ILE C N 1
ATOM 2781 C CA . ILE C 1 52 ? -2.249 38.439 1.856 1.00 12.56 88 ILE C CA 1
ATOM 2782 C C . ILE C 1 52 ? -2.489 39.937 1.914 1.00 12.94 88 ILE C C 1
ATOM 2783 O O . ILE C 1 52 ? -1.570 40.722 2.130 1.00 13.10 88 ILE C O 1
ATOM 2788 N N . GLY C 1 53 ? -3.746 40.327 1.702 1.00 12.61 89 GLY C N 1
ATOM 2789 C CA . GLY C 1 53 ? -4.198 41.700 1.828 1.00 13.57 89 GLY C CA 1
ATOM 2790 C C . GLY C 1 53 ? -5.166 41.967 2.974 1.00 13.54 89 GLY C C 1
ATOM 2791 O O . GLY C 1 53 ? -5.583 43.105 3.177 1.00 14.10 89 GLY C O 1
ATOM 2792 N N A GLU C 1 54 ? -5.518 40.936 3.740 0.70 13.49 90 GLU C N 1
ATOM 2793 N N B GLU C 1 54 ? -5.504 40.924 3.727 0.30 13.00 90 GLU C N 1
ATOM 2794 C CA A GLU C 1 54 ? -6.389 41.041 4.884 0.70 13.91 90 GLU C CA 1
ATOM 2795 C CA B GLU C 1 54 ? -6.350 41.039 4.888 0.30 12.26 90 GLU C CA 1
ATOM 2796 C C A GLU C 1 54 ? -6.087 39.843 5.791 0.70 13.13 90 GLU C C 1
ATOM 2797 C C B GLU C 1 54 ? -6.056 39.843 5.794 0.30 12.56 90 GLU C C 1
ATOM 2798 O O A GLU C 1 54 ? -5.793 38.774 5.280 0.70 13.55 90 GLU C O 1
ATOM 2799 O O B GLU C 1 54 ? -5.713 38.774 5.299 0.30 12.69 90 GLU C O 1
ATOM 2810 N N . LEU C 1 55 ? -6.135 40.052 7.106 1.00 13.32 91 LEU C N 1
ATOM 2811 C CA . LEU C 1 55 ? -5.854 39.018 8.093 1.00 12.04 91 LEU C CA 1
ATOM 2812 C C . LEU C 1 55 ? -6.725 39.240 9.297 1.00 14.60 91 LEU C C 1
ATOM 2813 O O . LEU C 1 55 ? -6.811 40.367 9.768 1.00 14.43 91 LEU C O 1
ATOM 2818 N N . THR C 1 56 ? -7.285 38.159 9.823 1.00 13.45 92 THR C N 1
ATOM 2819 C CA . THR C 1 56 ? -8.010 38.227 11.078 1.00 13.18 92 THR C CA 1
ATOM 2820 C C . THR C 1 56 ? -7.428 37.220 12.055 1.00 13.74 92 THR C C 1
ATOM 2821 O O . THR C 1 56 ? -7.367 36.050 11.749 1.00 13.44 92 THR C O 1
ATOM 2825 N N . LEU C 1 57 ? -6.979 37.705 13.217 1.00 13.15 93 LEU C N 1
ATOM 2826 C CA . LEU C 1 57 ? -6.436 36.889 14.257 1.00 12.39 93 LEU C CA 1
ATOM 2827 C C . LEU C 1 57 ? -7.339 36.940 15.476 1.00 13.12 93 LEU C C 1
ATOM 2828 O O . LEU C 1 57 ? -7.957 37.959 15.704 1.00 14.84 93 LEU C O 1
ATOM 2833 N N . ARG C 1 58 ? -7.368 35.862 16.248 1.00 13.25 94 ARG C N 1
ATOM 2834 C CA . ARG C 1 58 ? -8.129 35.827 17.477 1.00 13.05 94 ARG C CA 1
ATOM 2835 C C . ARG C 1 58 ? -7.212 35.711 18.668 1.00 14.02 94 ARG C C 1
ATOM 2836 O O . ARG C 1 58 ? -6.321 34.879 18.662 1.00 14.97 94 ARG C O 1
ATOM 2844 N N . PHE C 1 59 ? -7.461 36.523 19.695 1.00 13.62 95 PHE C N 1
ATOM 2845 C CA . PHE C 1 59 ? -6.722 36.445 20.943 1.00 14.58 95 PHE C CA 1
ATOM 2846 C C . PHE C 1 59 ? -7.727 36.114 22.043 1.00 15.42 95 PHE C C 1
ATOM 2847 O O . PHE C 1 59 ? -8.599 36.907 22.382 1.00 16.66 95 PHE C O 1
ATOM 2855 N N . PHE C 1 60 ? -7.531 34.949 22.638 1.00 15.85 96 PHE C N 1
ATOM 2856 C CA . PHE C 1 60 ? -8.444 34.393 23.659 1.00 15.04 96 PHE C CA 1
ATOM 2857 C C . PHE C 1 60 ? -7.859 34.577 25.038 1.00 15.26 96 PHE C C 1
ATOM 2858 O O . PHE C 1 60 ? -6.714 34.247 25.278 1.00 17.56 96 PHE C O 1
ATOM 2866 N N . ASN C 1 61 ? -8.675 35.104 25.946 1.00 14.85 97 ASN C N 1
ATOM 2867 C CA . ASN C 1 61 ? -8.289 35.319 27.335 1.00 16.95 97 ASN C CA 1
ATOM 2868 C C . ASN C 1 61 ? -8.876 34.195 28.176 1.00 17.48 97 ASN C C 1
ATOM 2869 O O . ASN C 1 61 ? -10.079 34.181 28.442 1.00 18.02 97 ASN C O 1
ATOM 2874 N N . PRO C 1 62 ? -8.050 33.226 28.596 1.00 17.48 98 PRO C N 1
ATOM 2875 C CA . PRO C 1 62 ? -8.597 32.114 29.373 1.00 19.24 98 PRO C CA 1
ATOM 2876 C C . PRO C 1 62 ? -9.187 32.490 30.724 1.00 20.35 98 PRO C C 1
ATOM 2877 O O . PRO C 1 62 ? -10.019 31.739 31.230 1.00 24.12 98 PRO C O 1
ATOM 2881 N N . LYS C 1 63 ? -8.783 33.612 31.300 1.00 19.09 99 LYS C N 1
ATOM 2882 C CA . LYS C 1 63 ? -9.297 33.999 32.618 1.00 22.86 99 LYS C CA 1
ATOM 2883 C C . LYS C 1 63 ? -10.755 34.415 32.521 1.00 23.69 99 LYS C C 1
ATOM 2884 O O . LYS C 1 63 ? -11.598 33.939 33.278 1.00 26.68 99 LYS C O 1
ATOM 2886 N N . THR C 1 64 ? -11.052 35.304 31.591 1.00 20.94 100 THR C N 1
ATOM 2887 C CA . THR C 1 64 ? -12.399 35.859 31.482 1.00 18.25 100 THR C CA 1
ATOM 2888 C C . THR C 1 64 ? -13.255 35.200 30.397 1.00 17.42 100 THR C C 1
ATOM 2889 O O . THR C 1 64 ? -14.470 35.444 30.334 1.00 18.45 100 THR C O 1
ATOM 2893 N N . LYS C 1 65 ? -12.615 34.429 29.512 1.00 16.37 101 LYS C N 1
ATOM 2894 C CA . LYS C 1 65 ? -13.238 33.832 28.340 1.00 17.34 101 LYS C CA 1
ATOM 2895 C C . LYS C 1 65 ? -13.606 34.853 27.280 1.00 15.45 101 LYS C C 1
ATOM 2896 O O . LYS C 1 65 ? -14.263 34.507 26.321 1.00 16.88 101 LYS C O 1
ATOM 2902 N N . ALA C 1 66 ? -13.142 36.096 27.413 1.00 15.17 102 ALA C N 1
ATOM 2903 C CA . ALA C 1 66 ? -13.260 37.076 26.355 1.00 13.47 102 ALA C CA 1
ATOM 2904 C C . ALA C 1 66 ? -12.348 36.707 25.214 1.00 15.29 102 ALA C C 1
ATOM 2905 O O . ALA C 1 66 ? -11.288 36.099 25.410 1.00 17.97 102 ALA C O 1
ATOM 2907 N N . TYR C 1 67 ? -12.736 37.092 24.010 1.00 13.79 103 TYR C N 1
ATOM 2908 C CA . TYR C 1 67 ? -11.913 36.848 22.846 1.00 14.39 103 TYR C CA 1
ATOM 2909 C C . TYR C 1 67 ? -11.975 38.062 21.954 1.00 14.81 103 TYR C C 1
ATOM 2910 O O . TYR C 1 67 ? -12.998 38.727 21.848 1.00 15.63 103 TYR C O 1
ATOM 2919 N N . ASP C 1 68 ? -10.842 38.363 21.337 1.00 13.35 104 ASP C N 1
ATOM 2920 C CA . ASP C 1 68 ? -10.664 39.593 20.551 1.00 15.86 104 ASP C CA 1
ATOM 2921 C C . ASP C 1 68 ? -10.294 39.164 19.147 1.00 15.97 104 ASP C C 1
ATOM 2922 O O . ASP C 1 68 ? -9.308 38.455 18.973 1.00 16.18 104 ASP C O 1
ATOM 2927 N N . ASP C 1 69 ? -11.045 39.605 18.142 1.00 13.68 105 ASP C N 1
ATOM 2928 C CA . ASP C 1 69 ? -10.777 39.255 16.745 1.00 14.93 105 ASP C CA 1
ATOM 2929 C C . ASP C 1 69 ? -10.317 40.527 16.061 1.00 14.41 105 ASP C C 1
ATOM 2930 O O . ASP C 1 69 ? -11.115 41.455 15.869 1.00 14.48 105 ASP C O 1
ATOM 2935 N N . LYS C 1 70 ? -9.042 40.584 15.672 1.00 13.26 106 LYS C N 1
ATOM 2936 C CA . LYS C 1 70 ? -8.514 41.780 15.037 1.00 14.84 106 LYS C CA 1
ATOM 2937 C C . LYS C 1 70 ? -8.260 41.518 13.561 1.00 13.24 106 LYS C C 1
ATOM 2938 O O . LYS C 1 70 ? -7.588 40.560 13.199 1.00 13.80 106 LYS C O 1
ATOM 2944 N N . THR C 1 71 ? -8.769 42.430 12.735 1.00 12.15 107 THR C N 1
ATOM 2945 C CA . THR C 1 71 ? -8.638 42.419 11.281 1.00 13.28 107 THR C CA 1
ATOM 2946 C C . THR C 1 71 ? -7.712 43.534 10.819 1.00 14.18 107 THR C C 1
ATOM 2947 O O . THR C 1 71 ? -7.931 44.712 11.110 1.00 14.59 107 THR C O 1
ATOM 2951 N N . PHE C 1 72 ? -6.652 43.120 10.126 1.00 13.58 108 PHE C N 1
ATOM 2952 C CA . PHE C 1 72 ? -5.654 43.978 9.528 1.00 14.72 108 PHE C CA 1
ATOM 2953 C C . PHE C 1 72 ? -5.963 44.065 8.028 1.00 14.59 108 PHE C C 1
ATOM 2954 O O . PHE C 1 72 ? -6.239 43.039 7.418 1.00 14.36 108 PHE C O 1
ATOM 2962 N N . ARG C 1 73 ? -5.922 45.279 7.470 1.00 13.62 109 ARG C N 1
ATOM 2963 C CA . ARG C 1 73 ? -6.297 45.551 6.092 1.00 12.99 109 ARG C CA 1
ATOM 2964 C C . ARG C 1 73 ? -5.120 46.277 5.479 1.00 13.75 109 ARG C C 1
ATOM 2965 O O . ARG C 1 73 ? -5.048 47.518 5.451 1.00 16.03 109 ARG C O 1
ATOM 2973 N N . GLU C 1 74 ? -4.164 45.480 5.010 1.00 14.30 110 GLU C N 1
ATOM 2974 C CA . GLU C 1 74 ? -2.895 45.963 4.498 1.00 14.92 110 GLU C CA 1
ATOM 2975 C C . GLU C 1 74 ? -2.189 44.788 3.869 1.00 13.71 110 GLU C C 1
ATOM 2976 O O . GLU C 1 74 ? -2.619 43.647 4.025 1.00 14.02 110 GLU C O 1
ATOM 2982 N N . GLN C 1 75 ? -1.131 45.040 3.111 1.00 14.31 111 GLN C N 1
ATOM 2983 C CA . GLN C 1 75 ? -0.399 43.952 2.490 1.00 13.57 111 GLN C CA 1
ATOM 29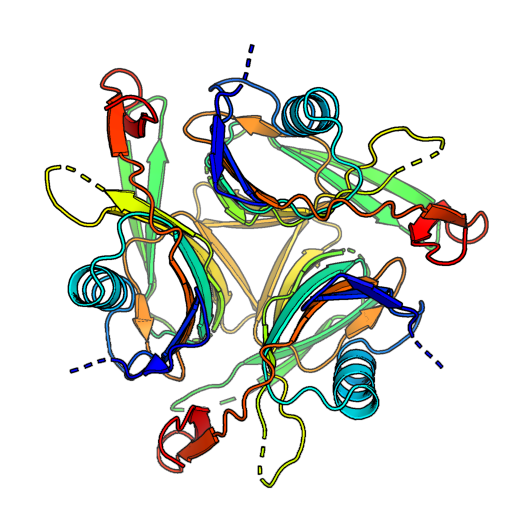84 C C . GLN C 1 75 ? 0.547 43.330 3.484 1.00 11.95 111 GLN C C 1
ATOM 2985 O O . GLN C 1 75 ? 1.258 44.043 4.190 1.00 13.67 111 GLN C O 1
ATOM 2999 N N . GLU C 1 77 ? 3.106 39.578 4.241 1.00 13.75 113 GLU C N 1
ATOM 3000 C CA . GLU C 1 77 ? 3.655 38.310 3.833 1.00 13.09 113 GLU C CA 1
ATOM 3001 C C . GLU C 1 77 ? 3.440 37.270 4.930 1.00 13.12 113 GLU C C 1
ATOM 3002 O O . GLU C 1 77 ? 3.731 37.522 6.090 1.00 14.57 113 GLU C O 1
ATOM 3008 N N . ILE C 1 78 ? 2.914 36.095 4.594 1.00 13.62 114 ILE C N 1
ATOM 3009 C CA . ILE C 1 78 ? 2.822 35.018 5.530 1.00 13.14 114 ILE C CA 1
ATOM 3010 C C . ILE C 1 78 ? 4.188 34.368 5.663 1.00 14.17 114 ILE C C 1
ATOM 3011 O O . ILE C 1 78 ? 4.620 33.699 4.738 1.00 14.25 114 ILE C O 1
ATOM 3016 N N . SER C 1 79 ? 4.869 34.585 6.786 1.00 13.95 115 SER C N 1
ATOM 3017 C CA . SER C 1 79 ? 6.178 33.954 6.943 1.00 12.72 115 SER C CA 1
ATOM 3018 C C . SER C 1 79 ? 6.048 32.514 7.362 1.00 13.05 115 SER C C 1
ATOM 3019 O O . SER C 1 79 ? 6.917 31.711 7.049 1.00 14.20 115 SER C O 1
ATOM 3022 N N . ASN C 1 80 ? 4.952 32.168 8.024 1.00 14.68 116 ASN C N 1
ATOM 3023 C CA . ASN C 1 80 ? 4.670 30.798 8.337 1.00 13.78 116 ASN C CA 1
ATOM 3024 C C . ASN C 1 80 ? 3.210 30.669 8.703 1.00 14.52 116 ASN C C 1
ATOM 3025 O O . ASN C 1 80 ? 2.708 31.435 9.460 1.00 15.23 116 ASN C O 1
ATOM 3030 N N . LEU C 1 81 ? 2.546 29.675 8.122 1.00 16.29 117 LEU C N 1
ATOM 3031 C CA . LEU C 1 81 ? 1.220 29.237 8.584 1.00 15.55 117 LEU C CA 1
ATOM 3032 C C . LEU C 1 81 ? 1.460 27.807 9.036 1.00 16.99 117 LEU C C 1
ATOM 3033 O O . LEU C 1 81 ? 2.038 27.017 8.291 1.00 19.03 117 LEU C O 1
ATOM 3038 N N A THR C 1 82 ? 1.124 27.512 10.306 0.34 15.50 118 THR C N 1
ATOM 3039 N N B THR C 1 82 ? 1.101 27.512 10.284 0.33 18.99 118 THR C N 1
ATOM 3040 N N C THR C 1 82 ? 0.972 27.469 10.200 0.33 15.40 118 THR C N 1
ATOM 3041 C CA A THR C 1 82 ? 1.318 26.193 10.978 0.34 14.84 118 THR C CA 1
ATOM 3042 C CA B THR C 1 82 ? 1.221 26.176 10.871 0.33 19.85 118 THR C CA 1
ATOM 3043 C CA C THR C 1 82 ? 1.134 26.111 10.593 0.33 14.02 118 THR C CA 1
ATOM 3044 C C A THR C 1 82 ? -0.020 25.709 11.550 0.34 14.90 118 THR C C 1
ATOM 3045 C C B THR C 1 82 ? -0.131 25.764 11.377 0.33 17.85 118 THR C C 1
ATOM 3046 C C C THR C 1 82 ? 0.002 25.691 11.500 0.33 14.50 118 THR C C 1
ATOM 3047 O O A THR C 1 82 ? -0.649 26.427 12.323 0.34 13.78 118 THR C O 1
ATOM 3048 O O B THR C 1 82 ? -0.875 26.583 11.902 0.33 16.60 118 THR C O 1
ATOM 3049 O O C THR C 1 82 ? -0.434 26.404 12.404 0.33 13.89 118 THR C O 1
ATOM 3059 N N . GLY C 1 83 ? -0.471 24.496 11.212 1.00 15.19 119 GLY C N 1
ATOM 3060 C CA . GLY C 1 83 ? -1.668 24.013 11.793 1.00 18.41 119 GLY C CA 1
ATOM 3061 C C . GLY C 1 83 ? -1.873 22.559 11.618 1.00 15.50 119 GLY C C 1
ATOM 3062 O O . GLY C 1 83 ? -1.032 21.857 11.067 1.00 15.67 119 GLY C O 1
ATOM 3063 N N . ASN C 1 84 ? -3.015 22.139 12.124 1.00 13.64 120 ASN C N 1
ATOM 3064 C CA . ASN C 1 84 ? -3.349 20.726 12.111 1.00 13.79 120 ASN C CA 1
ATOM 3065 C C . ASN C 1 84 ? -4.794 20.508 11.740 1.00 14.47 120 ASN C C 1
ATOM 3066 O O . ASN C 1 84 ? -5.625 21.437 11.774 1.00 14.29 120 ASN C O 1
ATOM 3071 N N . ILE C 1 85 ? -5.064 19.269 11.346 1.00 15.81 121 ILE C N 1
ATOM 3072 C CA . ILE C 1 85 ? -6.360 18.800 10.890 1.00 14.51 121 ILE C CA 1
ATOM 3073 C C . ILE C 1 85 ? -6.773 17.663 11.804 1.00 14.83 121 ILE C C 1
ATOM 3074 O O . ILE C 1 85 ? -5.952 16.795 12.134 1.00 15.57 121 ILE C O 1
ATOM 3079 N N . SER C 1 86 ? -8.039 17.660 12.191 1.00 15.40 122 SER C N 1
ATOM 3080 C CA . SER C 1 86 ? -8.627 16.627 13.021 1.00 16.22 122 SER C CA 1
ATOM 3081 C C . SER C 1 86 ? -10.122 16.651 12.726 1.00 16.65 122 SER C C 1
ATOM 3082 O O . SER C 1 86 ? -10.533 17.250 11.726 1.00 15.68 122 SER C O 1
ATOM 3085 N N . SER C 1 87 ? -10.931 15.990 13.539 1.00 16.24 123 SER C N 1
ATOM 3086 C CA . SER C 1 87 ? -12.347 16.075 13.322 1.00 14.54 123 SER C CA 1
ATOM 3087 C C . SER C 1 87 ? -13.099 16.127 14.621 1.00 15.48 123 SER C C 1
ATOM 3088 O O . SER C 1 87 ? -12.591 15.743 15.676 1.00 17.64 123 SER C O 1
ATOM 3099 N N . ASN C 1 89 ? -17.157 15.002 15.386 1.00 20.99 125 ASN C N 1
ATOM 3100 C CA . ASN C 1 89 ? -18.413 14.458 14.834 1.00 21.87 125 ASN C CA 1
ATOM 3101 C C . ASN C 1 89 ? -18.304 14.289 13.335 1.00 20.33 125 ASN C C 1
ATOM 3102 O O . ASN C 1 89 ? -19.209 14.653 12.595 1.00 19.62 125 ASN C O 1
ATOM 3107 N N . GLU C 1 90 ? -17.151 13.776 12.902 1.00 17.07 126 GLU C N 1
ATOM 3108 C CA . GLU C 1 90 ? -16.801 13.589 11.483 1.00 16.23 126 GLU C CA 1
ATOM 3109 C C . GLU C 1 90 ? -16.597 14.867 10.665 1.00 17.87 126 GLU C C 1
ATOM 3110 O O . GLU C 1 90 ? -16.282 14.795 9.477 1.00 19.00 126 GLU C O 1
ATOM 3116 N N . GLN C 1 91 ? -16.710 16.042 11.278 1.00 15.72 127 GLN C N 1
ATOM 3117 C CA . GLN C 1 91 ? -16.551 17.267 10.552 1.00 16.37 127 GLN C CA 1
ATOM 3118 C C . GLN C 1 91 ? -15.105 17.731 10.656 1.00 15.91 127 GLN C C 1
ATOM 3119 O O . GLN C 1 91 ? -14.526 17.692 11.745 1.00 16.31 127 GLN C O 1
ATOM 3125 N N A VAL C 1 92 ? -14.535 18.135 9.525 0.60 14.64 128 VAL C N 1
ATOM 3126 N N B VAL C 1 92 ? -14.523 18.148 9.540 0.40 16.01 128 VAL C N 1
ATOM 3127 C CA A VAL C 1 92 ? -13.184 18.720 9.465 0.60 15.37 128 VAL C CA 1
ATOM 3128 C CA B VAL C 1 92 ? -13.127 18.574 9.548 0.40 16.89 128 VAL C CA 1
ATOM 3129 C C A VAL C 1 92 ? -13.033 19.775 10.558 0.60 14.95 128 VAL C C 1
ATOM 3130 C C B VAL C 1 92 ? -12.939 19.814 10.435 0.40 16.26 128 VAL C C 1
ATOM 3131 O O A VAL C 1 92 ? -13.945 20.583 10.777 0.60 14.73 128 VAL C O 1
ATOM 3132 O O B VAL C 1 92 ? -13.699 20.795 10.357 0.40 15.73 128 VAL C O 1
ATOM 3139 N N . TYR C 1 93 ? -11.911 19.733 11.274 1.00 15.87 129 TYR C N 1
ATOM 3140 C CA . TYR C 1 93 ? -11.589 20.730 12.273 1.00 15.54 129 TYR C CA 1
ATOM 3141 C C . TYR C 1 93 ? -10.176 21.170 11.995 1.00 15.62 129 TYR C C 1
ATOM 3142 O O . TYR C 1 93 ? -9.249 20.363 12.109 1.00 15.24 129 TYR C O 1
ATOM 3151 N N A LEU C 1 94 ? -10.023 22.445 11.646 0.60 14.89 130 LEU C N 1
ATOM 3152 N N B LEU C 1 94 ? -9.992 22.433 11.608 0.40 14.62 130 LEU C N 1
ATOM 3153 C CA A LEU C 1 94 ? -8.713 23.039 11.449 0.60 15.66 130 LEU C CA 1
ATOM 3154 C CA B LEU C 1 94 ? -8.654 22.981 11.331 0.40 14.82 130 LEU C CA 1
ATOM 3155 C C A LEU C 1 94 ? -8.352 23.882 12.652 0.60 15.05 130 LEU C C 1
ATOM 3156 C C B LEU C 1 94 ? -8.249 23.995 12.411 0.40 14.98 130 LEU C C 1
ATOM 3157 O O A LEU C 1 94 ? -9.194 24.585 13.238 0.60 15.19 130 LEU C O 1
ATOM 3158 O O B LEU C 1 94 ? -8.955 24.974 12.632 0.40 15.25 130 LEU C O 1
ATOM 3167 N N . HIS C 1 95 ? -7.095 23.766 13.047 1.00 14.02 131 HIS C N 1
ATOM 3168 C CA . HIS C 1 95 ? -6.523 24.632 14.069 1.00 14.84 131 HIS C CA 1
ATOM 3169 C C . HIS C 1 95 ? -5.263 25.208 13.443 1.00 14.56 131 HIS C C 1
ATOM 3170 O O . HIS C 1 95 ? -4.266 24.507 13.284 1.00 13.66 131 HIS C O 1
ATOM 3177 N N . LEU C 1 96 ? -5.321 26.492 13.085 1.00 13.66 132 LEU C N 1
ATOM 3178 C CA . LEU C 1 96 ? -4.272 27.140 12.311 1.00 12.90 132 LEU C CA 1
ATOM 3179 C C . LEU C 1 96 ? -3.760 28.383 13.032 1.00 12.70 132 LEU C C 1
ATOM 3180 O O . LEU C 1 96 ? -4.550 29.215 13.490 1.00 13.48 132 LEU C O 1
ATOM 3185 N N . HIS C 1 97 ? -2.451 28.479 13.136 1.00 13.40 133 HIS C N 1
ATOM 3186 C CA . HIS C 1 97 ? -1.802 29.691 13.637 1.00 13.88 133 HIS C CA 1
ATOM 3187 C C . HIS C 1 97 ? -0.958 30.264 12.505 1.00 14.35 133 HIS C C 1
ATOM 3188 O O . HIS C 1 97 ? -0.682 29.599 11.487 1.00 14.08 133 HIS C O 1
ATOM 3195 N N . ILE C 1 98 ? -0.529 31.499 12.690 1.00 13.60 134 ILE C N 1
ATOM 3196 C CA . ILE C 1 98 ? 0.139 32.193 11.620 1.00 13.88 134 ILE C CA 1
ATOM 3197 C C . ILE C 1 98 ? 1.074 33.252 12.145 1.00 14.73 134 ILE C C 1
ATOM 3198 O O . ILE C 1 98 ? 0.865 33.823 13.219 1.00 13.76 134 ILE C O 1
ATOM 3203 N N . THR C 1 99 ? 2.127 33.480 11.369 1.00 13.47 135 THR C N 1
ATOM 3204 C CA . THR C 1 99 ? 3.056 34.574 11.590 1.00 13.28 135 THR C CA 1
ATOM 3205 C C . THR C 1 99 ? 3.110 35.331 10.279 1.00 13.77 135 THR C C 1
ATOM 3206 O O . THR C 1 99 ? 3.275 34.722 9.214 1.00 13.03 135 THR C O 1
ATOM 3210 N N . VAL C 1 100 ? 2.971 36.648 10.319 1.00 12.84 136 VAL C N 1
ATOM 3211 C CA . VAL C 1 100 ? 3.051 37.462 9.118 1.00 13.86 136 VAL C CA 1
ATOM 3212 C C . VAL C 1 100 ? 4.001 38.628 9.320 1.00 12.99 136 VAL C C 1
ATOM 3213 O O . VAL C 1 100 ? 4.279 39.043 10.461 1.00 14.28 136 VAL C O 1
ATOM 3217 N N . GLY C 1 101 ? 4.524 39.132 8.208 1.00 12.63 137 GLY C N 1
ATOM 3218 C CA . GLY C 1 101 ? 5.295 40.361 8.200 1.00 11.60 137 GLY C CA 1
ATOM 3219 C C . GLY C 1 101 ? 4.553 41.486 7.526 1.00 13.52 137 GLY C C 1
ATOM 3220 O O . GLY C 1 101 ? 3.914 41.282 6.492 1.00 14.24 137 GLY C O 1
ATOM 3221 N N . ARG C 1 102 ? 4.611 42.662 8.125 1.00 12.76 138 ARG C N 1
ATOM 3222 C CA . ARG C 1 102 ? 4.001 43.842 7.549 1.00 13.23 138 ARG C CA 1
ATOM 3223 C C . ARG C 1 102 ? 4.982 44.502 6.596 1.00 13.65 138 ARG C C 1
ATOM 3224 O O . ARG C 1 102 ? 6.123 44.030 6.404 1.00 13.43 138 ARG C O 1
ATOM 3232 N N . SER C 1 103 ? 4.606 45.650 6.015 1.00 14.49 139 SER C N 1
ATOM 3233 C CA . SER C 1 103 ? 5.464 46.344 5.066 1.00 14.63 139 SER C CA 1
ATOM 3234 C C . SER C 1 103 ? 6.719 46.904 5.678 1.00 15.41 139 SER C C 1
ATOM 3235 O O . SER C 1 103 ? 7.692 47.154 4.959 1.00 17.26 139 SER C O 1
ATOM 3238 N N . ASP C 1 104 ? 6.731 47.065 6.995 1.00 14.63 140 ASP C N 1
ATOM 3239 C CA . ASP C 1 104 ? 7.933 47.494 7.709 1.00 13.98 140 ASP C CA 1
ATOM 3240 C C . ASP C 1 104 ? 8.721 46.303 8.298 1.00 13.36 140 ASP C C 1
ATOM 3241 O O . ASP C 1 104 ? 9.620 46.505 9.099 1.00 15.11 140 ASP C O 1
ATOM 3246 N N . TYR C 1 105 ? 8.334 45.103 7.900 1.00 12.88 141 TYR C N 1
ATOM 3247 C CA . TYR C 1 105 ? 8.944 43.840 8.336 1.00 12.38 141 TYR C CA 1
ATOM 3248 C C . TYR C 1 105 ? 8.662 43.459 9.765 1.00 13.59 141 TYR C C 1
ATOM 3249 O O . TYR C 1 105 ? 9.062 42.373 10.185 1.00 13.90 141 TYR C O 1
ATOM 3258 N N . SER C 1 106 ? 7.917 44.275 10.521 1.00 13.60 142 SER C N 1
ATOM 3259 C CA . SER C 1 106 ? 7.510 43.849 11.837 1.00 13.90 142 SER C CA 1
ATOM 3260 C C . SER C 1 106 ? 6.564 42.664 11.721 1.00 13.90 142 SER C C 1
ATOM 3261 O O . SER C 1 106 ? 5.832 42.551 10.758 1.00 14.31 142 SER C O 1
ATOM 3264 N N . ALA C 1 107 ? 6.651 41.761 12.693 1.00 13.74 143 ALA C N 1
ATOM 3265 C CA . ALA C 1 107 ? 5.852 40.551 12.668 1.00 12.77 143 ALA C CA 1
ATOM 3266 C C . ALA C 1 107 ? 4.621 40.607 13.574 1.00 14.13 143 ALA C C 1
ATOM 3267 O O . ALA C 1 107 ? 4.708 41.122 14.706 1.00 14.93 143 ALA C O 1
ATOM 3269 N N . LEU C 1 108 ? 3.523 40.016 13.093 1.00 12.90 144 LEU C N 1
ATOM 3270 C CA . LEU C 1 108 ? 2.326 39.794 13.856 1.00 13.38 144 LEU C CA 1
ATOM 3271 C C . LEU C 1 108 ? 2.139 38.287 13.927 1.00 14.34 144 LEU C C 1
ATOM 3272 O O . LEU C 1 108 ? 2.554 37.570 13.001 1.00 15.04 144 LEU C O 1
ATOM 3277 N N . ALA C 1 109 ? 1.509 37.799 14.990 1.00 13.17 145 ALA C N 1
ATOM 3278 C CA . ALA C 1 109 ? 1.370 36.361 15.164 1.00 13.19 145 ALA C CA 1
ATOM 3279 C C . ALA C 1 109 ? 0.175 36.024 16.010 1.00 12.74 145 ALA C C 1
ATOM 3280 O O . ALA C 1 109 ? -0.169 36.772 16.911 1.00 14.19 145 ALA C O 1
ATOM 3282 N N . GLY C 1 110 ? -0.446 34.880 15.709 1.00 13.51 146 GLY C N 1
ATOM 3283 C CA . GLY C 1 110 ? -1.521 34.398 16.526 1.00 14.44 146 GLY C CA 1
ATOM 3284 C C . GLY C 1 110 ? -2.352 33.305 15.901 1.00 13.35 146 GLY C C 1
ATOM 3285 O O . GLY C 1 110 ? -1.951 32.676 14.937 1.00 15.20 146 GLY C O 1
ATOM 3286 N N . HIS C 1 111 ? -3.526 33.100 16.488 1.00 13.66 147 HIS C N 1
ATOM 3287 C CA . HIS C 1 111 ? -4.521 32.155 15.996 1.00 13.32 147 HIS C CA 1
ATOM 3288 C C . HIS C 1 111 ? -5.231 32.763 14.798 1.00 13.98 147 HIS C C 1
ATOM 3289 O O . HIS C 1 111 ? -5.862 33.826 14.900 1.00 13.60 147 HIS C O 1
ATOM 3296 N N . LEU C 1 112 ? -5.151 32.054 13.670 1.00 14.14 148 LEU C N 1
ATOM 3297 C CA . LEU C 1 112 ? -5.692 32.506 12.425 1.00 14.75 148 LEU C CA 1
ATOM 3298 C C . LEU C 1 112 ? -7.169 32.183 12.299 1.00 14.47 148 LEU C C 1
ATOM 3299 O O . LEU C 1 112 ? -7.566 31.032 12.351 1.00 14.92 148 LEU C O 1
ATOM 3304 N N . LEU C 1 113 ? -7.972 33.213 12.038 1.00 13.00 149 LEU C N 1
ATOM 3305 C CA . LEU C 1 113 ? -9.367 33.002 11.683 1.00 13.34 149 LEU C CA 1
ATOM 3306 C C . LEU C 1 113 ? -9.648 33.104 10.179 1.00 13.96 149 LEU C C 1
ATOM 3307 O O . LEU C 1 113 ? -10.482 32.353 9.626 1.00 15.70 149 LEU C O 1
ATOM 3312 N N A SER C 1 114 ? -9.010 34.064 9.523 0.50 14.24 150 SER C N 1
ATOM 3313 N N B SER C 1 114 ? -8.991 34.060 9.527 0.50 13.13 150 SER C N 1
ATOM 3314 C CA A SER C 1 114 ? -9.178 34.240 8.092 0.50 14.39 150 SER C CA 1
ATOM 3315 C CA B SER C 1 114 ? -9.254 34.379 8.135 0.50 12.47 150 SER C CA 1
ATOM 3316 C C A SER C 1 114 ? -8.031 35.068 7.533 0.50 13.44 150 SER C C 1
ATOM 3317 C C B SER C 1 114 ? -8.072 35.144 7.526 0.50 12.97 150 SER C C 1
ATOM 3318 O O A SER C 1 114 ? -7.366 35.802 8.277 0.50 13.79 150 SER C O 1
ATOM 3319 O O B SER C 1 114 ? -7.403 35.906 8.240 0.50 13.16 150 SER C O 1
ATOM 3324 N N . ALA C 1 115 ? -7.823 34.957 6.224 1.00 13.79 151 ALA C N 1
ATOM 3325 C CA . ALA C 1 115 ? -6.848 35.771 5.527 1.00 16.28 151 ALA C CA 1
ATOM 3326 C C . ALA C 1 115 ? -7.174 35.720 4.051 1.00 15.06 151 ALA C C 1
ATOM 3327 O O . ALA C 1 115 ? -7.482 34.648 3.522 1.00 16.69 151 ALA C O 1
ATOM 3329 N N . ILE C 1 116 ? -7.106 36.869 3.382 1.00 14.94 152 ILE C N 1
ATOM 3330 C CA . ILE C 1 116 ? -7.433 36.958 1.969 1.00 12.90 152 ILE C CA 1
ATOM 3331 C C . ILE C 1 116 ? -6.134 37.057 1.160 1.00 13.98 152 ILE C C 1
ATOM 3332 O O . ILE C 1 116 ? -5.356 38.002 1.345 1.00 13.35 152 ILE C O 1
ATOM 3337 N N . GLN C 1 117 ? -5.899 36.067 0.312 1.00 13.43 153 GLN C N 1
ATOM 3338 C CA . GLN C 1 117 ? -4.685 36.018 -0.475 1.00 12.80 153 GLN C CA 1
ATOM 3339 C C . GLN C 1 117 ? -4.594 37.220 -1.435 1.00 13.60 153 GLN C C 1
ATOM 3340 O O . GLN C 1 117 ? -5.583 37.654 -2.020 1.00 14.24 153 GLN C O 1
ATOM 3346 N N . ASN C 1 118 ? -3.386 37.753 -1.562 1.00 12.99 154 ASN C N 1
ATOM 3347 C CA . ASN C 1 118 ? -3.092 38.811 -2.518 1.00 14.10 154 ASN C CA 1
ATOM 3348 C C . ASN C 1 118 ? -1.660 38.579 -2.979 1.00 14.29 154 ASN C C 1
ATOM 3349 O O . ASN C 1 118 ? -0.716 39.222 -2.533 1.00 15.50 154 ASN C O 1
ATOM 3354 N N . GLY C 1 119 ? -1.520 37.610 -3.863 1.00 13.04 155 GLY C N 1
ATOM 3355 C CA . GLY C 1 119 ? -0.225 37.149 -4.339 1.00 14.16 155 GLY C CA 1
ATOM 3356 C C . GLY C 1 119 ? -0.318 35.645 -4.455 1.00 15.12 155 GLY C C 1
ATOM 3357 O O . GLY C 1 119 ? -1.333 35.095 -4.947 1.00 16.22 155 GLY C O 1
ATOM 3358 N N . ALA C 1 120 ? 0.725 34.965 -3.980 1.00 15.93 156 ALA C N 1
ATOM 3359 C CA . ALA C 1 120 ? 0.781 33.502 -3.963 1.00 14.01 156 ALA C CA 1
ATOM 3360 C C . ALA C 1 120 ? 0.261 32.904 -2.654 1.00 14.84 156 ALA C C 1
ATOM 3361 O O . ALA C 1 120 ? 0.146 33.592 -1.651 1.00 15.64 156 ALA C O 1
ATOM 3363 N N . GLY C 1 121 ? -0.012 31.594 -2.668 1.00 14.42 157 GLY C N 1
ATOM 3364 C CA . GLY C 1 121 ? -0.469 30.861 -1.502 1.00 14.75 157 GLY C CA 1
ATOM 3365 C C . GLY C 1 121 ? -0.082 29.408 -1.702 1.00 15.52 157 GLY C C 1
ATOM 3366 O O . GLY C 1 121 ? -0.743 28.702 -2.479 1.00 16.73 157 GLY C O 1
ATOM 3367 N N . GLU C 1 122 ? 0.993 28.995 -1.043 1.00 15.57 158 GLU C N 1
ATOM 3368 C CA . GLU C 1 122 ? 1.671 27.745 -1.297 1.00 14.26 158 GLU C CA 1
ATOM 3369 C C . GLU C 1 122 ? 1.723 26.940 -0.011 1.00 13.71 158 GLU C C 1
ATOM 3370 O O . GLU C 1 122 ? 2.451 27.273 0.924 1.00 14.29 158 GLU C O 1
ATOM 3376 N N . PHE C 1 123 ? 0.900 25.893 0.057 1.00 15.21 159 PHE C N 1
ATOM 3377 C CA . PHE C 1 123 ? 0.718 25.132 1.264 1.00 16.08 159 PHE C CA 1
ATOM 3378 C C . PHE C 1 123 ? 0.950 23.661 1.029 1.00 17.77 159 PHE C C 1
ATOM 3379 O O . PHE C 1 123 ? 0.688 23.153 -0.064 1.00 20.47 159 PHE C O 1
ATOM 3387 N N . VAL C 1 124 ? 1.501 22.988 2.033 1.00 14.83 160 VAL C N 1
ATOM 3388 C CA . VAL C 1 124 ? 1.663 21.552 2.031 1.00 17.11 160 VAL C CA 1
ATOM 3389 C C . VAL C 1 124 ? 0.666 21.002 3.039 1.00 15.56 160 VAL C C 1
ATOM 3390 O O . VAL C 1 124 ? 0.672 21.372 4.228 1.00 15.72 160 VAL C O 1
ATOM 3394 N N . VAL C 1 125 ? -0.212 20.127 2.573 1.00 17.73 161 VAL C N 1
ATOM 3395 C CA . VAL C 1 125 ? -1.176 19.448 3.420 1.00 18.10 161 VAL C CA 1
ATOM 3396 C C . VAL C 1 125 ? -0.769 17.987 3.470 1.00 20.08 161 VAL C C 1
ATOM 3397 O O . VAL C 1 125 ? -0.792 17.312 2.434 1.00 18.84 161 VAL C O 1
ATOM 3401 N N . GLU C 1 126 ? -0.349 17.526 4.639 1.00 17.21 162 GLU C N 1
ATOM 3402 C CA . GLU C 1 126 ? 0.001 16.124 4.842 1.00 18.90 162 GLU C CA 1
ATOM 3403 C C . GLU C 1 126 ? -1.225 15.442 5.378 1.00 18.00 162 GLU C C 1
ATOM 3404 O O . GLU C 1 126 ? -1.821 15.885 6.336 1.00 17.66 162 GLU C O 1
ATOM 3410 N N . ASP C 1 127 ? -1.581 14.324 4.746 1.00 17.02 163 ASP C N 1
ATOM 3411 C CA . ASP C 1 127 ? -2.715 13.504 5.135 1.00 18.11 163 ASP C CA 1
ATOM 3412 C C . ASP C 1 127 ? -2.205 12.308 5.937 1.00 16.39 163 ASP C C 1
ATOM 3413 O O . ASP C 1 127 ? -1.511 11.465 5.386 1.00 18.73 163 ASP C O 1
ATOM 3418 N N . TYR C 1 128 ? -2.599 12.229 7.199 1.00 16.66 164 TYR C N 1
ATOM 3419 C CA . TYR C 1 128 ? -2.216 11.106 8.058 1.00 17.21 164 TYR C CA 1
ATOM 3420 C C . TYR C 1 128 ? -3.065 9.863 7.871 1.00 18.61 164 TYR C C 1
ATOM 3421 O O . TYR C 1 128 ? -2.691 8.821 8.387 1.00 18.62 164 TYR C O 1
ATOM 3430 N N . SER C 1 129 ? -4.210 9.958 7.193 1.00 17.86 165 SER C N 1
ATOM 3431 C CA . SER C 1 129 ? -5.069 8.795 6.954 1.00 17.47 165 SER C CA 1
ATOM 3432 C C . SER C 1 129 ? -5.507 8.086 8.224 1.00 19.06 165 SER C C 1
ATOM 3433 O O . SER C 1 129 ? -5.676 6.865 8.217 1.00 22.57 165 SER C O 1
ATOM 3436 N N A GLU C 1 130 ? -5.573 8.839 9.298 0.60 21.06 166 GLU C N 1
ATOM 3437 N N B GLU C 1 130 ? -5.843 8.839 9.270 0.40 17.27 166 GLU C N 1
ATOM 3438 C CA A GLU C 1 130 ? -5.807 8.342 10.618 0.60 23.95 166 GLU C CA 1
ATOM 3439 C CA B GLU C 1 130 ? -6.367 8.283 10.545 0.40 19.17 166 GLU C CA 1
ATOM 3440 C C A GLU C 1 130 ? -6.715 9.342 11.243 0.60 24.28 166 GLU C C 1
ATOM 3441 C C B GLU C 1 130 ? -7.343 9.227 11.278 0.40 15.95 166 GLU C C 1
ATOM 3442 O O A GLU C 1 130 ? -6.497 10.540 11.210 0.60 26.00 166 GLU C O 1
ATOM 3443 O O B GLU C 1 130 ? -7.138 10.446 11.282 0.40 10.45 166 GLU C O 1
ATOM 3454 N N A ARG C 1 131 ? -7.785 8.810 11.831 0.40 23.45 167 ARG C N 1
ATOM 3455 N N B ARG C 1 131 ? -8.394 8.682 11.907 0.60 16.75 167 ARG C N 1
ATOM 3456 C CA A ARG C 1 131 ? -8.811 9.607 12.495 0.40 23.19 167 ARG C CA 1
ATOM 3457 C CA B ARG C 1 131 ? -9.272 9.507 12.717 0.60 18.28 167 ARG C CA 1
ATOM 3458 C C A ARG C 1 131 ? -8.254 10.147 13.794 0.40 22.71 167 ARG C C 1
ATOM 3459 C C B ARG C 1 131 ? -8.493 10.092 13.894 0.60 20.00 167 ARG C C 1
ATOM 3460 O O A ARG C 1 131 ? -7.561 9.434 14.525 0.40 22.33 167 ARG C O 1
ATOM 3461 O O B ARG C 1 131 ? -7.833 9.341 14.613 0.60 20.43 167 ARG C O 1
ATOM 3476 N N . ILE C 1 132 ? -8.522 11.422 14.058 1.00 20.26 168 ILE C N 1
ATOM 3477 C CA . ILE C 1 132 ? -8.067 12.087 15.304 1.00 18.78 168 ILE C CA 1
ATOM 3478 C C . ILE C 1 132 ? -9.192 13.019 15.702 1.00 19.31 168 ILE C C 1
ATOM 3479 O O . ILE C 1 132 ? -9.566 13.908 14.915 1.00 18.46 168 ILE C O 1
ATOM 3484 N N . SER C 1 133 ? -9.720 12.836 16.906 1.00 21.10 169 SER C N 1
ATOM 3485 C CA . SER C 1 133 ? -10.854 13.618 17.386 1.00 21.91 169 SER C CA 1
ATOM 3486 C C . SER C 1 133 ? -10.490 14.561 18.523 1.00 21.01 169 SER C C 1
ATOM 3487 O O . SER C 1 133 ? -9.403 14.505 19.087 1.00 21.82 169 SER C O 1
ATOM 3490 N N . ARG C 1 134 ? -11.400 15.494 18.794 1.00 20.86 170 ARG C N 1
ATOM 3491 C CA . ARG C 1 134 ? -11.275 16.440 19.895 1.00 18.80 170 ARG C CA 1
ATOM 3492 C C . ARG C 1 134 ? -12.508 16.349 20.727 1.00 22.04 170 ARG C C 1
ATOM 3493 O O . ARG C 1 134 ? -13.551 15.901 20.239 1.00 22.51 170 ARG C O 1
ATOM 3501 N N . THR C 1 135 ? -12.399 16.797 21.970 1.00 20.65 171 THR C N 1
ATOM 3502 C CA . THR C 1 135 ? -13.540 16.869 22.894 1.00 22.16 171 THR C CA 1
ATOM 3503 C C . THR C 1 135 ? -13.540 18.253 23.494 1.00 22.20 171 THR C C 1
ATOM 3504 O O . THR C 1 135 ? -12.509 18.752 23.907 1.00 20.74 171 THR C O 1
ATOM 3508 N N . TYR C 1 136 ? -14.705 18.887 23.534 1.00 21.09 172 TYR C N 1
ATOM 3509 C CA . TYR C 1 136 ? -14.835 20.176 24.143 1.00 21.78 172 TYR C CA 1
ATOM 3510 C C . TYR C 1 136 ? -14.586 20.057 25.645 1.00 23.97 172 TYR C C 1
ATOM 3511 O O . TYR C 1 136 ? -15.131 19.171 26.301 1.00 26.05 172 TYR C O 1
ATOM 3520 N N . ASN C 1 137 ? -13.735 20.936 26.166 1.00 22.91 173 ASN C N 1
ATOM 3521 C CA . ASN C 1 137 ? -13.464 21.034 27.587 1.00 22.26 173 ASN C CA 1
ATOM 3522 C C . ASN C 1 137 ? -14.228 22.246 28.080 1.00 23.60 173 ASN C C 1
ATOM 3523 O O . ASN C 1 137 ? -13.837 23.364 27.785 1.00 24.92 173 ASN C O 1
ATOM 3528 N N . PRO C 1 138 ? -15.328 22.029 28.830 1.00 25.86 174 PRO C N 1
ATOM 3529 C CA . PRO C 1 138 ? -16.144 23.161 29.266 1.00 26.40 174 PRO C CA 1
ATOM 3530 C C . PRO C 1 138 ? -15.452 24.102 30.272 1.00 27.45 174 PRO C C 1
ATOM 3531 O O . PRO C 1 138 ? -15.780 25.291 30.304 1.00 30.09 174 PRO C O 1
ATOM 3535 N N A ASP C 1 139 ? -14.501 23.581 31.042 0.70 27.55 175 ASP C N 1
ATOM 3536 N N B ASP C 1 139 ? -14.521 23.593 31.074 0.30 26.85 175 ASP C N 1
ATOM 3537 C CA A ASP C 1 139 ? -13.727 24.394 31.985 0.70 28.36 175 ASP C CA 1
ATOM 3538 C CA B ASP C 1 139 ? -13.761 24.458 31.974 0.30 26.64 175 ASP C CA 1
ATOM 3539 C C A ASP C 1 139 ? -12.853 25.405 31.256 0.70 26.81 175 ASP C C 1
ATOM 3540 C C B ASP C 1 139 ? -12.958 25.465 31.168 0.30 25.62 175 ASP C C 1
ATOM 3541 O O A ASP C 1 139 ? -12.695 26.548 31.709 0.70 26.17 175 ASP C O 1
ATOM 3542 O O B ASP C 1 139 ? -12.988 26.667 31.454 0.30 25.01 175 ASP C O 1
ATOM 3551 N N . LEU C 1 140 ? -12.274 24.974 30.136 1.00 24.26 176 LEU C N 1
ATOM 3552 C CA . LEU C 1 140 ? -11.429 25.828 29.313 1.00 23.03 176 LEU C CA 1
ATOM 3553 C C . LEU C 1 140 ? -12.178 26.601 28.238 1.00 20.27 176 LEU C C 1
ATOM 3554 O O . LEU C 1 140 ? -11.760 27.690 27.860 1.00 21.97 176 LEU C O 1
ATOM 3559 N N . GLY C 1 141 ? -13.273 26.051 27.758 1.00 21.33 177 GLY C N 1
ATOM 3560 C CA . GLY C 1 141 ? -13.959 26.606 26.595 1.00 23.63 177 GLY C CA 1
ATOM 3561 C C . GLY C 1 141 ? -13.198 26.340 25.303 1.00 23.59 177 GLY C C 1
ATOM 3562 O O . GLY C 1 141 ? -13.322 27.108 24.348 1.00 24.99 177 GLY C O 1
ATOM 3563 N N . LEU C 1 142 ? -12.442 25.235 25.278 1.00 21.76 178 LEU C N 1
ATOM 3564 C CA . LEU C 1 142 ? -11.621 24.846 24.132 1.00 19.95 178 LEU C CA 1
ATOM 3565 C C . LEU C 1 142 ? -11.832 23.397 23.742 1.00 19.08 178 LEU C C 1
ATOM 3566 O O . LEU C 1 142 ? -12.128 22.563 24.570 1.00 20.28 178 LEU C O 1
ATOM 3571 N N . ASN C 1 143 ? -11.619 23.116 22.458 1.00 19.69 179 ASN C N 1
ATOM 3572 C CA . ASN C 1 143 ? -11.702 21.768 21.917 1.00 18.44 179 ASN C CA 1
ATOM 3573 C C . ASN C 1 143 ? -10.318 21.165 21.900 1.00 19.47 179 ASN C C 1
ATOM 3574 O O . ASN C 1 143 ? -9.457 21.609 21.151 1.00 21.65 179 ASN C O 1
ATOM 3579 N N . ILE C 1 144 ? -10.109 20.171 22.740 1.00 19.40 180 ILE C N 1
ATOM 3580 C CA . ILE C 1 144 ? -8.800 19.635 23.022 1.00 19.98 180 ILE C CA 1
ATOM 3581 C C . ILE C 1 144 ? -8.702 18.241 22.422 1.00 20.50 180 ILE C C 1
ATOM 3582 O O . ILE C 1 144 ? -9.668 17.471 22.419 1.00 19.64 180 ILE C O 1
ATOM 3587 N N . TYR C 1 145 ? -7.530 17.901 21.895 1.00 19.05 181 TYR C N 1
ATOM 3588 C CA . TYR C 1 145 ? -7.324 16.567 21.377 1.00 19.36 181 TYR C CA 1
ATOM 3589 C C . TYR C 1 145 ? -7.771 15.480 22.355 1.00 22.28 181 TYR C C 1
ATOM 3590 O O . TYR C 1 145 ? -7.543 15.591 23.549 1.00 21.45 181 TYR C O 1
ATOM 3599 N N . ASP C 1 146 ? -8.396 14.435 21.826 1.00 20.52 182 ASP C N 1
ATOM 3600 C CA . ASP C 1 146 ? -8.892 13.323 22.633 1.00 21.67 182 ASP C CA 1
ATOM 3601 C C . ASP C 1 146 ? -8.579 12.066 21.852 1.00 21.96 182 ASP C C 1
ATOM 3602 O O . ASP C 1 146 ? -9.337 11.639 20.973 1.00 25.40 182 ASP C O 1
ATOM 3607 N N . PHE C 1 147 ? -7.440 11.484 22.147 1.00 25.93 183 PHE C N 1
ATOM 3608 C CA . PHE C 1 147 ? -6.945 10.386 21.323 1.00 28.75 183 PHE C CA 1
ATOM 3609 C C . PHE C 1 147 ? -7.641 9.053 21.585 1.00 32.87 183 PHE C C 1
ATOM 3610 O O . PHE C 1 147 ? -7.581 8.143 20.746 1.00 32.12 183 PHE C O 1
ATOM 3618 N N . GLU C 1 148 ? -8.292 8.943 22.734 1.00 37.52 184 GLU C N 1
ATOM 3619 C CA . GLU C 1 148 ? -8.993 7.720 23.102 1.00 42.74 184 GLU C CA 1
ATOM 3620 C C . GLU C 1 148 ? -10.448 7.674 22.633 1.00 44.83 184 GLU C C 1
ATOM 3621 O O . GLU C 1 148 ? -11.068 6.615 22.750 1.00 46.57 184 GLU C O 1
ATOM 3625 N N . ARG C 1 149 ? -11.000 8.771 22.100 1.00 45.94 185 ARG C N 1
ATOM 3626 C CA . ARG C 1 149 ? -12.387 8.728 21.598 1.00 47.30 185 ARG C CA 1
ATOM 3627 C C . ARG C 1 149 ? -12.413 8.319 20.122 1.00 50.04 185 ARG C C 1
ATOM 3628 O O . ARG C 1 149 ? -11.388 8.347 19.435 1.00 50.66 185 ARG C O 1
#

Organism: Bacteroides thetaiotaomicron (strain ATCC 29148 / DSM 2079 / JCM 5827 / CCUG 10774 / NCTC 10582 / VPI-5482 / E50) (NCBI:txid226186)

Secondary structure (DSSP, 8-state):
--EEEEETTEEEEEPPTT-BHHHHHHHHHHHHT--SEEEEEEEEEEEEEEEEE-TTT--EEEEEE----EEEEEEEEE---S-EEEEEEEEE-TTSBEEEEEEEEEEEEEEEEEEEEE--S--EEEEETTTTEEEEES--/--EEEEETTEEEEEPPTT-BHHHHHHHHHHHTT--SEEEEEEEEEEEEEEE------EEEE----EEEEEEEEE---S-EEEEEEEEE-TTSBEEEEEEEEEEEEEEEEEEEEE--S--EEEEETTTTEEEEETT-/--EEEEETTEEEEEPPTT-BHHHHHHHHHHHHT--SEEEEEEEEEEEEEEEEE-TTT--EEEEEE----EEEEEEEEE---S-EEEEEEEEE-TT-BEEEEEEEEEEEEEEEEEEEEE--S--EEEEETTTTEEEEETT-

InterPro domains:
  IPR005175 PPC domain [PF03479] (53-163)
  IPR005175 PPC domain [PS51742] (48-184)
  IPR005175 PPC domain [cd11378] (52-164)

Sequence (416 aa):
NYSSYKKKIGNKYIVSINNHTEIIVKALNNAFCKEKGILSGSINGIGAIGEELTLRFFNPKTKKAYDDKTFREQEISNLTTTGNISSNEQVYLHLHITVGRSDYSALAGHHLLSSAIQNGAGEFVVEDYSEERISRTYNPDLGLNIYDFERNYSSYKKIGNKYIVSINNHTEIIVKALNAFCKEKGILSGSINGIGAIGELTLRFFNPKDDKTFRREQEISNLTTGNISSNEQVYLLHLHITVGRSDYSALAGHHLLLSSAIQNGAGEFVVEDYSERISSRTYNPDLGLNIYDFERNYSSYKKIGNKYIVSINNHTEIIVKKALNAFCKEEKGILSGSINNGIGAIGEELTLRFFNPKTKAYDDKTFREQEISNLTTTGNISSNEQVVYLLHLHITVGRSDYSALAGHLLSSAIQNGAGEFVVEDYSEERRISRTYNPDDLGLNIYDFER

Foldseek 3Di:
DWDWDDDPQKIKTKDDAQDKVVVVVQVVCVVVVFAKWKKKDKAKFQKFWFKDADQVVRDMDIDMDGGIIWPMKIWMWAEVPGIDIWIKTWDAHPVRDIDIHTTDITTGHGIIIMMIGGPVDHWAWDQDVSRRDTHIDRPD/DWDWDDDPQKIKTKDDAQDKVVVVVLVVCVVVVFAKWKKK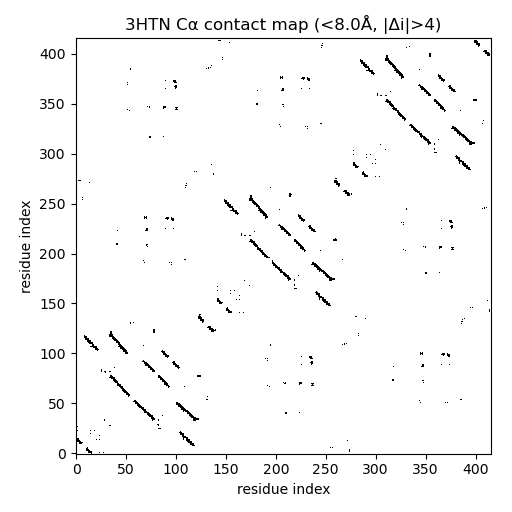DKAKFQKWWFDDDDQVDIDMDGGIIWPMKIWMWAQVSHIDIWIKTWGAHPVRDIDIHTGDITHGHGIIIMMTGGPVDHWAWDQDVSRRDTHTDRVD/DWDWDDDPQKIKTKGDAQDKVVVVVLVVCVVVVFAKWKKKWKAKFQKFWAKDADQVVRDIDIDMDGGIIWPMKIWMWAQVSRIDIWIKTWGAHPVRDIDIHTTDITTGHGIIIMMTGGPPDHWAWDQDVSRRDTHTDRVD

Nearest PDB structures (foldseek):
  3htn-assembly1_C  TM=1.000E+00  e=4.745E-25  Bacteroides thetaiotaomicron VPI-5482
  3htn-assembly1_B  TM=9.832E-01  e=7.086E-24  Bacteroides thetaiotaomicron VPI-5482
  3hwu-assembly1_A  TM=9.354E-01  e=4.582E-13  Cupriavidus pinatubonensis JMP134
  2h6l-assembly1_C  TM=8.719E-01  e=4.517E-11  Archaeoglobus fulgidus
  2dt4-assembly1_A  TM=8.600E-01  e=3.683E-11  Pyrococcus horikoshii